Protein 1T08 (pdb70)

Foldseek 3Di:
DVLQVPVQVVLLVQLVDPPCVSNLVSLQVLLVLCVDDVNVVSQLVDLSNLLSLLVSLQPPPDVSSVLSSLSSLLSLLVDPSSLVSCVVSLVLLSLLSQLVPPDPSNNQSSLNSLLSCLVDPPPSLVSCVVSV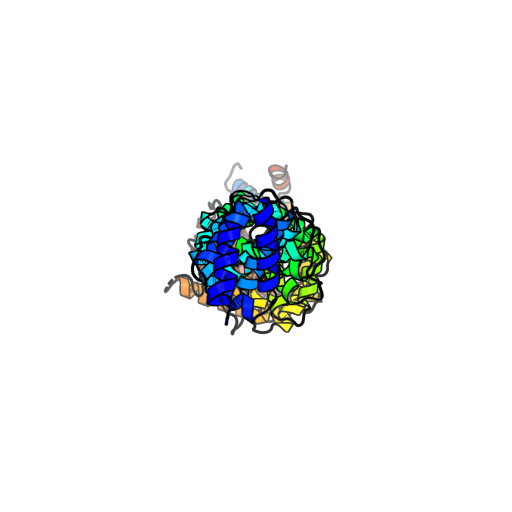SLLSLLVCLVDDPQVSLLSSLLSLLSNLAPDLVSLVVCVVSVVLLSLLVCLQPDDPVSNLLSSLSSLLSSLQPPVSLLVNLVSVVLVSLLVCCPPPDPSNNLSSLNSLLSSLLPNLPPDPCLSSLLSLLVQCPDPPPSSNLSSLSNLLSNLVPRQVSLVSNVVNVNLLSLLVSLVVCVQPCSRQLSSLSSLLSNLDDYPCNQVSLVVCVVSPRLLSLLVCCDPPRDDSNNLSSLSNLLSSLLHVVCLVVNVVSVNQVSLVVLLVVLVVVVVVQQDVHDGSVSSNLSSLSSLLSSLLDPVSLVVNVVVVCLLVLLVLLPPPDPSSVLSSLSSLLSNLVDPVSLCVNVVSVSLPSLVVQCPPPDPSNNVSSVSSVVSNVD/DPDPVVVVLLVLLVVVVVCVVVPDDDDPVSVVSCVVPVVSNVPVVD/DDDDDDDDDPPDDDD

Structure (mmCIF, N/CA/C/O backbone):
data_1T08
#
_entry.id   1T08
#
_cell.length_a   96.472
_cell.length_b   96.712
_cell.length_c   86.395
_cell.angle_alpha   90.00
_cell.angle_beta   90.00
_cell.angle_gamma   90.00
#
_symmetry.space_group_name_H-M   'P 21 21 2'
#
loop_
_entity.id
_entity.type
_entity.pdbx_description
1 polymer Beta-catenin
2 polymer 'Beta-catenin-interacting protein 1'
3 polymer 'Adenomatous polyposis coli protein'
4 water water
#
loop_
_atom_site.group_PDB
_atom_site.id
_atom_site.type_symbol
_atom_site.label_atom_id
_atom_site.label_alt_id
_atom_site.label_comp_id
_atom_site.label_asym_id
_atom_site.label_entity_id
_atom_site.label_seq_id
_atom_site.pdbx_PDB_ins_code
_atom_site.Cartn_x
_atom_site.Cartn_y
_atom_site.Cartn_z
_atom_site.occupancy
_atom_site.B_iso_or_equiv
_atom_site.auth_seq_id
_atom_site.auth_comp_id
_atom_site.auth_asym_id
_atom_site.auth_atom_id
_atom_site.pdbx_PDB_model_num
ATOM 1 N N . ALA A 1 1 ? 11.088 32.169 -20.680 1.00 71.74 146 ALA A N 1
ATOM 2 C CA . ALA A 1 1 ? 10.473 33.291 -21.446 1.00 71.55 146 ALA A CA 1
ATOM 3 C C . ALA A 1 1 ? 11.553 34.107 -22.151 1.00 70.81 146 ALA A C 1
ATOM 4 O O . ALA A 1 1 ? 12.640 33.602 -22.437 1.00 71.25 146 ALA A O 1
ATOM 6 N N . GLU A 1 2 ? 11.242 35.369 -22.429 1.00 69.50 147 GLU A N 1
ATOM 7 C CA . GLU A 1 2 ? 12.177 36.273 -23.092 1.00 67.31 147 GLU A CA 1
ATOM 8 C C . GLU A 1 2 ? 13.249 36.698 -22.088 1.00 63.80 147 GLU A C 1
ATOM 9 O O . GLU A 1 2 ? 14.263 37.298 -22.449 1.00 62.26 147 GLU A O 1
ATOM 15 N N . LEU A 1 3 ? 13.010 36.361 -20.823 1.00 60.34 148 LEU A N 1
ATOM 16 C CA . LEU A 1 3 ? 13.922 36.680 -19.729 1.00 56.89 148 LEU A CA 1
ATOM 17 C C . LEU A 1 3 ? 15.299 36.074 -19.956 1.00 54.93 148 LEU A C 1
ATOM 18 O O . LEU A 1 3 ? 16.316 36.774 -19.940 1.00 52.74 148 LEU A O 1
ATOM 23 N N . ALA A 1 4 ? 15.319 34.763 -20.168 1.00 52.75 149 ALA A N 1
ATOM 24 C CA . ALA A 1 4 ? 16.558 34.033 -20.386 1.00 52.22 149 ALA A CA 1
ATOM 25 C C . ALA A 1 4 ? 17.263 34.380 -21.697 1.00 52.11 149 ALA A C 1
ATOM 26 O O . ALA A 1 4 ? 18.459 34.676 -21.713 1.00 50.62 149 ALA A O 1
ATOM 28 N N . THR A 1 5 ? 16.518 34.355 -22.794 1.00 52.71 150 THR A N 1
ATOM 29 C CA . THR A 1 5 ? 17.095 34.633 -24.104 1.00 54.66 150 THR A CA 1
ATOM 30 C C . THR A 1 5 ? 17.439 36.087 -24.431 1.00 54.93 150 THR A C 1
ATOM 31 O O . THR A 1 5 ? 18.398 36.341 -25.159 1.00 54.92 150 THR A O 1
ATOM 35 N N . ARG A 1 6 ? 16.679 37.039 -23.895 1.00 55.51 151 ARG A N 1
ATOM 36 C CA . ARG A 1 6 ? 16.923 38.450 -24.197 1.00 55.77 151 ARG A CA 1
ATOM 37 C C . ARG A 1 6 ? 17.246 39.337 -22.997 1.00 54.01 151 ARG A C 1
ATOM 38 O O . ARG A 1 6 ? 18.316 39.942 -22.930 1.00 53.18 151 ARG A O 1
ATOM 46 N N . ALA A 1 7 ? 16.296 39.423 -22.071 1.00 52.63 152 ALA A N 1
ATOM 47 C CA . ALA A 1 7 ? 16.421 40.258 -20.877 1.00 51.96 152 ALA A CA 1
ATOM 48 C C . ALA A 1 7 ? 17.741 40.136 -20.126 1.00 51.25 152 ALA A C 1
ATOM 49 O O . ALA A 1 7 ? 18.568 41.052 -20.156 1.00 50.94 152 ALA A O 1
ATOM 51 N N . ILE A 1 8 ? 17.929 39.009 -19.447 1.00 50.31 153 ILE A N 1
ATOM 52 C CA . ILE A 1 8 ? 19.141 38.780 -18.669 1.00 49.14 153 ILE A CA 1
ATOM 53 C C . ILE A 1 8 ? 20.422 39.065 -19.447 1.00 48.38 153 ILE A C 1
ATOM 54 O O . ILE A 1 8 ? 21.237 39.879 -19.016 1.00 47.51 153 ILE A O 1
ATOM 59 N N . PRO A 1 9 ? 20.618 38.407 -20.607 1.00 48.59 154 PRO A N 1
ATOM 60 C CA . PRO A 1 9 ? 21.840 38.657 -21.382 1.00 48.63 154 PRO A CA 1
ATOM 61 C C . PRO A 1 9 ? 22.077 40.127 -21.740 1.00 48.73 154 PRO A C 1
ATOM 62 O O . PRO A 1 9 ? 23.215 40.604 -21.701 1.00 48.68 154 PRO A O 1
ATOM 66 N N . GLU A 1 10 ? 21.015 40.852 -22.079 1.00 49.09 155 GLU A N 1
ATOM 67 C CA . GLU A 1 10 ? 21.169 42.266 -22.411 1.00 49.35 155 GLU A CA 1
ATOM 68 C C . GLU A 1 10 ? 21.620 43.061 -21.193 1.00 47.65 155 GLU A C 1
ATOM 69 O O . GLU A 1 10 ? 22.583 43.830 -21.255 1.00 46.90 155 GLU A O 1
ATOM 75 N N . LEU A 1 11 ? 20.919 42.868 -20.083 1.00 46.67 156 LEU A N 1
ATOM 76 C CA . LEU A 1 11 ? 21.244 43.567 -18.845 1.00 46.00 156 LEU A CA 1
ATOM 77 C C . LEU A 1 11 ? 22.657 43.256 -18.370 1.00 45.63 156 LEU A C 1
ATOM 78 O O . LEU A 1 11 ? 23.400 44.161 -17.978 1.00 44.74 156 LEU A O 1
ATOM 83 N N . THR A 1 12 ? 23.033 41.980 -18.406 1.00 45.91 157 THR A N 1
ATOM 84 C CA . THR A 1 12 ? 24.367 41.594 -17.965 1.00 47.82 157 THR A CA 1
ATOM 85 C C . THR A 1 12 ? 25.444 42.244 -18.827 1.00 49.17 157 THR A C 1
ATOM 86 O O . THR A 1 12 ? 26.563 42.456 -18.372 1.00 48.78 157 THR A O 1
ATOM 90 N N . LYS A 1 13 ? 25.104 42.580 -20.067 1.00 52.74 158 LYS A N 1
ATOM 91 C CA . LYS A 1 13 ? 26.069 43.223 -20.952 1.00 55.08 158 LYS A CA 1
ATOM 92 C C . LYS A 1 13 ? 26.167 44.700 -20.558 1.00 55.56 158 LYS A C 1
ATOM 93 O O . LYS A 1 13 ? 27.252 45.285 -20.538 1.00 54.67 158 LYS A O 1
ATOM 99 N N . LEU A 1 14 ? 25.021 45.291 -20.236 1.00 56.09 159 LEU A N 1
ATOM 100 C CA . LEU A 1 14 ? 24.960 46.690 -19.835 1.00 57.55 159 LEU A CA 1
ATOM 101 C C . LEU A 1 14 ? 25.735 46.941 -18.544 1.00 58.59 159 LEU A C 1
ATOM 102 O O . LEU A 1 14 ? 26.323 48.006 -18.362 1.00 58.52 159 LEU A O 1
ATOM 107 N N . LEU A 1 15 ? 25.733 45.962 -17.645 1.00 59.62 160 LEU A N 1
ATOM 108 C CA . LEU A 1 15 ? 26.442 46.106 -16.377 1.00 61.52 160 LEU A CA 1
ATOM 109 C C . LEU A 1 15 ? 27.958 46.129 -16.540 1.00 63.24 160 LEU A C 1
ATOM 110 O O . LEU A 1 15 ? 28.686 46.412 -15.587 1.00 62.76 160 LEU A O 1
ATOM 115 N N . ASN A 1 16 ? 28.433 45.831 -17.744 1.00 65.69 161 ASN A N 1
ATOM 116 C CA . ASN A 1 16 ? 29.865 45.820 -18.005 1.00 68.14 161 ASN A CA 1
ATOM 117 C C . ASN A 1 16 ? 30.279 46.979 -18.902 1.00 69.90 161 ASN A C 1
ATOM 118 O O . ASN A 1 16 ? 31.461 47.153 -19.200 1.00 70.15 161 ASN A O 1
ATOM 123 N N . ASP A 1 17 ? 29.299 47.771 -19.324 1.00 71.71 162 ASP A N 1
ATOM 124 C CA . ASP A 1 17 ? 29.545 48.923 -20.187 1.00 73.52 162 ASP A CA 1
ATOM 125 C C . ASP A 1 17 ? 30.482 49.928 -19.510 1.00 74.99 162 ASP A C 1
ATOM 126 O O . ASP A 1 17 ? 30.448 50.097 -18.291 1.00 74.82 162 ASP A O 1
ATOM 131 N N . GLU A 1 18 ? 31.316 50.589 -20.309 1.00 76.67 163 GLU A N 1
ATOM 132 C CA . GLU A 1 18 ? 32.273 51.568 -19.798 1.00 78.37 163 GLU A CA 1
ATOM 133 C C . GLU A 1 18 ? 31.618 52.777 -19.138 1.00 78.79 163 GLU A C 1
ATOM 134 O O . GLU A 1 18 ? 32.000 53.172 -18.036 1.00 78.20 163 GLU A O 1
ATOM 140 N N . ASP A 1 19 ? 30.645 53.371 -19.820 1.00 79.28 164 ASP A N 1
ATOM 141 C CA . ASP A 1 19 ? 29.945 54.529 -19.280 1.00 80.22 164 ASP A CA 1
ATOM 142 C C . ASP A 1 19 ? 29.101 54.058 -18.102 1.00 80.33 164 ASP A C 1
ATOM 143 O O . ASP A 1 19 ? 27.926 53.727 -18.259 1.00 80.34 164 ASP A O 1
ATOM 148 N N . GLN A 1 20 ? 29.707 54.031 -16.919 1.00 80.22 165 GLN A N 1
ATOM 149 C CA . GLN A 1 20 ? 29.017 53.570 -15.723 1.00 79.94 165 GLN A CA 1
ATOM 150 C C . GLN A 1 20 ? 27.632 54.183 -15.566 1.00 78.73 165 GLN A C 1
ATOM 151 O O . GLN A 1 20 ? 26.810 53.683 -14.801 1.00 79.32 165 GLN A O 1
ATOM 157 N N . VAL A 1 21 ? 27.370 55.264 -16.290 1.00 77.07 166 VAL A N 1
ATOM 158 C CA . VAL A 1 21 ? 26.066 55.902 -16.214 1.00 75.73 166 VAL A CA 1
ATOM 159 C C . VAL A 1 21 ? 25.015 54.903 -16.688 1.00 74.78 166 VAL A C 1
ATOM 160 O O . VAL A 1 21 ? 23.926 54.819 -16.120 1.00 74.85 166 VAL A O 1
ATOM 164 N N . VAL A 1 22 ? 25.347 54.142 -17.727 1.00 73.49 167 VAL A N 1
ATOM 165 C CA . VAL A 1 22 ? 24.427 53.142 -18.261 1.00 72.19 167 VAL A CA 1
ATOM 166 C C . VAL A 1 22 ? 24.425 51.931 -17.334 1.00 70.69 167 VAL A C 1
ATOM 167 O O . VAL A 1 22 ? 23.557 51.063 -17.422 1.00 69.93 167 VAL A O 1
ATOM 171 N N . VAL A 1 23 ? 25.409 51.887 -16.443 1.00 69.64 168 VAL A N 1
ATOM 172 C CA . VAL A 1 23 ? 25.530 50.799 -15.481 1.00 68.80 168 VAL A CA 1
ATOM 173 C C . VAL A 1 23 ? 24.564 51.022 -14.320 1.00 67.92 168 VAL A C 1
ATOM 174 O O . VAL A 1 23 ? 23.711 50.178 -14.041 1.00 67.81 168 VAL A O 1
ATOM 178 N N . ASN A 1 24 ? 24.703 52.162 -13.648 0.50 65.95 169 ASN A N 1
ATOM 179 C CA . ASN A 1 24 ? 23.839 52.492 -12.522 0.50 64.40 169 ASN A CA 1
ATOM 180 C C . ASN A 1 24 ? 22.399 52.248 -12.939 0.50 63.02 169 ASN A C 1
ATOM 181 O O . ASN A 1 24 ? 21.553 51.879 -12.128 0.50 62.96 169 ASN A O 1
ATOM 186 N N . LYS A 1 25 ? 22.141 52.455 -14.224 1.00 61.75 170 LYS A N 1
ATOM 187 C CA . LYS A 1 25 ? 20.817 52.268 -14.802 1.00 60.67 170 LYS A CA 1
ATOM 188 C C . LYS A 1 25 ? 20.474 50.786 -14.886 1.00 58.67 170 LYS A C 1
ATOM 189 O O . LYS A 1 25 ? 19.369 50.371 -14.530 1.00 57.96 170 LYS A O 1
ATOM 195 N N . ALA A 1 26 ? 21.424 49.993 -15.372 1.00 56.21 171 ALA A N 1
ATOM 196 C CA . ALA A 1 26 ? 21.228 48.554 -15.500 1.00 54.22 171 ALA A CA 1
ATOM 197 C C . ALA A 1 26 ? 21.090 47.947 -14.108 1.00 53.01 171 ALA A C 1
ATOM 198 O O . ALA A 1 26 ? 20.248 47.077 -13.874 1.00 51.20 171 ALA A O 1
ATOM 200 N N . ALA A 1 27 ? 21.926 48.416 -13.187 1.00 52.86 172 ALA A N 1
ATOM 201 C CA . ALA A 1 27 ? 21.899 47.939 -11.812 1.00 52.60 172 ALA A CA 1
ATOM 202 C C . ALA A 1 27 ? 20.480 48.091 -11.286 1.00 52.94 172 ALA A C 1
ATOM 203 O O . ALA A 1 27 ? 19.887 47.139 -10.775 1.00 53.00 172 ALA A O 1
ATOM 205 N N . VAL A 1 28 ? 19.936 49.294 -11.426 1.00 52.42 173 VAL A N 1
ATOM 206 C CA . VAL A 1 28 ? 18.579 49.572 -10.975 1.00 52.46 173 VAL A CA 1
ATOM 207 C C . VAL A 1 28 ? 17.593 48.562 -11.558 1.00 51.87 173 VAL A C 1
ATOM 208 O O . VAL A 1 28 ? 16.831 47.932 -10.825 1.00 52.11 173 VAL A O 1
ATOM 212 N N . MET A 1 29 ? 17.621 48.410 -12.878 1.00 51.69 174 MET A N 1
ATOM 213 C CA . MET A 1 29 ? 16.723 47.491 -13.570 1.00 52.11 174 MET A CA 1
ATOM 214 C C . MET A 1 29 ? 16.808 46.060 -13.048 1.00 50.53 174 MET A C 1
ATOM 215 O O . MET A 1 29 ? 15.786 45.433 -12.769 1.00 49.55 174 MET A O 1
ATOM 220 N N . VAL A 1 30 ? 18.028 45.542 -12.923 1.00 49.14 175 VAL A N 1
ATOM 221 C CA . VAL A 1 30 ? 18.228 44.181 -12.431 1.00 47.23 175 VAL A CA 1
ATOM 222 C C . VAL A 1 30 ? 17.637 44.042 -11.032 1.00 46.92 175 VAL A C 1
ATOM 223 O O . VAL A 1 30 ? 16.980 43.049 -10.715 1.00 46.14 175 VAL A O 1
ATOM 227 N N . HIS A 1 31 ? 17.868 45.050 -10.200 1.00 47.09 176 HIS A N 1
ATOM 228 C CA . HIS A 1 31 ? 17.361 45.042 -8.836 1.00 47.20 176 HIS A CA 1
ATOM 229 C C . HIS A 1 31 ? 15.848 44.870 -8.838 1.00 47.02 176 HIS A C 1
ATOM 230 O O . HIS A 1 31 ? 15.294 44.130 -8.026 1.00 46.20 176 HIS A O 1
ATOM 237 N N . GLN A 1 32 ? 15.184 45.559 -9.759 1.00 47.76 177 GLN A N 1
ATOM 238 C CA . GLN A 1 32 ? 13.735 45.484 -9.860 1.00 48.23 177 GLN A CA 1
ATOM 239 C C . GLN A 1 32 ? 13.288 44.076 -10.246 1.00 47.03 177 GLN A C 1
ATOM 240 O O . GLN A 1 32 ? 12.369 43.516 -9.646 1.00 44.97 177 GLN A O 1
ATOM 246 N N . LEU A 1 33 ? 13.945 43.502 -11.249 1.00 46.52 178 LEU A N 1
ATOM 247 C CA . LEU A 1 33 ? 13.600 42.159 -11.695 1.00 45.36 178 LEU A CA 1
ATOM 248 C C . LEU A 1 33 ? 13.820 41.130 -10.593 1.00 44.90 178 LEU A C 1
ATOM 249 O O . LEU A 1 33 ? 13.088 40.144 -10.508 1.00 43.54 178 LEU A O 1
ATOM 254 N N . SER A 1 34 ? 14.819 41.354 -9.743 1.00 43.56 179 SER A N 1
ATOM 255 C CA . SER A 1 34 ? 15.086 40.413 -8.660 1.00 45.43 179 SER A CA 1
ATOM 256 C C . SER A 1 34 ? 13.929 40.411 -7.670 1.00 45.88 179 SER A C 1
ATOM 257 O O . SER A 1 34 ? 13.721 39.431 -6.954 1.00 45.06 179 SER A O 1
ATOM 260 N N . LYS A 1 35 ? 13.170 41.505 -7.647 1.00 47.01 180 LYS A N 1
ATOM 261 C CA . LYS A 1 35 ? 12.037 41.635 -6.734 1.00 48.24 180 LYS A CA 1
ATOM 262 C C . LYS A 1 35 ? 10.860 40.755 -7.128 1.00 49.30 180 LYS A C 1
ATOM 263 O O . LYS A 1 35 ? 9.965 40.517 -6.322 1.00 48.71 180 LYS A O 1
ATOM 269 N N . LYS A 1 36 ? 10.865 40.273 -8.367 1.00 50.84 181 LYS A N 1
ATOM 270 C CA . LYS A 1 36 ? 9.790 39.415 -8.857 1.00 52.15 181 LYS A CA 1
ATOM 271 C C . LYS A 1 36 ? 10.344 38.013 -9.097 1.00 51.42 181 LYS A C 1
ATOM 272 O O . LYS A 1 36 ? 11.393 37.852 -9.720 1.00 50.87 181 LYS A O 1
ATOM 278 N N . GLU A 1 37 ? 9.631 37.004 -8.607 1.00 51.41 182 GLU A N 1
ATOM 279 C CA . GLU A 1 37 ? 10.054 35.611 -8.734 1.00 51.68 182 GLU A CA 1
ATOM 280 C C . GLU A 1 37 ? 10.557 35.177 -10.108 1.00 51.26 182 GLU A C 1
ATOM 281 O O . GLU A 1 37 ? 11.705 34.748 -10.245 1.00 51.62 182 GLU A O 1
ATOM 287 N N . ALA A 1 38 ? 9.698 35.273 -11.116 1.00 50.25 183 ALA A N 1
ATOM 288 C CA . ALA A 1 38 ? 10.059 34.872 -12.472 1.00 49.17 183 ALA A CA 1
ATOM 289 C C . ALA A 1 38 ? 11.439 35.370 -12.882 1.00 48.44 183 ALA A C 1
ATOM 290 O O . ALA A 1 38 ? 12.322 34.578 -13.209 1.00 48.24 183 ALA A O 1
ATOM 292 N N . SER A 1 39 ? 11.624 36.683 -12.860 1.00 47.18 184 SER A N 1
ATOM 293 C CA . SER A 1 39 ? 12.897 37.268 -13.253 1.00 46.89 184 SER A CA 1
ATOM 294 C C . SER A 1 39 ? 14.034 37.033 -12.258 1.00 46.85 184 SER A C 1
ATOM 295 O O . SER A 1 39 ? 15.206 37.147 -12.621 1.00 46.87 184 SER A O 1
ATOM 298 N N . ARG A 1 40 ? 13.704 36.703 -11.011 1.00 46.83 185 ARG A N 1
ATOM 299 C CA . ARG A 1 40 ? 14.742 36.451 -10.014 1.00 46.96 185 ARG A CA 1
ATOM 300 C C . ARG A 1 40 ? 15.423 35.124 -10.335 1.00 46.90 185 ARG A C 1
ATOM 301 O O . ARG A 1 40 ? 16.642 34.986 -10.202 1.00 45.43 185 ARG A O 1
ATOM 309 N N . HIS A 1 41 ? 14.625 34.149 -10.759 1.00 46.76 186 HIS A N 1
ATOM 310 C CA . HIS A 1 41 ? 15.156 32.843 -11.115 1.00 47.07 186 HIS A CA 1
ATOM 311 C C . HIS A 1 41 ? 15.996 32.947 -12.378 1.00 46.15 186 HIS A C 1
ATOM 312 O O . HIS A 1 41 ? 17.001 32.255 -12.521 1.00 47.11 186 HIS A O 1
ATOM 319 N N . ALA A 1 42 ? 15.584 33.821 -13.289 1.00 44.39 187 ALA A N 1
ATOM 320 C CA . ALA A 1 42 ? 16.318 34.015 -14.533 1.00 44.11 187 ALA A CA 1
ATOM 321 C C . ALA A 1 42 ? 17.691 34.582 -14.201 1.00 43.21 187 ALA A C 1
ATOM 322 O O . ALA A 1 42 ? 18.689 34.233 -14.829 1.00 41.97 187 ALA A O 1
ATOM 324 N N . ILE A 1 43 ? 17.730 35.460 -13.204 1.00 42.77 188 ILE A N 1
ATOM 325 C CA . ILE A 1 43 ? 18.978 36.075 -12.777 1.00 40.79 188 ILE A CA 1
ATOM 326 C C . ILE A 1 43 ? 19.906 35.065 -12.104 1.00 40.85 188 ILE A C 1
ATOM 327 O O . ILE A 1 43 ? 21.079 34.961 -12.460 1.00 40.32 188 ILE A O 1
ATOM 332 N N . MET A 1 44 ? 19.384 34.313 -11.141 1.00 40.28 189 MET A N 1
ATOM 333 C CA . MET A 1 44 ? 20.218 33.350 -10.439 1.00 41.33 189 MET A CA 1
ATOM 334 C C . MET A 1 44 ? 20.708 32.200 -11.313 1.00 41.39 189 MET A C 1
ATOM 335 O O . MET A 1 44 ? 21.701 31.555 -10.988 1.00 41.03 189 MET A O 1
ATOM 340 N N . ARG A 1 45 ? 20.021 31.945 -12.422 1.00 41.02 190 ARG A N 1
ATOM 341 C CA . ARG A 1 45 ? 20.427 30.864 -13.314 1.00 41.00 190 ARG A CA 1
ATOM 342 C C . ARG A 1 45 ? 21.397 31.324 -14.394 1.00 39.73 190 ARG A C 1
ATOM 343 O O . ARG A 1 45 ? 21.744 30.564 -15.295 1.00 39.94 190 ARG A O 1
ATOM 351 N N . SER A 1 46 ? 21.845 32.571 -14.284 1.00 38.49 191 SER A N 1
ATOM 352 C CA . SER A 1 46 ? 22.787 33.134 -15.239 1.00 36.97 191 SER A CA 1
ATOM 353 C C . SER A 1 46 ? 24.098 33.494 -14.555 1.00 35.98 191 SER A C 1
ATOM 354 O O . SER A 1 46 ? 24.240 34.581 -13.997 1.00 35.19 191 SER A O 1
ATOM 357 N N . PRO A 1 47 ? 25.083 32.586 -14.605 1.00 35.10 192 PRO A N 1
ATOM 358 C CA . PRO A 1 47 ? 26.387 32.819 -13.984 1.00 34.40 192 PRO A CA 1
ATOM 359 C C . PRO A 1 47 ? 27.009 34.141 -14.425 1.00 35.22 192 PRO A C 1
ATOM 360 O O . PRO A 1 47 ? 27.663 34.821 -13.633 1.00 34.84 192 PRO A O 1
ATOM 364 N N . GLN A 1 48 ? 26.806 34.500 -15.691 1.00 35.62 193 GLN A N 1
ATOM 365 C CA . GLN A 1 48 ? 27.354 35.741 -16.230 1.00 36.87 193 GLN A CA 1
ATOM 366 C C . GLN A 1 48 ? 26.679 36.926 -15.552 1.00 36.23 193 GLN A C 1
ATOM 367 O O . GLN A 1 48 ? 27.330 37.915 -15.209 1.00 35.73 193 GLN A O 1
ATOM 373 N N . MET A 1 49 ? 25.366 36.818 -15.370 1.00 36.64 194 MET A N 1
ATOM 374 C CA . MET A 1 49 ? 24.586 37.870 -14.721 1.00 36.66 194 MET A CA 1
ATOM 375 C C . MET A 1 49 ? 25.066 38.035 -13.281 1.00 35.43 194 MET A C 1
ATOM 376 O O . MET A 1 49 ? 25.502 39.117 -12.879 1.00 34.46 194 MET A O 1
ATOM 381 N N . VAL A 1 50 ? 25.002 36.953 -12.510 1.00 33.85 195 VAL A N 1
ATOM 382 C CA . VAL A 1 50 ? 25.431 36.996 -11.117 1.00 33.51 195 VAL A CA 1
ATOM 383 C C . VAL A 1 50 ? 26.843 37.557 -10.985 1.00 34.48 195 VAL A C 1
ATOM 384 O O . VAL A 1 50 ? 27.119 38.344 -10.076 1.00 35.00 195 VAL A O 1
ATOM 388 N N . SER A 1 51 ? 27.735 37.164 -11.891 1.00 33.77 196 SER A N 1
ATOM 389 C CA . SER A 1 51 ? 29.109 37.651 -11.837 1.00 34.04 196 SER A CA 1
ATOM 390 C C . SER A 1 51 ? 29.171 39.151 -12.089 1.00 33.65 196 SER A C 1
ATOM 391 O O . SER A 1 51 ? 29.892 39.875 -11.404 1.00 34.01 196 SER A O 1
ATOM 394 N N . ALA A 1 52 ? 28.411 39.615 -13.073 1.00 32.76 197 ALA A N 1
ATOM 395 C CA . ALA A 1 52 ? 28.397 41.031 -13.408 1.00 33.64 197 ALA A CA 1
ATOM 396 C C . ALA A 1 52 ? 27.875 41.849 -12.233 1.00 34.70 197 ALA A C 1
ATOM 397 O O . ALA A 1 52 ? 28.329 42.970 -11.991 1.00 36.28 197 ALA A O 1
ATOM 399 N N . ILE A 1 53 ? 26.916 41.285 -11.505 1.00 34.89 198 ILE A N 1
ATOM 400 C CA . ILE A 1 53 ? 26.341 41.963 -10.351 1.00 33.74 198 ILE A CA 1
ATOM 401 C C . ILE A 1 53 ? 27.381 42.090 -9.238 1.00 33.81 198 ILE A C 1
ATOM 402 O O . ILE A 1 53 ? 27.554 43.165 -8.664 1.00 34.20 198 ILE A O 1
ATOM 407 N N . VAL A 1 54 ? 28.086 40.999 -8.953 1.00 33.50 199 VAL A N 1
ATOM 408 C CA . VAL A 1 54 ? 29.123 40.999 -7.922 1.00 33.88 199 VAL A CA 1
ATOM 409 C C . VAL A 1 54 ? 30.220 41.998 -8.279 1.00 36.45 199 VAL A C 1
ATOM 410 O O . VAL A 1 54 ? 30.581 42.865 -7.483 1.00 37.97 199 VAL A O 1
ATOM 414 N N . ARG A 1 55 ? 30.752 41.859 -9.486 1.00 37.84 200 ARG A N 1
ATOM 415 C CA . ARG A 1 55 ? 31.808 42.735 -9.972 1.00 39.24 200 ARG A CA 1
ATOM 416 C C . ARG A 1 55 ? 31.398 44.198 -9.832 1.00 39.26 200 ARG A C 1
ATOM 417 O O . ARG A 1 55 ? 32.125 45.002 -9.251 1.00 38.37 200 ARG A O 1
ATOM 425 N N . THR A 1 56 ? 30.224 44.532 -10.360 1.00 40.22 201 THR A N 1
ATOM 426 C CA . THR A 1 56 ? 29.718 45.897 -10.306 1.00 42.44 201 THR A CA 1
ATOM 427 C C . THR A 1 56 ? 29.615 46.415 -8.871 1.00 44.27 201 THR A C 1
ATOM 428 O O . THR A 1 56 ? 30.081 47.510 -8.559 1.00 43.92 201 THR A O 1
ATOM 432 N N . MET A 1 57 ? 29.008 45.619 -8.000 1.00 45.39 202 MET A N 1
ATOM 433 C CA . MET A 1 57 ? 28.832 46.001 -6.605 1.00 45.94 202 MET A CA 1
ATOM 434 C C . MET A 1 57 ? 30.127 46.417 -5.920 1.00 47.91 202 MET A C 1
ATOM 435 O O . MET A 1 57 ? 30.177 47.459 -5.269 1.00 47.69 202 MET A O 1
ATOM 440 N N . GLN A 1 58 ? 31.174 45.614 -6.073 1.00 49.84 203 GLN A N 1
ATOM 441 C CA . GLN A 1 58 ? 32.445 45.909 -5.420 1.00 53.06 203 GLN A CA 1
ATOM 442 C C . GLN A 1 58 ? 33.362 46.872 -6.164 1.00 55.09 203 GLN A C 1
ATOM 443 O O . GLN A 1 58 ? 34.495 47.101 -5.738 1.00 55.38 203 GLN A O 1
ATOM 449 N N . ASN A 1 59 ? 32.881 47.440 -7.265 1.00 57.45 204 ASN A N 1
ATOM 450 C CA . ASN A 1 59 ? 33.689 48.380 -8.036 1.00 59.42 204 ASN A CA 1
ATOM 451 C C . ASN A 1 59 ? 32.991 49.719 -8.215 1.00 60.01 204 ASN A C 1
ATOM 452 O O . ASN A 1 59 ? 33.642 50.745 -8.416 1.00 60.85 204 ASN A O 1
ATOM 457 N N . THR A 1 60 ? 31.666 49.710 -8.138 1.00 60.41 205 THR A N 1
ATOM 458 C CA . THR A 1 60 ? 30.895 50.934 -8.304 1.00 60.60 205 THR A CA 1
ATOM 459 C C . THR A 1 60 ? 31.376 52.015 -7.342 1.00 60.56 205 THR A C 1
ATOM 460 O O . THR A 1 60 ? 32.101 51.745 -6.382 1.00 59.20 205 THR A O 1
ATOM 464 N N . ASN A 1 61 ? 30.969 53.245 -7.623 1.00 60.06 206 ASN A N 1
ATOM 465 C CA . ASN A 1 61 ? 31.312 54.389 -6.798 1.00 60.42 206 ASN A CA 1
ATOM 466 C C . ASN A 1 61 ? 30.029 55.195 -6.674 1.00 59.88 206 ASN A C 1
ATOM 467 O O . ASN A 1 61 ? 30.004 56.291 -6.115 1.00 60.27 206 ASN A O 1
ATOM 472 N N . ASP A 1 62 ? 28.960 54.614 -7.207 1.00 59.17 207 ASP A N 1
ATOM 473 C CA . ASP A 1 62 ? 27.637 55.213 -7.185 1.00 59.22 207 ASP A CA 1
ATOM 474 C C . ASP A 1 62 ? 26.778 54.449 -6.172 1.00 59.17 207 ASP A C 1
ATOM 475 O O . ASP A 1 62 ? 26.348 53.322 -6.426 1.00 58.34 207 ASP A O 1
ATOM 480 N N . VAL A 1 63 ? 26.545 55.075 -5.022 1.00 58.78 208 VAL A N 1
ATOM 481 C CA . VAL A 1 63 ? 25.763 54.478 -3.945 1.00 58.20 208 VAL A CA 1
ATOM 482 C C . VAL A 1 63 ? 24.499 53.747 -4.404 1.00 57.60 208 VAL A C 1
ATOM 483 O O . VAL A 1 63 ? 24.271 52.597 -4.026 1.00 57.25 208 VAL A O 1
ATOM 487 N N . GLU A 1 64 ? 23.683 54.411 -5.216 1.00 56.79 209 GLU A N 1
ATOM 488 C CA . GLU A 1 64 ? 22.442 53.818 -5.709 1.00 56.98 209 GLU A CA 1
ATOM 489 C C . GLU A 1 64 ? 22.699 52.471 -6.379 1.00 55.90 209 GLU A C 1
ATOM 490 O O . GLU A 1 64 ? 21.871 51.560 -6.315 1.00 55.16 209 GLU A O 1
ATOM 496 N N . THR A 1 65 ? 23.852 52.353 -7.023 1.00 54.68 210 THR A N 1
ATOM 497 C CA . THR A 1 65 ? 24.210 51.121 -7.702 1.00 54.37 210 THR A CA 1
ATOM 498 C C . THR A 1 65 ? 24.693 50.097 -6.683 1.00 52.62 210 THR A C 1
ATOM 499 O O . THR A 1 65 ? 24.277 48.939 -6.708 1.00 52.07 210 THR A O 1
ATOM 503 N N . ALA A 1 66 ? 25.565 50.532 -5.782 1.00 50.91 211 ALA A N 1
ATOM 504 C CA . ALA A 1 66 ? 26.084 49.644 -4.753 1.00 50.03 211 ALA A CA 1
ATOM 505 C C . ALA A 1 66 ? 24.915 49.018 -4.001 1.00 49.29 211 ALA A C 1
ATOM 506 O O . ALA A 1 66 ? 24.909 47.817 -3.735 1.00 48.94 211 ALA A O 1
ATOM 508 N N . ARG A 1 67 ? 23.919 49.838 -3.681 1.00 47.58 212 ARG A N 1
ATOM 509 C CA . ARG A 1 67 ? 22.747 49.373 -2.955 1.00 47.65 212 ARG A CA 1
ATOM 510 C C . ARG A 1 67 ? 21.884 48.417 -3.774 1.00 46.30 212 ARG A C 1
ATOM 511 O O . ARG A 1 67 ? 21.399 47.412 -3.255 1.00 45.43 212 ARG A O 1
ATOM 519 N N . CYS A 1 68 ? 21.681 48.735 -5.050 1.00 45.00 213 CYS A N 1
ATOM 520 C CA . CYS A 1 68 ? 20.859 47.894 -5.915 1.00 42.42 213 CYS A CA 1
ATOM 521 C C . CYS A 1 68 ? 21.483 46.532 -6.182 1.00 39.61 213 CYS A C 1
ATOM 522 O O . CYS A 1 68 ? 20.792 45.516 -6.159 1.00 38.86 213 CYS A O 1
ATOM 525 N N . THR A 1 69 ? 22.787 46.504 -6.437 1.00 38.18 214 THR A N 1
ATOM 526 C CA . THR A 1 69 ? 23.456 45.236 -6.699 1.00 37.11 214 THR A CA 1
ATOM 527 C C . THR A 1 69 ? 23.498 44.379 -5.434 1.00 36.20 214 THR A C 1
ATOM 528 O O . THR A 1 69 ? 23.257 43.172 -5.488 1.00 37.39 214 THR A O 1
ATOM 532 N N . ALA A 1 70 ? 23.785 45.003 -4.296 1.00 34.85 215 ALA A N 1
ATOM 533 C CA . ALA A 1 70 ? 23.833 44.267 -3.034 1.00 33.78 215 ALA A CA 1
ATOM 534 C C . ALA A 1 70 ? 22.439 43.745 -2.697 1.00 32.08 215 ALA A C 1
ATOM 535 O O . ALA A 1 70 ? 22.277 42.599 -2.268 1.00 30.99 215 ALA A O 1
ATOM 537 N N . GLY A 1 71 ? 21.433 44.588 -2.905 1.00 30.73 216 GLY A N 1
ATOM 538 C CA . GLY A 1 71 ? 20.069 44.179 -2.629 1.00 31.17 216 GLY A CA 1
ATOM 539 C C . GLY A 1 71 ? 19.671 43.016 -3.517 1.00 30.97 216 GLY A C 1
ATOM 540 O O . GLY A 1 71 ? 18.920 42.132 -3.100 1.00 31.67 216 GLY A O 1
ATOM 541 N N . THR A 1 72 ? 20.177 43.019 -4.749 1.00 32.81 217 THR A N 1
ATOM 542 C CA . THR A 1 72 ? 19.879 41.955 -5.707 1.00 32.04 217 THR A CA 1
ATOM 543 C C . THR A 1 72 ? 20.406 40.638 -5.158 1.00 30.37 217 THR A C 1
ATOM 544 O O . THR A 1 72 ? 19.689 39.634 -5.120 1.00 29.39 217 THR A O 1
ATOM 548 N N . LEU A 1 73 ? 21.668 40.650 -4.742 1.00 29.82 218 LEU A N 1
ATOM 549 C CA . LEU A 1 73 ? 22.296 39.457 -4.182 1.00 30.25 218 LEU A CA 1
ATOM 550 C C . LEU A 1 73 ? 21.517 39.009 -2.956 1.00 30.45 218 LEU A C 1
ATOM 551 O O . LEU A 1 73 ? 21.353 37.813 -2.711 1.00 29.88 218 LEU A O 1
ATOM 556 N N . HIS A 1 74 ? 21.037 39.983 -2.187 1.00 30.32 219 HIS A N 1
ATOM 557 C CA . HIS A 1 74 ? 20.260 39.693 -0.994 1.00 31.32 219 HIS A CA 1
ATOM 558 C C . HIS A 1 74 ? 19.011 38.897 -1.353 1.00 30.44 219 HIS A C 1
ATOM 559 O O . HIS A 1 74 ? 18.730 37.866 -0.744 1.00 29.01 219 HIS A O 1
ATOM 566 N N . ASN A 1 75 ? 18.269 39.373 -2.349 1.00 30.38 220 ASN A N 1
ATOM 567 C CA . ASN A 1 75 ? 17.055 38.686 -2.776 1.00 31.30 220 ASN A CA 1
ATOM 568 C C . ASN A 1 75 ? 17.351 37.295 -3.340 1.00 30.72 220 ASN A C 1
ATOM 569 O O . ASN A 1 75 ? 16.550 36.379 -3.186 1.00 30.71 220 ASN A O 1
ATOM 574 N N . LEU A 1 76 ? 18.502 37.136 -3.988 1.00 30.65 221 LEU A N 1
ATOM 575 C CA . LEU A 1 76 ? 18.880 35.840 -4.547 1.00 30.08 221 LEU A CA 1
ATOM 576 C C . LEU A 1 76 ? 19.234 34.827 -3.451 1.00 30.57 221 LEU A C 1
ATOM 577 O O . LEU A 1 76 ? 18.965 33.632 -3.593 1.00 29.50 221 LEU A O 1
ATOM 582 N N . SER A 1 77 ? 19.835 35.308 -2.362 1.00 30.19 222 SER A N 1
ATOM 583 C CA . SER A 1 77 ? 20.250 34.436 -1.256 1.00 30.57 222 SER A CA 1
ATOM 584 C C . SER A 1 77 ? 19.085 33.716 -0.576 1.00 30.27 222 SER A C 1
ATOM 585 O O . SER A 1 77 ? 19.288 32.808 0.224 1.00 30.03 222 SER A O 1
ATOM 588 N N . HIS A 1 78 ? 17.868 34.122 -0.902 1.00 32.03 223 HIS A N 1
ATOM 589 C CA . HIS A 1 78 ? 16.678 33.497 -0.335 1.00 34.63 223 HIS A CA 1
ATOM 590 C C . HIS A 1 78 ? 16.514 32.086 -0.912 1.00 35.10 223 HIS A C 1
ATOM 591 O O . HIS A 1 78 ? 15.939 31.202 -0.273 1.00 34.48 223 HIS A O 1
ATOM 598 N N . HIS A 1 79 ? 17.043 31.881 -2.116 1.00 34.16 224 HIS A N 1
ATOM 599 C CA . HIS A 1 79 ? 16.941 30.598 -2.806 1.00 35.99 224 HIS A CA 1
ATOM 600 C C . HIS A 1 79 ? 18.234 29.785 -2.798 1.00 34.91 224 HIS A C 1
ATOM 601 O O . HIS A 1 79 ? 19.334 30.339 -2.782 1.00 34.75 224 HIS A O 1
ATOM 608 N N . ARG A 1 80 ? 18.090 28.464 -2.821 1.00 34.06 225 ARG A N 1
ATOM 609 C CA . ARG A 1 80 ? 19.243 27.570 -2.836 1.00 34.43 225 ARG A CA 1
ATOM 610 C C . ARG A 1 80 ? 20.154 27.841 -4.044 1.00 33.92 225 ARG A C 1
ATOM 611 O O . ARG A 1 80 ? 21.368 27.989 -3.895 1.00 32.52 225 ARG A O 1
ATOM 619 N N . GLU A 1 81 ? 19.566 27.904 -5.235 1.00 33.18 226 GLU A N 1
ATOM 620 C CA . GLU A 1 81 ? 20.334 28.169 -6.446 1.00 32.88 226 GLU A CA 1
ATOM 621 C C . GLU A 1 81 ? 21.002 29.538 -6.364 1.00 30.95 226 GLU A C 1
ATOM 622 O O . GLU A 1 81 ? 22.077 29.746 -6.920 1.00 30.39 226 GLU A O 1
ATOM 628 N N . GLY A 1 82 ? 20.351 30.475 -5.684 1.00 28.21 227 GLY A N 1
ATOM 629 C CA . GLY A 1 82 ? 20.916 31.804 -5.550 1.00 27.34 227 GLY A CA 1
ATOM 630 C C . GLY A 1 82 ? 22.133 31.769 -4.645 1.00 26.58 227 GLY A C 1
ATOM 631 O O . GLY A 1 82 ? 23.158 32.377 -4.944 1.00 28.55 227 GLY A O 1
ATOM 632 N N . LEU A 1 83 ? 22.021 31.052 -3.532 1.00 26.11 228 LEU A N 1
ATOM 633 C CA . LEU A 1 83 ? 23.127 30.930 -2.591 1.00 25.80 228 LEU A CA 1
ATOM 634 C C . LEU A 1 83 ? 24.352 30.332 -3.287 1.00 25.70 228 LEU A C 1
ATOM 635 O O . LEU A 1 83 ? 25.472 30.808 -3.112 1.00 26.50 228 LEU A O 1
ATOM 640 N N . LEU A 1 84 ? 24.134 29.299 -4.092 1.00 25.88 229 LEU A N 1
ATOM 641 C CA . LEU A 1 84 ? 25.227 28.642 -4.803 1.00 26.20 229 LEU A CA 1
ATOM 642 C C . LEU A 1 84 ? 25.886 29.544 -5.853 1.00 25.19 229 LEU A C 1
ATOM 643 O O . LEU A 1 84 ? 27.107 29.587 -5.961 1.00 24.40 229 LEU A O 1
ATOM 648 N N . ALA A 1 85 ? 25.075 30.267 -6.618 1.00 25.56 230 ALA A N 1
ATOM 649 C CA . ALA A 1 85 ? 25.590 31.141 -7.666 1.00 26.55 230 ALA A CA 1
ATOM 650 C C . ALA A 1 85 ? 26.443 32.269 -7.098 1.00 29.16 230 ALA A C 1
ATOM 651 O O . ALA A 1 85 ? 27.490 32.616 -7.659 1.00 28.53 230 ALA A O 1
ATOM 653 N N . ILE A 1 86 ? 25.984 32.854 -5.995 1.00 28.13 231 ILE A N 1
ATOM 654 C CA . ILE A 1 86 ? 26.721 33.926 -5.350 1.00 27.65 231 ILE A CA 1
ATOM 655 C C . ILE A 1 86 ? 28.044 33.315 -4.901 1.00 27.30 231 ILE A C 1
ATOM 656 O O . ILE A 1 86 ? 29.120 33.860 -5.146 1.00 27.14 231 ILE A O 1
ATOM 661 N N . PHE A 1 87 ? 27.950 32.154 -4.268 1.00 28.27 232 PHE A N 1
ATOM 662 C CA . PHE A 1 87 ? 29.128 31.453 -3.771 1.00 30.41 232 PHE A CA 1
ATOM 663 C C . PHE A 1 87 ? 30.155 31.186 -4.874 1.00 31.27 232 PHE A C 1
ATOM 664 O O . PHE A 1 87 ? 31.336 31.491 -4.709 1.00 31.10 232 PHE A O 1
ATOM 672 N N . LYS A 1 88 ? 29.702 30.619 -5.991 1.00 31.81 233 LYS A N 1
ATOM 673 C CA . LYS A 1 88 ? 30.589 30.309 -7.108 1.00 35.23 233 LYS A CA 1
ATOM 674 C C . LYS A 1 88 ? 31.095 31.555 -7.845 1.00 35.90 233 LYS A C 1
ATOM 675 O O . LYS A 1 88 ? 32.162 31.528 -8.454 1.00 35.11 233 LYS A O 1
ATOM 681 N N . SER A 1 89 ? 30.333 32.644 -7.793 1.00 36.81 234 SER A N 1
ATOM 682 C CA . SER A 1 89 ? 30.734 33.886 -8.451 1.00 38.49 234 SER A CA 1
ATOM 683 C C . SER A 1 89 ? 31.734 34.686 -7.624 1.00 38.04 234 SER A C 1
ATOM 684 O O . SER A 1 89 ? 32.073 35.813 -7.983 1.00 40.82 234 SER A O 1
ATOM 687 N N . GLY A 1 90 ? 32.200 34.110 -6.520 1.00 37.01 235 GLY A N 1
ATOM 688 C CA . GLY A 1 90 ? 33.145 34.809 -5.667 1.00 35.40 235 GLY A CA 1
ATOM 689 C C . GLY A 1 90 ? 32.457 35.928 -4.907 1.00 34.47 235 GLY A C 1
ATOM 690 O O . GLY A 1 90 ? 33.058 36.955 -4.591 1.00 34.47 235 GLY A O 1
ATOM 691 N N . GLY A 1 91 ? 31.181 35.720 -4.608 1.00 32.55 236 GLY A N 1
ATOM 692 C CA . GLY A 1 91 ? 30.415 36.722 -3.896 1.00 31.92 236 GLY A CA 1
ATOM 693 C C . GLY A 1 91 ? 30.823 36.976 -2.458 1.00 30.97 236 GLY A C 1
ATOM 694 O O . GLY A 1 91 ? 30.708 38.106 -1.976 1.00 30.74 236 GLY A O 1
ATOM 695 N N . ILE A 1 92 ? 31.299 35.948 -1.764 1.00 29.83 237 ILE A N 1
ATOM 696 C CA . ILE A 1 92 ? 31.693 36.126 -0.372 1.00 28.59 237 ILE A CA 1
ATOM 697 C C . ILE A 1 92 ? 32.805 37.166 -0.225 1.00 29.23 237 ILE A C 1
ATOM 698 O O . ILE A 1 92 ? 32.671 38.112 0.547 1.00 28.22 237 ILE A O 1
ATOM 703 N N . PRO A 1 93 ? 33.916 37.010 -0.965 1.00 29.37 238 PRO A N 1
ATOM 704 C CA . PRO A 1 93 ? 34.988 38.004 -0.842 1.00 28.04 238 PRO A CA 1
ATOM 705 C C . PRO A 1 93 ? 34.452 39.407 -1.128 1.00 28.08 238 PRO A C 1
ATOM 706 O O . PRO A 1 93 ? 34.830 40.374 -0.461 1.00 26.60 238 PRO A O 1
ATOM 710 N N . ALA A 1 94 ? 33.563 39.509 -2.115 1.00 27.14 239 ALA A N 1
ATOM 711 C CA . ALA A 1 94 ? 32.975 40.794 -2.483 1.00 27.78 239 ALA A CA 1
ATOM 712 C C . ALA A 1 94 ? 32.115 41.351 -1.352 1.00 28.75 239 ALA A C 1
ATOM 713 O O . ALA A 1 94 ? 32.279 42.503 -0.943 1.00 30.09 239 ALA A O 1
ATOM 715 N N . LEU A 1 95 ? 31.195 40.534 -0.853 1.00 28.45 240 LEU A N 1
ATOM 716 C CA . LEU A 1 95 ? 30.310 40.949 0.233 1.00 29.77 240 LEU A CA 1
ATOM 717 C C . LEU A 1 95 ? 31.093 41.441 1.451 1.00 30.03 240 LEU A C 1
ATOM 718 O O . LEU A 1 95 ? 30.788 42.493 2.014 1.00 31.03 240 LEU A O 1
ATOM 723 N N . VAL A 1 96 ? 32.101 40.676 1.852 1.00 31.69 241 VAL A N 1
ATOM 724 C CA . VAL A 1 96 ? 32.919 41.041 2.998 1.00 32.32 241 VAL A CA 1
ATOM 725 C C . VAL A 1 96 ? 33.542 42.416 2.795 1.00 34.50 241 VAL A C 1
ATOM 726 O O . VAL A 1 96 ? 33.617 43.219 3.729 1.00 34.53 241 VAL A O 1
ATOM 730 N N . LYS A 1 97 ? 33.989 42.691 1.574 1.00 35.44 242 LYS A N 1
ATOM 731 C CA . LYS A 1 97 ? 34.583 43.984 1.284 1.00 36.17 242 LYS A CA 1
ATOM 732 C C . LYS A 1 97 ? 33.521 45.064 1.462 1.00 35.58 242 LYS A C 1
ATOM 733 O O . LYS A 1 97 ? 33.828 46.182 1.872 1.00 35.66 242 LYS A O 1
ATOM 739 N N . MET A 1 98 ? 32.269 44.724 1.165 1.00 35.24 243 MET A N 1
ATOM 740 C CA . MET A 1 98 ? 31.176 45.681 1.296 1.00 34.96 243 MET A CA 1
ATOM 741 C C . MET A 1 98 ? 30.860 46.040 2.752 1.00 35.44 243 MET A C 1
ATOM 742 O O . MET A 1 98 ? 30.109 46.976 3.006 1.00 35.83 243 MET A O 1
ATOM 747 N N . LEU A 1 99 ? 31.434 45.303 3.701 1.00 34.91 244 LEU A N 1
ATOM 748 C CA . LEU A 1 99 ? 31.208 45.577 5.119 1.00 36.18 244 LEU A CA 1
ATOM 749 C C . LEU A 1 99 ? 32.004 46.806 5.549 1.00 37.94 244 LEU A C 1
ATOM 750 O O . LEU A 1 99 ? 31.974 47.209 6.713 1.00 38.28 244 LEU A O 1
ATOM 755 N N . GLY A 1 100 ? 32.729 47.388 4.600 1.00 39.85 245 GLY A N 1
ATOM 756 C CA . GLY A 1 100 ? 33.511 48.578 4.885 1.00 41.30 245 GLY A CA 1
ATOM 757 C C . GLY A 1 100 ? 32.803 49.781 4.293 1.00 41.83 245 GLY A C 1
ATOM 758 O O . GLY A 1 100 ? 33.281 50.908 4.378 1.00 43.10 245 GLY A O 1
ATOM 759 N N . SER A 1 101 ? 31.648 49.522 3.692 1.00 42.98 246 SER A N 1
ATOM 760 C CA . SER A 1 101 ? 30.838 50.553 3.062 1.00 45.06 246 SER A CA 1
ATOM 761 C C . SER A 1 101 ? 30.286 51.573 4.056 1.00 47.76 246 SER A C 1
ATOM 762 O O . SER A 1 101 ? 29.922 51.229 5.183 1.00 48.41 246 SER A O 1
ATOM 765 N N . PRO A 1 102 ? 30.231 52.850 3.645 1.00 48.10 247 PRO A N 1
ATOM 766 C CA . PRO A 1 102 ? 29.721 53.941 4.482 1.00 49.33 247 PRO A CA 1
ATOM 767 C C . PRO A 1 102 ? 28.199 54.048 4.396 1.00 49.27 247 PRO A C 1
ATOM 768 O O . PRO A 1 102 ? 27.576 54.788 5.155 1.00 50.11 247 PRO A O 1
ATOM 772 N N . VAL A 1 103 ? 27.608 53.309 3.464 1.00 48.05 248 VAL A N 1
ATOM 773 C CA . VAL A 1 103 ? 26.162 53.331 3.275 1.00 47.90 248 VAL A CA 1
ATOM 774 C C . VAL A 1 103 ? 25.482 52.224 4.069 1.00 47.31 248 VAL A C 1
ATOM 775 O O . VAL A 1 103 ? 25.717 51.044 3.823 1.00 47.36 248 VAL A O 1
ATOM 779 N N . ASP A 1 104 ? 24.630 52.615 5.012 1.00 47.37 249 ASP A N 1
ATOM 780 C CA . ASP A 1 104 ? 23.920 51.663 5.858 1.00 47.25 249 ASP A CA 1
ATOM 781 C C . ASP A 1 104 ? 23.094 50.639 5.086 1.00 45.08 249 ASP A C 1
ATOM 782 O O . ASP A 1 104 ? 23.076 49.460 5.440 1.00 43.55 249 ASP A O 1
ATOM 787 N N . SER A 1 105 ? 22.404 51.082 4.039 1.00 43.19 250 SER A N 1
ATOM 788 C CA . SER A 1 105 ? 21.584 50.170 3.246 1.00 40.85 250 SER A CA 1
ATOM 789 C C . SER A 1 105 ? 22.446 49.063 2.641 1.00 38.91 250 SER A C 1
ATOM 790 O O . SER A 1 105 ? 22.004 47.920 2.512 1.00 37.15 250 SER A O 1
ATOM 793 N N . VAL A 1 106 ? 23.676 49.411 2.276 1.00 36.93 251 VAL A N 1
ATOM 794 C CA . VAL A 1 106 ? 24.598 48.449 1.687 1.00 37.16 251 VAL A CA 1
ATOM 795 C C . VAL A 1 106 ? 25.102 47.451 2.726 1.00 37.25 251 VAL A C 1
ATOM 796 O O . VAL A 1 106 ? 25.201 46.256 2.445 1.00 37.20 251 VAL A O 1
ATOM 800 N N . LEU A 1 107 ? 25.420 47.941 3.922 1.00 37.08 252 LEU A N 1
ATOM 801 C CA . LEU A 1 107 ? 25.907 47.081 4.999 1.00 35.78 252 LEU A CA 1
ATOM 802 C C . LEU A 1 107 ? 24.842 46.069 5.406 1.00 35.41 252 LEU A C 1
ATOM 803 O O . LEU A 1 107 ? 25.150 44.908 5.679 1.00 35.51 252 LEU A O 1
ATOM 808 N N . PHE A 1 108 ? 23.589 46.511 5.448 1.00 34.40 253 PHE A N 1
ATOM 809 C CA . PHE A 1 108 ? 22.501 45.626 5.841 1.00 34.38 253 PHE A CA 1
ATOM 810 C C . PHE A 1 108 ? 22.329 44.502 4.827 1.00 33.28 253 PHE A C 1
ATOM 811 O O . PHE A 1 108 ? 22.146 43.346 5.204 1.00 31.44 253 PHE A O 1
ATOM 819 N N . TYR A 1 109 ? 22.378 44.848 3.542 1.00 31.23 254 TYR A N 1
ATOM 820 C CA . TYR A 1 109 ? 22.234 43.859 2.478 1.00 30.34 254 TYR A CA 1
ATOM 821 C C . TYR A 1 109 ? 23.393 42.875 2.511 1.00 28.80 254 TYR A C 1
ATOM 822 O O . TYR A 1 109 ? 23.206 41.661 2.415 1.00 28.52 254 TYR A O 1
ATOM 831 N N . ALA A 1 110 ? 24.596 43.407 2.654 1.00 27.78 255 ALA A N 1
ATOM 832 C CA . ALA A 1 110 ? 25.778 42.569 2.684 1.00 26.15 255 ALA A CA 1
ATOM 833 C C . ALA A 1 110 ? 25.760 41.605 3.860 1.00 25.42 255 ALA A C 1
ATOM 834 O O . ALA A 1 110 ? 25.926 40.400 3.676 1.00 25.07 255 ALA A O 1
ATOM 836 N N . ILE A 1 111 ? 25.544 42.126 5.066 1.00 23.96 256 ILE A N 1
ATOM 837 C CA . ILE A 1 111 ? 25.553 41.273 6.249 1.00 24.00 256 ILE A CA 1
ATOM 838 C C . IL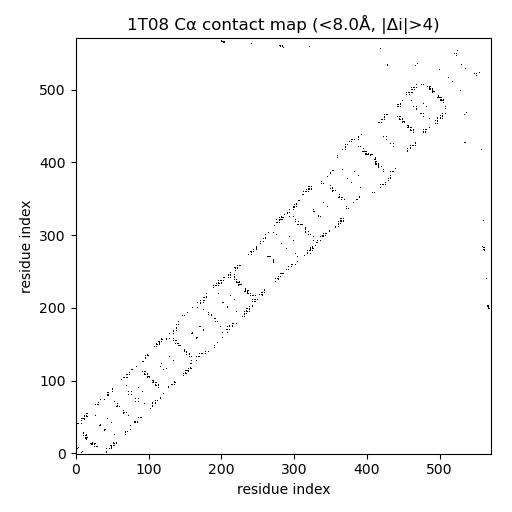E A 1 111 ? 24.453 40.210 6.239 1.00 24.08 256 ILE A C 1
ATOM 839 O O . ILE A 1 111 ? 24.699 39.064 6.625 1.00 22.62 256 ILE A O 1
ATOM 844 N N . THR A 1 112 ? 23.252 40.569 5.788 1.00 22.42 257 THR A N 1
ATOM 845 C CA . THR A 1 112 ? 22.154 39.601 5.752 1.00 25.63 257 THR A CA 1
ATOM 846 C C . THR A 1 112 ? 22.421 38.523 4.700 1.00 24.43 257 THR A C 1
ATOM 847 O O . THR A 1 112 ? 22.110 37.348 4.906 1.00 23.44 257 THR A O 1
ATOM 851 N N . THR A 1 113 ? 22.991 38.924 3.570 1.00 23.75 258 THR A N 1
ATOM 852 C CA . THR A 1 113 ? 23.296 37.962 2.519 1.00 24.61 258 THR A CA 1
ATOM 853 C C . THR A 1 113 ? 24.342 36.977 3.034 1.00 24.48 258 THR A C 1
ATOM 854 O O . THR A 1 113 ? 24.243 35.772 2.780 1.00 23.01 258 THR A O 1
ATOM 858 N N . LEU A 1 114 ? 25.331 37.497 3.764 1.00 23.09 259 LEU A N 1
ATOM 859 C CA . LEU A 1 114 ? 26.386 36.664 4.339 1.00 23.46 259 LEU A CA 1
ATOM 860 C C . LEU A 1 114 ? 25.796 35.734 5.388 1.00 23.86 259 LEU A C 1
ATOM 861 O O . LEU A 1 114 ? 26.179 34.566 5.487 1.00 22.83 259 LEU A O 1
ATOM 866 N N . HIS A 1 115 ? 24.858 36.259 6.170 1.00 23.54 260 HIS A N 1
ATOM 867 C CA . HIS A 1 115 ? 24.207 35.465 7.203 1.00 24.40 260 HIS A CA 1
ATOM 868 C C . HIS A 1 115 ? 23.507 34.274 6.546 1.00 22.39 260 HIS A C 1
ATOM 869 O O . HIS A 1 115 ? 23.583 33.149 7.041 1.00 24.53 260 HIS A O 1
ATOM 876 N N . ASN A 1 116 ? 22.833 34.522 5.429 1.00 21.65 261 ASN A N 1
ATOM 877 C CA . ASN A 1 116 ? 22.137 33.453 4.711 1.00 22.82 261 ASN A CA 1
ATOM 878 C C . ASN A 1 116 ? 23.123 32.416 4.184 1.00 21.88 261 ASN A C 1
ATOM 879 O O . ASN A 1 116 ? 22.851 31.217 4.206 1.00 21.72 261 ASN A O 1
ATOM 884 N N . LEU A 1 117 ? 24.273 32.881 3.710 1.00 22.32 262 LEU A N 1
ATOM 885 C CA . LEU A 1 117 ? 25.292 31.976 3.202 1.00 22.49 262 LEU A CA 1
ATOM 886 C C . LEU A 1 117 ? 25.855 31.152 4.360 1.00 22.61 262 LEU A C 1
ATOM 887 O O . LEU A 1 117 ? 25.966 29.928 4.263 1.00 22.33 262 LEU A O 1
ATOM 892 N N . LEU A 1 118 ? 26.177 31.820 5.466 1.00 21.38 263 LEU A N 1
ATOM 893 C CA . LEU A 1 118 ? 26.722 31.137 6.635 1.00 20.98 263 LEU A CA 1
ATOM 894 C C . LEU A 1 118 ? 25.746 30.105 7.185 1.00 22.21 263 LEU A C 1
ATOM 895 O O . LEU A 1 118 ? 26.150 29.042 7.662 1.00 20.72 263 LEU A O 1
ATOM 900 N N . LEU A 1 119 ? 24.458 30.418 7.111 1.00 21.58 264 LEU A N 1
ATOM 901 C CA . LEU A 1 119 ? 23.433 29.508 7.596 1.00 24.59 264 LEU A CA 1
ATOM 902 C C . LEU A 1 119 ? 23.176 28.304 6.689 1.00 25.87 264 LEU A C 1
ATOM 903 O O . LEU A 1 119 ? 22.983 27.196 7.181 1.00 26.50 264 LEU A O 1
ATOM 908 N N . HIS A 1 120 ? 23.192 28.509 5.370 1.00 26.29 265 HIS A N 1
ATOM 909 C CA . HIS A 1 120 ? 22.870 27.420 4.449 1.00 25.99 265 HIS A CA 1
ATOM 910 C C . HIS A 1 120 ? 23.867 26.983 3.381 1.00 27.32 265 HIS A C 1
ATOM 911 O O . HIS A 1 120 ? 23.759 25.865 2.871 1.00 26.98 265 HIS A O 1
ATOM 918 N N . GLN A 1 121 ? 24.821 27.840 3.027 1.00 26.52 266 GLN A N 1
ATOM 919 C CA . GLN A 1 121 ? 25.773 27.492 1.975 1.00 26.87 266 GLN A CA 1
ATOM 920 C C . GLN A 1 121 ? 27.041 26.772 2.434 1.00 27.41 266 GLN A C 1
ATOM 921 O O . GLN A 1 121 ? 27.889 27.346 3.116 1.00 26.11 266 GLN A O 1
ATOM 927 N N . GLU A 1 122 ? 27.161 25.509 2.037 1.00 28.34 267 GLU A N 1
ATOM 928 C CA . GLU A 1 122 ? 28.318 24.686 2.368 1.00 30.33 267 GLU A CA 1
ATOM 929 C C . GLU A 1 122 ? 29.575 25.398 1.869 1.00 28.12 267 GLU A C 1
ATOM 930 O O . GLU A 1 122 ? 29.611 25.869 0.735 1.00 26.97 267 GLU A O 1
ATOM 936 N N . GLY A 1 123 ? 30.593 25.484 2.721 1.00 25.96 268 GLY A N 1
ATOM 937 C CA . GLY A 1 123 ? 31.823 26.162 2.345 1.00 24.23 268 GLY A CA 1
ATOM 938 C C . GLY A 1 123 ? 31.860 27.644 2.706 1.00 24.99 268 GLY A C 1
ATOM 939 O O . GLY A 1 123 ? 32.915 28.282 2.639 1.00 24.05 268 GLY A O 1
ATOM 940 N N . ALA A 1 124 ? 30.718 28.196 3.108 1.00 23.56 269 ALA A N 1
ATOM 941 C CA . ALA A 1 124 ? 30.639 29.617 3.449 1.00 23.64 269 ALA A CA 1
ATOM 942 C C . ALA A 1 124 ? 31.525 30.050 4.613 1.00 22.20 269 ALA A C 1
ATOM 943 O O . ALA A 1 124 ? 32.212 31.063 4.519 1.00 19.24 269 ALA A O 1
ATOM 945 N N . LYS A 1 125 ? 31.516 29.294 5.707 1.00 21.64 270 LYS A N 1
ATOM 946 C CA . LYS A 1 125 ? 32.326 29.667 6.862 1.00 22.55 270 LYS A CA 1
ATOM 947 C C . LYS A 1 125 ? 33.810 29.857 6.551 1.00 23.09 270 LYS A C 1
ATOM 948 O O . LYS A 1 125 ? 34.418 30.841 6.983 1.00 22.12 270 LYS A O 1
ATOM 954 N N . MET A 1 126 ? 34.393 28.930 5.797 1.00 24.33 271 MET A N 1
ATOM 955 C CA . MET A 1 126 ? 35.805 29.029 5.439 1.00 24.84 271 MET A CA 1
ATOM 956 C C . MET A 1 126 ? 36.055 30.265 4.595 1.00 24.47 271 MET A C 1
ATOM 957 O O . MET A 1 126 ? 36.990 31.023 4.847 1.00 26.26 271 MET A O 1
ATOM 962 N N . ALA A 1 127 ? 35.208 30.467 3.593 1.00 24.02 272 ALA A N 1
ATOM 963 C CA . ALA A 1 127 ? 35.336 31.607 2.706 1.00 23.37 272 ALA A CA 1
ATOM 964 C C . ALA A 1 127 ? 35.293 32.925 3.470 1.00 24.71 272 ALA A C 1
ATOM 965 O O . ALA A 1 127 ? 36.099 33.822 3.212 1.00 26.03 272 ALA A O 1
ATOM 967 N N . VAL A 1 128 ? 34.363 33.046 4.414 1.00 23.91 273 VAL A N 1
ATOM 968 C CA . VAL A 1 128 ? 34.246 34.282 5.188 1.00 23.86 273 VAL A CA 1
ATOM 969 C C . VAL A 1 128 ? 35.473 34.493 6.063 1.00 23.90 273 VAL A C 1
ATOM 970 O O . VAL A 1 128 ? 35.981 35.613 6.175 1.00 21.89 273 VAL A O 1
ATOM 974 N N . ARG A 1 129 ? 35.952 33.416 6.680 1.00 25.63 274 ARG A N 1
ATOM 975 C CA . ARG A 1 129 ? 37.138 33.499 7.526 1.00 27.36 274 ARG A CA 1
ATOM 976 C C . ARG A 1 129 ? 38.329 33.950 6.691 1.00 28.15 274 ARG A C 1
ATOM 977 O O . ARG A 1 129 ? 39.062 34.861 7.079 1.00 30.41 274 ARG A O 1
ATOM 985 N N . LEU A 1 130 ? 38.504 33.329 5.529 1.00 28.72 275 LEU A N 1
ATOM 986 C CA . LEU A 1 130 ? 39.618 33.665 4.653 1.00 29.44 275 LEU A CA 1
ATOM 987 C C . LEU A 1 130 ? 39.564 35.091 4.125 1.00 30.09 275 LEU A C 1
ATOM 988 O O . LEU A 1 130 ? 40.601 35.702 3.876 1.00 31.15 275 LEU A O 1
ATOM 993 N N . ALA A 1 131 ? 38.363 35.629 3.947 1.00 28.91 276 ALA A N 1
ATOM 994 C CA . ALA A 1 131 ? 38.243 36.989 3.446 1.00 28.50 276 ALA A CA 1
ATOM 995 C C . ALA A 1 131 ? 38.432 38.009 4.566 1.00 29.19 276 ALA A C 1
ATOM 996 O O . ALA A 1 131 ? 38.381 39.215 4.330 1.00 28.92 276 ALA A O 1
ATOM 998 N N . GLY A 1 132 ? 38.652 37.521 5.783 1.00 28.07 277 GLY A N 1
ATOM 999 C CA . GLY A 1 132 ? 38.845 38.418 6.909 1.00 28.46 277 GLY A CA 1
ATOM 1000 C C . GLY A 1 132 ? 37.533 38.977 7.425 1.00 28.55 277 GLY A C 1
ATOM 1001 O O . GLY A 1 132 ? 37.480 40.094 7.946 1.00 26.97 277 GLY A O 1
ATOM 1002 N N . GLY A 1 133 ? 36.470 38.192 7.275 1.00 27.61 278 GLY A N 1
ATOM 1003 C CA . GLY A 1 133 ? 35.154 38.611 7.717 1.00 25.22 278 GLY A CA 1
ATOM 1004 C C . GLY A 1 133 ? 35.004 38.759 9.218 1.00 25.14 278 GLY A C 1
ATOM 1005 O O . GLY A 1 133 ? 34.232 39.595 9.680 1.00 25.17 278 GLY A O 1
ATOM 1006 N N . LEU A 1 134 ? 35.729 37.955 9.988 1.00 25.03 279 LEU A N 1
ATOM 1007 C CA . LEU A 1 134 ? 35.642 38.035 11.445 1.00 25.54 279 LEU A CA 1
ATOM 1008 C C . LEU A 1 134 ? 36.049 39.406 11.967 1.00 26.12 279 LEU A C 1
ATOM 1009 O O . LEU A 1 134 ? 35.377 39.975 12.830 1.00 25.01 279 LEU A O 1
ATOM 1014 N N . GLN A 1 135 ? 37.154 39.928 11.442 1.00 26.01 280 GLN A N 1
ATOM 1015 C CA . GLN A 1 135 ? 37.672 41.227 11.858 1.00 27.17 280 GLN A CA 1
ATOM 1016 C C . GLN A 1 135 ? 36.729 42.362 11.468 1.00 28.52 280 GLN A C 1
ATOM 1017 O O . GLN A 1 135 ? 36.549 43.323 12.226 1.00 27.42 280 GLN A O 1
ATOM 1023 N N . LYS A 1 136 ? 36.139 42.243 10.282 1.00 27.73 281 LYS A N 1
ATOM 1024 C CA . LYS A 1 136 ? 35.211 43.240 9.767 1.00 30.15 281 LYS A CA 1
ATOM 1025 C C . LYS A 1 136 ? 33.935 43.283 10.605 1.00 28.85 281 LYS A C 1
ATOM 1026 O O . LYS A 1 136 ? 33.435 44.354 10.940 1.00 30.13 281 LYS A O 1
ATOM 1032 N N . MET A 1 137 ? 33.414 42.106 10.930 1.00 27.33 282 MET A N 1
ATOM 1033 C CA . MET A 1 137 ? 32.196 41.996 11.717 1.00 25.90 282 MET A CA 1
ATOM 1034 C C . MET A 1 137 ? 32.369 42.542 13.125 1.00 24.05 282 MET A C 1
ATOM 1035 O O . MET A 1 137 ? 31.526 43.291 13.616 1.00 23.29 282 MET A O 1
ATOM 1040 N N . VAL A 1 138 ? 33.468 42.176 13.773 1.00 22.78 283 VAL A N 1
ATOM 1041 C CA . VAL A 1 138 ? 33.711 42.650 15.122 1.00 23.29 283 VAL A CA 1
ATOM 1042 C C . VAL A 1 138 ? 33.819 44.172 15.142 1.00 24.72 283 VAL A C 1
ATOM 1043 O O . VAL A 1 138 ? 33.343 44.828 16.077 1.00 25.00 283 VAL A O 1
ATOM 1047 N N . ALA A 1 139 ? 34.442 44.728 14.106 1.00 24.76 284 ALA A N 1
ATOM 1048 C CA . ALA A 1 139 ? 34.619 46.172 14.009 1.00 25.70 284 ALA A CA 1
ATOM 1049 C C . ALA A 1 139 ? 33.285 46.879 13.792 1.00 26.60 284 ALA A C 1
ATOM 1050 O O . ALA A 1 139 ? 33.158 48.067 14.072 1.00 27.93 284 ALA A O 1
ATOM 1052 N N . LEU A 1 140 ? 32.292 46.148 13.293 1.00 26.02 285 LEU A N 1
ATOM 1053 C CA . LEU A 1 140 ? 30.974 46.729 13.049 1.00 25.33 285 LEU A CA 1
ATOM 1054 C C . LEU A 1 140 ? 30.094 46.759 14.300 1.00 24.17 285 LEU A C 1
ATOM 1055 O O . LEU A 1 140 ? 29.037 47.385 14.306 1.00 24.19 285 LEU A O 1
ATOM 1060 N N . LEU A 1 141 ? 30.536 46.097 15.364 1.00 24.31 286 LEU A N 1
ATOM 1061 C CA . LEU A 1 141 ? 29.760 46.042 16.601 1.00 23.05 286 LEU A CA 1
ATOM 1062 C C . LEU A 1 141 ? 29.607 47.385 17.318 1.00 23.95 286 LEU A C 1
ATOM 1063 O O . LEU A 1 141 ? 28.999 47.451 18.386 1.00 21.25 286 LEU A O 1
ATOM 1068 N N . ASN A 1 142 ? 30.166 48.447 16.741 1.00 23.43 287 ASN A N 1
ATOM 1069 C CA . ASN A 1 142 ? 30.024 49.766 17.338 1.00 25.54 287 ASN A CA 1
ATOM 1070 C C . ASN A 1 142 ? 28.841 50.521 16.721 1.00 24.66 287 ASN A C 1
ATOM 1071 O O . ASN A 1 142 ? 28.541 51.641 17.126 1.00 25.14 287 ASN A O 1
ATOM 1076 N N . LYS A 1 143 ? 28.175 49.909 15.741 1.00 23.67 288 LYS A N 1
ATOM 1077 C CA . LYS A 1 143 ? 26.999 50.520 15.117 1.00 22.03 288 LYS A CA 1
ATOM 1078 C C . LYS A 1 143 ? 25.873 50.486 16.158 1.00 22.00 288 LYS A C 1
ATOM 1079 O O . LYS A 1 143 ? 26.002 49.820 17.185 1.00 21.07 288 LYS A O 1
ATOM 1085 N N . THR A 1 144 ? 24.766 51.178 15.898 1.00 22.05 289 THR A N 1
ATOM 1086 C CA . THR A 1 144 ? 23.671 51.206 16.870 1.00 22.98 289 THR A CA 1
ATOM 1087 C C . THR A 1 144 ? 22.338 50.604 16.422 1.00 22.65 289 THR A C 1
ATOM 1088 O O . THR A 1 144 ? 21.430 50.441 17.243 1.00 22.97 289 THR A O 1
ATOM 1092 N N . ASN A 1 145 ? 22.204 50.299 15.134 1.00 20.42 290 ASN A N 1
ATOM 1093 C CA . ASN A 1 145 ? 20.976 49.691 14.628 1.00 21.38 290 ASN A CA 1
ATOM 1094 C C . ASN A 1 145 ? 20.926 48.289 15.247 1.00 20.39 290 ASN A C 1
ATOM 1095 O O . ASN A 1 145 ? 21.775 47.452 14.952 1.00 20.08 290 ASN A O 1
ATOM 1100 N N . VAL A 1 146 ? 19.939 48.031 16.099 1.00 19.81 291 VAL A N 1
ATOM 1101 C CA . VAL A 1 146 ? 19.872 46.740 16.772 1.00 18.81 291 VAL A CA 1
ATOM 1102 C C . VAL A 1 146 ? 19.559 45.522 15.908 1.00 19.92 291 VAL A C 1
ATOM 1103 O O . VAL A 1 146 ? 19.998 44.421 16.224 1.00 19.62 291 VAL A O 1
ATOM 1107 N N . LYS A 1 147 ? 18.811 45.693 14.825 1.00 18.33 292 LYS A N 1
ATOM 1108 C CA . LYS A 1 147 ? 18.531 44.544 13.970 1.00 19.52 292 LYS A CA 1
ATOM 1109 C C . LYS A 1 147 ? 19.804 44.199 13.195 1.00 18.43 292 LYS A C 1
ATOM 1110 O O . LYS A 1 147 ? 20.116 43.029 12.969 1.00 16.40 292 LYS A O 1
ATOM 1116 N N . PHE A 1 148 ? 20.548 45.228 12.807 1.00 18.01 293 PHE A N 1
ATOM 1117 C CA . PHE A 1 148 ? 21.806 45.025 12.102 1.00 19.70 293 PHE A CA 1
ATOM 1118 C C . PHE A 1 148 ? 22.784 44.304 13.042 1.00 19.30 293 PHE A C 1
ATOM 1119 O O . PHE A 1 148 ? 23.483 43.374 12.640 1.00 19.30 293 PHE A O 1
ATOM 1127 N N . LEU A 1 149 ? 22.834 44.747 14.294 1.00 18.32 294 LEU A N 1
ATOM 1128 C CA . LEU A 1 149 ? 23.734 44.143 15.268 1.00 17.15 294 LEU A CA 1
ATOM 1129 C C . LEU A 1 149 ? 23.343 42.698 15.545 1.00 17.84 294 LEU A C 1
ATOM 1130 O O . LEU A 1 149 ? 24.204 41.835 15.722 1.00 18.96 294 LEU A O 1
ATOM 1135 N N . ALA A 1 150 ? 22.039 42.434 15.580 1.00 18.25 295 ALA A N 1
ATOM 1136 C CA . ALA A 1 150 ? 21.552 41.086 15.843 1.00 18.52 295 ALA A CA 1
ATOM 1137 C C . ALA A 1 150 ? 22.022 40.116 14.756 1.00 18.16 295 ALA A C 1
ATOM 1138 O O . ALA A 1 150 ? 22.365 38.972 15.043 1.00 18.73 295 ALA A O 1
ATOM 1140 N N . ILE A 1 151 ? 22.050 40.573 13.510 1.00 18.62 296 ILE A N 1
ATOM 1141 C CA . ILE A 1 151 ? 22.490 39.711 12.420 1.00 20.92 296 ILE A CA 1
ATOM 1142 C C . ILE A 1 151 ? 23.999 39.514 12.469 1.00 21.36 296 ILE A C 1
ATOM 1143 O O . ILE A 1 151 ? 24.502 38.398 12.315 1.00 20.42 296 ILE A O 1
ATOM 1148 N N . THR A 1 152 ? 24.715 40.610 12.681 1.00 19.61 297 THR A N 1
ATOM 1149 C CA . THR A 1 152 ? 26.167 40.568 12.753 1.00 19.97 297 THR A CA 1
ATOM 1150 C C . THR A 1 152 ? 26.621 39.643 13.889 1.00 20.22 297 THR A C 1
ATOM 1151 O O . THR A 1 152 ? 27.474 38.782 13.685 1.00 20.27 297 THR A O 1
ATOM 1155 N N . THR A 1 153 ? 26.047 39.806 15.079 1.00 18.38 298 THR A N 1
ATOM 1156 C CA . THR A 1 153 ? 26.436 38.954 16.192 1.00 17.45 298 THR A CA 1
ATOM 1157 C C . THR A 1 153 ? 26.129 37.486 15.888 1.00 18.54 298 THR A C 1
ATOM 1158 O O . THR A 1 153 ? 26.909 36.603 16.229 1.00 17.13 298 THR A O 1
ATOM 1162 N N . ASP A 1 154 ? 25.006 37.214 15.233 1.00 18.49 299 ASP A N 1
ATOM 1163 C CA . ASP A 1 154 ? 24.694 35.828 14.927 1.00 19.89 299 ASP A CA 1
ATOM 1164 C C . ASP A 1 154 ? 25.730 35.267 13.946 1.00 21.35 299 ASP A C 1
ATOM 1165 O O . ASP A 1 154 ? 26.108 34.098 14.040 1.00 21.59 299 ASP A O 1
ATOM 1170 N N . CYS A 1 155 ? 26.191 36.094 13.009 1.00 20.69 300 CYS A N 1
ATOM 1171 C CA . CYS A 1 155 ? 27.204 35.643 12.060 1.00 21.07 300 CYS A CA 1
ATOM 1172 C C . CYS A 1 155 ? 28.440 35.200 12.847 1.00 22.38 300 CYS A C 1
ATOM 1173 O O . CYS A 1 155 ? 29.001 34.136 12.586 1.00 21.03 300 CYS A O 1
ATOM 1176 N N . LEU A 1 156 ? 28.854 36.016 13.817 1.00 20.95 301 LEU A N 1
ATOM 1177 C CA . LEU A 1 156 ? 30.013 35.686 14.636 1.00 21.70 301 LEU A CA 1
ATOM 1178 C C . LEU A 1 156 ? 29.799 34.373 15.388 1.00 20.97 301 LEU A C 1
ATOM 1179 O O . LEU A 1 156 ? 30.720 33.583 15.540 1.00 22.40 301 LEU A O 1
ATOM 1184 N N . GLN A 1 157 ? 28.582 34.139 15.859 1.00 21.31 302 GLN A N 1
ATOM 1185 C CA . GLN A 1 157 ? 28.288 32.913 16.591 1.00 20.70 302 GLN A CA 1
ATOM 1186 C C . GLN A 1 157 ? 28.470 31.710 15.667 1.00 21.20 302 GLN A C 1
ATOM 1187 O O . GLN A 1 157 ? 29.117 30.725 16.025 1.00 20.18 302 GLN A O 1
ATOM 1193 N N . ILE A 1 158 ? 27.906 31.804 14.469 1.00 20.79 303 ILE A N 1
ATOM 1194 C CA . ILE A 1 158 ? 28.000 30.721 13.502 1.00 21.47 303 ILE A CA 1
ATOM 1195 C C . ILE A 1 158 ? 29.459 30.430 13.173 1.00 21.82 303 ILE A C 1
ATOM 1196 O O . ILE A 1 158 ? 29.871 29.274 13.103 1.00 22.14 303 ILE A O 1
ATOM 1201 N N . LEU A 1 159 ? 30.238 31.487 12.995 1.00 22.39 304 LEU A N 1
ATOM 1202 C CA . LEU A 1 159 ? 31.650 31.360 12.664 1.00 22.24 304 LEU A CA 1
ATOM 1203 C C . LEU A 1 159 ? 32.534 30.892 13.811 1.00 23.15 304 LEU A C 1
ATOM 1204 O O . LEU A 1 159 ? 33.537 30.222 13.587 1.00 23.09 304 LEU A O 1
ATOM 1209 N N . ALA A 1 160 ? 32.165 31.242 15.037 1.00 21.79 305 ALA A N 1
ATOM 1210 C CA . ALA A 1 160 ? 32.965 30.873 16.197 1.00 21.85 305 ALA A CA 1
ATOM 1211 C C . ALA A 1 160 ? 32.645 29.496 16.781 1.00 22.06 305 ALA A C 1
ATOM 1212 O O . ALA A 1 160 ? 33.502 28.863 17.390 1.00 20.27 305 ALA A O 1
ATOM 1214 N N . TYR A 1 161 ? 31.418 29.029 16.603 1.00 21.90 306 TYR A N 1
ATOM 1215 C CA . TYR A 1 161 ? 31.050 27.741 17.162 1.00 25.05 306 TYR A CA 1
ATOM 1216 C C . TYR A 1 161 ? 32.026 26.607 16.836 1.00 25.97 306 TYR A C 1
ATOM 1217 O O . TYR A 1 161 ? 32.251 26.276 15.672 1.00 23.56 306 TYR A O 1
ATOM 1226 N N . GLY A 1 162 ? 32.597 26.018 17.885 1.00 27.82 307 GLY A N 1
ATOM 1227 C CA . GLY A 1 162 ? 33.525 24.912 17.723 1.00 29.06 307 GLY A CA 1
ATOM 1228 C C . GLY A 1 162 ? 34.745 25.186 16.865 1.00 31.57 307 GLY A C 1
ATOM 1229 O O . GLY A 1 162 ? 35.315 24.258 16.294 1.00 31.92 307 GLY A O 1
ATOM 1230 N N . ASN A 1 163 ? 35.168 26.445 16.781 1.00 30.80 308 ASN A N 1
ATOM 1231 C CA . ASN A 1 163 ? 36.323 26.792 15.965 1.00 30.72 308 ASN A CA 1
ATOM 1232 C C . ASN A 1 163 ? 37.271 27.706 16.734 1.00 32.27 308 ASN A C 1
ATOM 1233 O O . ASN A 1 163 ? 37.120 28.932 16.725 1.00 31.60 308 ASN A O 1
ATOM 1238 N N . GLN A 1 164 ? 38.254 27.096 17.393 1.00 32.50 309 GLN A N 1
ATOM 1239 C CA . GLN A 1 164 ? 39.230 27.822 18.202 1.00 33.88 309 GLN A CA 1
ATOM 1240 C C . GLN A 1 164 ? 39.885 28.984 17.469 1.00 32.33 309 GLN A C 1
ATOM 1241 O O . GLN A 1 164 ? 39.926 30.107 17.970 1.00 34.13 309 GLN A O 1
ATOM 1247 N N . GLU A 1 165 ? 40.410 28.703 16.285 1.00 31.34 310 GLU A N 1
ATOM 1248 C CA . GLU A 1 165 ? 41.066 29.715 15.470 1.00 30.53 310 GLU A CA 1
ATOM 1249 C C . GLU A 1 165 ? 40.212 30.973 15.364 1.00 28.97 310 GLU A C 1
ATOM 1250 O O . GLU A 1 165 ? 40.712 32.092 15.500 1.00 28.19 310 GLU A O 1
ATOM 1256 N N . SER A 1 166 ? 38.921 30.781 15.112 1.00 26.24 311 SER A N 1
ATOM 1257 C CA . SER A 1 166 ? 38.003 31.903 14.972 1.00 25.10 311 SER A CA 1
ATOM 1258 C C . SER A 1 166 ? 37.803 32.632 16.300 1.00 23.17 311 SER A C 1
ATOM 1259 O O . SER A 1 166 ? 37.751 33.865 16.343 1.00 21.28 311 SER A O 1
ATOM 1262 N N . LYS A 1 167 ? 37.709 31.867 17.381 1.00 21.98 312 LYS A N 1
ATOM 1263 C CA . LYS A 1 167 ? 37.523 32.447 18.701 1.00 21.55 312 LYS A CA 1
ATOM 1264 C C . LYS A 1 167 ? 38.685 33.361 19.059 1.00 23.67 312 LYS A C 1
ATOM 1265 O O . LYS A 1 167 ? 38.485 34.429 19.644 1.00 23.88 312 LYS A O 1
ATOM 1271 N N . LEU A 1 168 ? 39.898 32.952 18.691 1.00 25.36 313 LEU A N 1
ATOM 1272 C CA . LEU A 1 168 ? 41.097 33.740 18.981 1.00 26.42 313 LEU A CA 1
ATOM 1273 C C . LEU A 1 168 ? 41.170 35.018 18.158 1.00 25.86 313 LEU A C 1
ATOM 1274 O O . LEU A 1 168 ? 41.677 36.038 18.630 1.00 26.57 313 LEU A O 1
ATOM 1279 N N . ILE A 1 169 ? 40.671 34.966 16.928 1.00 25.69 314 ILE A N 1
ATOM 1280 C CA . ILE A 1 169 ? 40.675 36.141 16.063 1.00 26.32 314 ILE A CA 1
ATOM 1281 C C . ILE A 1 169 ? 39.663 37.159 16.593 1.00 26.26 314 ILE A C 1
ATOM 1282 O O . ILE A 1 169 ? 39.906 38.371 16.582 1.00 25.48 314 ILE A O 1
ATOM 1287 N N . ILE A 1 170 ? 38.530 36.655 17.069 1.00 25.45 315 ILE A N 1
ATOM 1288 C CA . ILE A 1 170 ? 37.502 37.523 17.620 1.00 24.43 315 ILE A CA 1
ATOM 1289 C C . ILE A 1 170 ? 38.105 38.181 18.855 1.00 25.22 315 ILE A C 1
ATOM 1290 O O . ILE A 1 170 ? 37.932 39.374 19.080 1.00 23.95 315 ILE A O 1
ATOM 1295 N N . LEU A 1 171 ? 38.841 37.399 19.637 1.00 26.41 316 LEU A N 1
ATOM 1296 C CA . LEU A 1 171 ? 39.483 37.923 20.834 1.00 28.11 316 LEU A CA 1
ATOM 1297 C C . LEU A 1 171 ? 40.480 39.021 20.458 1.00 28.88 316 LEU A C 1
ATOM 1298 O O . LEU A 1 171 ? 40.464 40.117 21.027 1.00 29.53 316 LEU A O 1
ATOM 1303 N N . ALA A 1 172 ? 41.344 38.727 19.494 1.00 28.33 317 ALA A N 1
ATOM 1304 C CA . ALA A 1 172 ? 42.345 39.697 19.067 1.00 28.97 317 ALA A CA 1
ATOM 1305 C C . ALA A 1 172 ? 41.718 40.965 18.492 1.00 28.76 317 ALA A C 1
ATOM 1306 O O . ALA A 1 172 ? 42.343 42.025 18.510 1.00 29.22 317 ALA A O 1
ATOM 1308 N N . SER A 1 173 ? 40.488 40.866 17.991 1.00 27.17 318 SER A N 1
ATOM 1309 C CA . SER A 1 173 ? 39.812 42.029 17.410 1.00 25.49 318 SER A CA 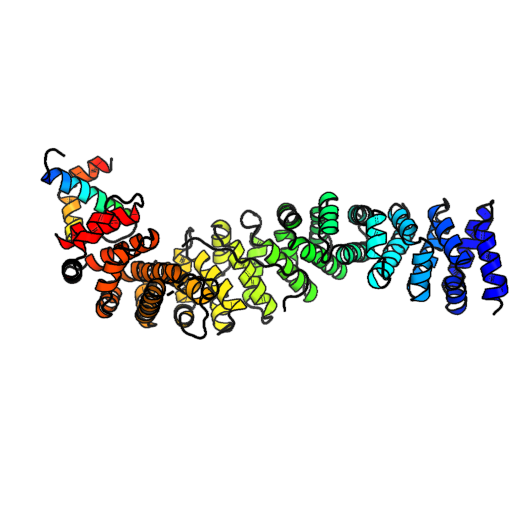1
ATOM 1310 C C . SER A 1 173 ? 39.002 42.830 18.428 1.00 25.14 318 SER A C 1
ATOM 1311 O O . SER A 1 173 ? 38.302 43.773 18.061 1.00 25.03 318 SER A O 1
ATOM 1314 N N . GLY A 1 174 ? 39.096 42.457 19.699 1.00 22.45 319 GLY A N 1
ATOM 1315 C CA . GLY A 1 174 ? 38.357 43.163 20.727 1.00 22.83 319 GLY A CA 1
ATOM 1316 C C . GLY A 1 174 ? 36.921 42.689 20.876 1.00 22.87 319 GLY A C 1
ATOM 1317 O O . GLY A 1 174 ? 36.079 43.413 21.404 1.00 21.99 319 GLY A O 1
ATOM 1318 N N . GLY A 1 175 ? 36.646 41.470 20.419 1.00 21.86 320 GLY A N 1
ATOM 1319 C CA . GLY A 1 175 ? 35.307 40.922 20.509 1.00 20.20 320 GLY A CA 1
ATOM 1320 C C . GLY A 1 175 ? 34.703 40.964 21.901 1.00 23.10 320 GLY A C 1
ATOM 1321 O O . GLY A 1 175 ? 33.625 41.522 22.079 1.00 24.86 320 GLY A O 1
ATOM 1322 N N . PRO A 1 176 ? 35.375 40.395 22.915 1.00 24.47 321 PRO A N 1
ATOM 1323 C CA . PRO A 1 176 ? 34.880 40.375 24.294 1.00 23.50 321 PRO A CA 1
ATOM 1324 C C . PRO A 1 176 ? 34.336 41.711 24.792 1.00 24.60 321 PRO A C 1
ATOM 1325 O O . PRO A 1 176 ? 33.206 41.786 25.272 1.00 23.91 321 PRO A O 1
ATOM 1329 N N . GLN A 1 177 ? 35.136 42.763 24.686 1.00 23.57 322 GLN A N 1
ATOM 1330 C CA . GLN A 1 177 ? 34.681 44.068 25.138 1.00 24.57 322 GLN A CA 1
ATOM 1331 C C . GLN A 1 177 ? 33.504 44.581 24.300 1.00 23.07 322 GLN A C 1
ATOM 1332 O O . GLN A 1 177 ? 32.558 45.153 24.842 1.00 23.83 322 GLN A O 1
ATOM 1338 N N . ALA A 1 178 ? 33.556 44.385 22.985 1.00 20.81 323 ALA A N 1
ATOM 1339 C CA . ALA A 1 178 ? 32.473 44.856 22.124 1.00 21.27 323 ALA A CA 1
ATOM 1340 C C . ALA A 1 178 ? 31.142 44.147 22.429 1.00 20.92 323 ALA A C 1
ATOM 1341 O O . ALA A 1 178 ? 30.082 44.778 22.438 1.00 21.13 323 ALA A O 1
ATOM 1343 N N . LEU A 1 179 ? 31.211 42.842 22.684 1.00 17.50 324 LEU A N 1
ATOM 1344 C CA . LEU A 1 179 ? 30.030 42.046 22.992 1.00 16.30 324 LEU A CA 1
ATOM 1345 C C . LEU A 1 179 ? 29.479 42.403 24.370 1.00 16.28 324 LEU A C 1
ATOM 1346 O O . LEU A 1 179 ? 28.268 42.516 24.551 1.00 17.28 324 LEU A O 1
ATOM 1351 N N . VAL A 1 180 ? 30.364 42.583 25.343 1.00 15.01 325 VAL A N 1
ATOM 1352 C CA . VAL A 1 180 ? 29.925 42.950 26.678 1.00 17.33 325 VAL A CA 1
ATOM 1353 C C . VAL A 1 180 ? 29.255 44.328 26.637 1.00 17.25 325 VAL A C 1
ATOM 1354 O O . VAL A 1 180 ? 28.228 44.533 27.282 1.00 16.88 325 VAL A O 1
ATOM 1358 N N . ASN A 1 181 ? 29.825 45.256 25.866 1.00 16.35 326 ASN A N 1
ATOM 1359 C CA . ASN A 1 181 ? 29.262 46.603 25.745 1.00 18.67 326 ASN A CA 1
ATOM 1360 C C . ASN A 1 181 ? 27.821 46.509 25.269 1.00 18.82 326 ASN A C 1
ATOM 1361 O O . ASN A 1 181 ? 26.935 47.174 25.807 1.00 18.25 326 ASN A O 1
ATOM 1366 N N . ILE A 1 182 ? 27.595 45.678 24.255 1.00 18.04 327 ILE A N 1
ATOM 1367 C CA . ILE A 1 182 ? 26.260 45.474 23.718 1.00 16.42 327 ILE A CA 1
ATOM 1368 C C . ILE A 1 182 ? 25.295 45.005 24.816 1.00 17.96 327 ILE A C 1
ATOM 1369 O O . ILE A 1 182 ? 24.175 45.519 24.921 1.00 15.36 327 ILE A O 1
ATOM 1374 N N . MET A 1 183 ? 25.729 44.047 25.641 1.00 18.27 328 MET A N 1
ATOM 1375 C CA . MET A 1 183 ? 24.887 43.526 26.722 1.00 17.48 328 MET A CA 1
ATOM 1376 C C . MET A 1 183 ? 24.516 44.599 27.751 1.00 18.60 328 MET A C 1
ATOM 1377 O O . MET A 1 183 ? 23.488 44.504 28.408 1.00 16.69 328 MET A O 1
ATOM 1382 N N . ARG A 1 184 ? 25.366 45.607 27.910 1.00 20.17 329 ARG A N 1
ATOM 1383 C CA . ARG A 1 184 ? 25.085 46.666 28.875 1.00 22.82 329 ARG A CA 1
ATOM 1384 C C . ARG A 1 184 ? 24.405 47.878 28.245 1.00 21.93 329 ARG A C 1
ATOM 1385 O O . ARG A 1 184 ? 23.916 48.762 28.954 1.00 22.08 329 ARG A O 1
ATOM 1393 N N . THR A 1 185 ? 24.347 47.912 26.920 1.00 19.69 330 THR A N 1
ATOM 1394 C CA . THR A 1 185 ? 23.783 49.069 26.240 1.00 19.90 330 THR A CA 1
ATOM 1395 C C . THR A 1 185 ? 22.403 48.967 25.616 1.00 19.09 330 THR A C 1
ATOM 1396 O O . THR A 1 185 ? 21.628 49.920 25.689 1.00 20.18 330 THR A O 1
ATOM 1400 N N . TYR A 1 186 ? 22.093 47.832 25.000 1.00 18.44 331 TYR A N 1
ATOM 1401 C CA . TYR A 1 186 ? 20.812 47.674 24.318 1.00 19.45 331 TYR A CA 1
ATOM 1402 C C . TYR A 1 186 ? 19.769 46.846 25.056 1.00 19.67 331 TYR A C 1
ATOM 1403 O O . TYR A 1 186 ? 20.089 46.110 25.991 1.00 22.72 331 TYR A O 1
ATOM 1412 N N . THR A 1 187 ? 18.515 46.980 24.633 1.00 20.42 332 THR A N 1
ATOM 1413 C CA . THR A 1 187 ? 17.411 46.274 25.270 1.00 20.16 332 THR A CA 1
ATOM 1414 C C . THR A 1 187 ? 16.630 45.412 24.287 1.00 19.68 332 THR A C 1
ATOM 1415 O O . THR A 1 187 ? 15.644 44.782 24.652 1.00 21.33 332 THR A O 1
ATOM 1419 N N . TYR A 1 188 ? 17.075 45.388 23.038 1.00 18.61 333 TYR A N 1
ATOM 1420 C CA . TYR A 1 188 ? 16.421 44.585 22.015 1.00 18.18 333 TYR A CA 1
ATOM 1421 C C . TYR A 1 188 ? 16.688 43.111 22.347 1.00 18.36 333 TYR A C 1
ATOM 1422 O O . TYR A 1 188 ? 17.827 42.651 22.276 1.00 18.82 333 TYR A O 1
ATOM 1431 N N . GLU A 1 189 ? 15.633 42.383 22.701 1.00 18.07 334 GLU A N 1
ATOM 1432 C CA . GLU A 1 189 ? 15.736 40.973 23.088 1.00 20.15 334 GLU A CA 1
ATOM 1433 C C . GLU A 1 189 ? 16.495 40.066 22.129 1.00 21.09 334 GLU A C 1
ATOM 1434 O O . GLU A 1 189 ? 17.326 39.271 22.559 1.00 19.87 334 GLU A O 1
ATOM 1440 N N . LYS A 1 190 ? 16.206 40.173 20.838 1.00 20.42 335 LYS A N 1
ATOM 1441 C CA . LYS A 1 190 ? 16.864 39.332 19.848 1.00 23.26 335 LYS A CA 1
ATOM 1442 C C . LYS A 1 190 ? 18.375 39.576 19.806 1.00 23.38 335 LYS A C 1
ATOM 1443 O O . LYS A 1 190 ? 19.158 38.641 19.629 1.00 24.04 335 LYS A O 1
ATOM 1449 N N . LEU A 1 191 ? 18.783 40.831 19.970 1.00 21.06 336 LEU A N 1
ATOM 1450 C CA . LEU A 1 191 ? 20.199 41.163 19.956 1.00 18.97 336 LEU A CA 1
ATOM 1451 C C . LEU A 1 191 ? 20.862 40.655 21.229 1.00 18.38 336 LEU A C 1
ATOM 1452 O O . LEU A 1 191 ? 21.977 40.133 21.192 1.00 20.72 336 LEU A O 1
ATOM 1457 N N . LEU A 1 192 ? 20.177 40.800 22.358 1.00 16.21 337 LEU A N 1
ATOM 1458 C CA . LEU A 1 192 ? 20.739 40.342 23.621 1.00 17.91 337 LEU A CA 1
ATOM 1459 C C . LEU A 1 192 ? 20.898 38.834 23.573 1.00 17.91 337 LEU A C 1
ATOM 1460 O O . LEU A 1 192 ? 21.894 38.280 24.039 1.00 15.12 337 LEU A O 1
ATOM 1465 N N . TRP A 1 193 ? 19.913 38.173 22.983 1.00 16.97 338 TRP A N 1
ATOM 1466 C CA . TRP A 1 193 ? 19.951 36.733 22.874 1.00 17.92 338 TRP A CA 1
ATOM 1467 C C . TRP A 1 193 ? 21.093 36.264 21.962 1.00 18.38 338 TRP A C 1
ATOM 1468 O O . TRP A 1 193 ? 21.897 35.425 22.374 1.00 19.20 338 TRP A O 1
ATOM 1479 N N . THR A 1 194 ? 21.176 36.803 20.742 1.00 17.25 339 THR A N 1
ATOM 1480 C CA . THR A 1 194 ? 22.239 36.407 19.812 1.00 17.64 339 THR A CA 1
ATOM 1481 C C . THR A 1 194 ? 23.635 36.742 20.365 1.00 18.31 339 THR A C 1
ATOM 1482 O O . THR A 1 194 ? 24.580 35.965 20.207 1.00 19.31 339 THR A O 1
ATOM 1486 N N . THR A 1 195 ? 23.763 37.894 21.014 1.00 16.27 340 THR A N 1
ATOM 1487 C CA . THR A 1 195 ? 25.038 38.291 21.607 1.00 16.98 340 THR A CA 1
ATOM 1488 C C . THR A 1 195 ? 25.406 37.343 22.766 1.00 18.23 340 THR A C 1
ATOM 1489 O O . THR A 1 195 ? 26.572 36.962 22.922 1.00 16.17 340 THR A O 1
ATOM 1493 N N . SER A 1 196 ? 24.420 36.949 23.569 1.00 17.97 341 SER A N 1
ATOM 1494 C CA . SER A 1 196 ? 24.697 36.046 24.685 1.00 21.78 341 SER A CA 1
ATOM 1495 C C . SER A 1 196 ? 25.189 34.691 24.166 1.00 22.88 341 SER A C 1
ATOM 1496 O O . SER A 1 196 ? 25.998 34.024 24.815 1.00 22.87 341 SER A O 1
ATOM 1499 N N . ARG A 1 197 ? 24.711 34.288 22.992 1.00 21.62 342 ARG A N 1
ATOM 1500 C CA . ARG A 1 197 ? 25.139 33.016 22.420 1.00 22.88 342 ARG A CA 1
ATOM 1501 C C . ARG A 1 197 ? 26.579 33.102 21.933 1.00 21.82 342 ARG A C 1
ATOM 1502 O O . ARG A 1 197 ? 27.328 32.132 22.046 1.00 18.72 342 ARG A O 1
ATOM 1510 N N . VAL A 1 198 ? 26.970 34.258 21.392 1.00 19.93 343 VAL A N 1
ATOM 1511 C CA . VAL A 1 198 ? 28.350 34.428 20.943 1.00 19.68 343 VAL A CA 1
ATOM 1512 C C . VAL A 1 198 ? 29.233 34.341 22.181 1.00 20.32 343 VAL A C 1
ATOM 1513 O O . VAL A 1 198 ? 30.257 33.655 22.176 1.00 19.89 343 VAL A O 1
ATOM 1517 N N . LEU A 1 199 ? 28.819 35.024 23.247 1.00 19.95 344 LEU A N 1
ATOM 1518 C CA . LEU A 1 199 ? 29.574 35.013 24.499 1.00 19.89 344 LEU A CA 1
ATOM 1519 C C . LEU A 1 199 ? 29.650 33.613 25.099 1.00 20.76 344 LEU A C 1
ATOM 1520 O O . LEU A 1 199 ? 30.671 33.232 25.667 1.00 21.88 344 LEU A O 1
ATOM 1525 N N . LYS A 1 200 ? 28.567 32.854 24.982 1.00 20.41 345 LYS A N 1
ATOM 1526 C CA . LYS A 1 200 ? 28.544 31.494 25.506 1.00 20.86 345 LYS A CA 1
ATOM 1527 C C . LYS A 1 200 ? 29.603 30.661 24.784 1.00 20.76 345 LYS A C 1
ATOM 1528 O O . LYS A 1 200 ? 30.366 29.944 25.413 1.00 22.75 345 LYS A O 1
ATOM 1534 N N . VAL A 1 201 ? 29.645 30.768 23.460 1.00 19.99 346 VAL A N 1
ATOM 1535 C CA . VAL A 1 201 ? 30.617 30.031 22.667 1.00 21.33 346 VAL A CA 1
ATOM 1536 C C . VAL A 1 201 ? 32.042 30.409 23.064 1.00 22.13 346 VAL A C 1
ATOM 1537 O O . VAL A 1 201 ? 32.901 29.540 23.223 1.00 22.16 346 VAL A O 1
ATOM 1541 N N . LEU A 1 202 ? 32.290 31.705 23.227 1.00 20.38 347 LEU A N 1
ATOM 1542 C CA . LEU A 1 202 ? 33.620 32.174 23.600 1.00 22.31 347 LEU A CA 1
ATOM 1543 C C . LEU A 1 202 ? 33.984 31.830 25.041 1.00 22.45 347 LEU A C 1
ATOM 1544 O O . LEU A 1 202 ? 35.164 31.708 25.371 1.00 24.21 347 LEU A O 1
ATOM 1549 N N . SER A 1 203 ? 32.976 31.667 25.894 1.00 22.50 348 SER A N 1
ATOM 1550 C CA . SER A 1 203 ? 33.222 31.390 27.307 1.00 24.55 348 SER A CA 1
ATOM 1551 C C . SER A 1 203 ? 33.847 30.033 27.622 1.00 25.98 348 SER A C 1
ATOM 1552 O O . SER A 1 203 ? 34.222 29.787 28.766 1.00 26.66 348 SER A O 1
ATOM 1555 N N . VAL A 1 204 ? 33.946 29.154 26.626 1.00 27.49 349 VAL A N 1
ATOM 1556 C CA . VAL A 1 204 ? 34.565 27.849 26.835 1.00 28.79 349 VAL A CA 1
ATOM 1557 C C . VAL A 1 204 ? 36.011 27.855 26.330 1.00 31.69 349 VAL A C 1
ATOM 1558 O O . VAL A 1 204 ? 36.692 26.834 26.375 1.00 33.80 349 VAL A O 1
ATOM 1562 N N . CYS A 1 205 ? 36.465 29.012 25.848 1.00 32.58 350 CYS A N 1
ATOM 1563 C CA . CYS A 1 205 ? 37.835 29.192 25.352 1.00 33.30 350 CYS A CA 1
ATOM 1564 C C . CYS A 1 205 ? 38.707 29.770 26.471 1.00 32.95 350 CYS A C 1
ATOM 1565 O O . CYS A 1 205 ? 38.416 30.844 27.003 1.00 33.65 350 CYS A O 1
ATOM 1568 N N . SER A 1 206 ? 39.782 29.063 26.810 1.00 32.40 351 SER A N 1
ATOM 1569 C CA . SER A 1 206 ? 40.682 29.479 27.883 1.00 32.14 351 SER A CA 1
ATOM 1570 C C . SER A 1 206 ? 41.278 30.877 27.721 1.00 32.18 351 SER A C 1
ATOM 1571 O O . SER A 1 206 ? 41.757 31.463 28.691 1.00 32.66 351 SER A O 1
ATOM 1574 N N . SER A 1 207 ? 41.244 31.414 26.505 1.00 31.06 352 SER A N 1
ATOM 1575 C CA . SER A 1 207 ? 41.786 32.745 26.254 1.00 30.51 352 SER A CA 1
ATOM 1576 C C . SER A 1 207 ? 40.699 33.811 26.328 1.00 30.22 352 SER A C 1
ATOM 1577 O O . SER A 1 207 ? 40.909 34.887 26.889 1.00 28.85 352 SER A O 1
ATOM 1580 N N . ASN A 1 208 ? 39.539 33.512 25.756 1.00 28.72 353 ASN A N 1
ATOM 1581 C CA . ASN A 1 208 ? 38.433 34.458 25.772 1.00 27.91 353 ASN A CA 1
ATOM 1582 C C . ASN A 1 208 ? 37.807 34.558 27.154 1.00 26.75 353 ASN A C 1
ATOM 1583 O O . ASN A 1 208 ? 37.348 35.627 27.552 1.00 26.39 353 ASN A O 1
ATOM 1588 N N . LYS A 1 209 ? 37.804 33.448 27.889 1.00 25.88 354 LYS A N 1
ATOM 1589 C CA . LYS A 1 209 ? 37.205 33.425 29.221 1.00 26.02 354 LYS A CA 1
ATOM 1590 C C . LYS A 1 209 ? 37.683 34.555 30.138 1.00 25.33 354 LYS A C 1
ATOM 1591 O O . LYS A 1 209 ? 36.870 35.337 30.632 1.00 24.76 354 LYS A O 1
ATOM 1597 N N . PRO A 1 210 ? 39.005 34.662 30.374 1.00 24.72 355 PRO A N 1
ATOM 1598 C CA . PRO A 1 210 ? 39.529 35.723 31.243 1.00 25.17 355 PRO A CA 1
ATOM 1599 C C . PRO A 1 210 ? 39.237 37.116 30.691 1.00 24.74 355 PRO A C 1
ATOM 1600 O O . PRO A 1 210 ? 39.001 38.053 31.448 1.00 24.37 355 PRO A O 1
ATOM 1604 N N . ALA A 1 211 ? 39.263 37.247 29.366 1.00 25.00 356 ALA A N 1
ATOM 1605 C CA . ALA A 1 211 ? 39.009 38.534 28.725 1.00 25.83 356 ALA A CA 1
ATOM 1606 C C . ALA A 1 211 ? 37.570 39.003 28.952 1.00 26.28 356 ALA A C 1
ATOM 1607 O O . ALA A 1 211 ? 37.329 40.183 29.228 1.00 27.93 356 ALA A O 1
ATOM 1609 N N . ILE A 1 212 ? 36.618 38.078 28.832 1.00 25.79 357 ILE A N 1
ATOM 1610 C CA . ILE A 1 212 ? 35.208 38.403 29.036 1.00 25.65 357 ILE A CA 1
ATOM 1611 C C . ILE A 1 212 ? 34.981 38.827 30.489 1.00 26.02 357 ILE A C 1
ATOM 1612 O O . ILE A 1 212 ? 34.242 39.775 30.762 1.00 25.18 357 ILE A O 1
ATOM 1617 N N . VAL A 1 213 ? 35.635 38.130 31.415 1.00 26.12 358 VAL A N 1
ATOM 1618 C CA . VAL A 1 213 ? 35.509 38.444 32.831 1.00 26.75 358 VAL A CA 1
ATOM 1619 C C . VAL A 1 213 ? 36.125 39.808 33.123 1.00 28.81 358 VAL A C 1
ATOM 1620 O O . VAL A 1 213 ? 35.586 40.582 33.911 1.00 31.07 358 VAL A O 1
ATOM 1624 N N . GLU A 1 214 ? 37.250 40.109 32.485 1.00 29.70 359 GLU A N 1
ATOM 1625 C CA . GLU A 1 214 ? 37.902 41.395 32.704 1.00 32.27 359 GLU A CA 1
ATOM 1626 C C . GLU A 1 214 ? 37.114 42.555 32.111 1.00 31.71 359 GLU A C 1
ATOM 1627 O O . GLU A 1 214 ? 37.163 43.670 32.632 1.00 32.83 359 GLU A O 1
ATOM 1633 N N . ALA A 1 215 ? 36.390 42.293 31.026 1.00 29.35 360 ALA A N 1
ATOM 1634 C CA . ALA A 1 215 ? 35.591 43.325 30.372 1.00 26.79 360 ALA A CA 1
ATOM 1635 C C . ALA A 1 215 ? 34.310 43.632 31.146 1.00 25.67 360 ALA A C 1
ATOM 1636 O O . ALA A 1 215 ? 33.552 44.520 30.769 1.00 26.48 360 ALA A O 1
ATOM 1638 N N . GLY A 1 216 ? 34.073 42.896 32.228 1.00 24.53 361 GLY A N 1
ATOM 1639 C CA . GLY A 1 216 ? 32.875 43.110 33.024 1.00 22.14 361 GLY A CA 1
ATOM 1640 C C . GLY A 1 216 ? 31.729 42.218 32.578 1.00 22.25 361 GLY A C 1
ATOM 1641 O O . GLY A 1 216 ? 30.559 42.542 32.789 1.00 20.00 361 GLY A O 1
ATOM 1642 N N . GLY A 1 217 ? 32.071 41.086 31.965 1.00 21.31 362 GLY A N 1
ATOM 1643 C CA . GLY A 1 217 ? 31.065 40.161 31.475 1.00 22.62 362 GLY A CA 1
ATOM 1644 C C . GLY A 1 217 ? 30.110 39.612 32.520 1.00 23.95 362 GLY A C 1
ATOM 1645 O O . GLY A 1 217 ? 28.901 39.541 32.282 1.00 22.97 362 GLY A O 1
ATOM 1646 N N . MET A 1 218 ? 30.647 39.218 33.673 1.00 23.92 363 MET A N 1
ATOM 1647 C CA . MET A 1 218 ? 29.831 38.668 34.752 1.00 23.82 363 MET A CA 1
ATOM 1648 C C . MET A 1 218 ? 28.695 39.617 35.122 1.00 23.89 363 MET A C 1
ATOM 1649 O O . MET A 1 218 ? 27.518 39.228 35.151 1.00 22.52 363 MET A O 1
ATOM 1654 N N . GLN A 1 219 ? 29.052 40.864 35.406 1.00 22.38 364 GLN A N 1
ATOM 1655 C CA . GLN A 1 219 ? 28.065 41.866 35.789 1.00 23.90 364 GLN A CA 1
ATOM 1656 C C . GLN A 1 219 ? 27.093 42.187 34.649 1.00 23.02 364 GLN A C 1
ATOM 1657 O O . GLN A 1 219 ? 25.889 42.328 34.872 1.00 25.24 364 GLN A O 1
ATOM 1663 N N . ALA A 1 220 ? 27.612 42.287 33.430 1.00 23.37 365 ALA A N 1
ATOM 1664 C CA . ALA A 1 220 ? 26.783 42.589 32.264 1.00 22.99 365 ALA A CA 1
ATOM 1665 C C . ALA A 1 220 ? 25.725 41.511 32.021 1.00 23.31 365 ALA A C 1
ATOM 1666 O O . ALA A 1 220 ? 24.559 41.819 31.787 1.00 20.96 365 ALA A O 1
ATOM 1668 N N . LEU A 1 221 ? 26.132 40.246 32.069 1.00 23.41 366 LEU A N 1
ATOM 1669 C CA . LEU A 1 221 ? 25.190 39.149 31.862 1.00 21.21 366 LEU A CA 1
ATOM 1670 C C . LEU A 1 221 ? 24.176 39.100 33.003 1.00 21.23 366 LEU A C 1
ATOM 1671 O O . LEU A 1 221 ? 23.018 38.736 32.801 1.00 20.63 366 LEU A O 1
ATOM 1676 N N . GLY A 1 222 ? 24.617 39.475 34.200 1.00 19.91 367 GLY A N 1
ATOM 1677 C CA . GLY A 1 222 ? 23.732 39.460 35.350 1.00 22.09 367 GLY A CA 1
ATOM 1678 C C . GLY A 1 222 ? 22.566 40.423 35.236 1.00 22.99 367 GLY A C 1
ATOM 1679 O O . GLY A 1 222 ? 21.557 40.267 35.919 1.00 23.62 367 GLY A O 1
ATOM 1680 N N . LEU A 1 223 ? 22.704 41.424 34.373 1.00 23.69 368 LEU A N 1
ATOM 1681 C CA . LEU A 1 223 ? 21.658 42.418 34.176 1.00 22.71 368 LEU A CA 1
ATOM 1682 C C . LEU A 1 223 ? 20.411 41.835 33.537 1.00 24.17 368 LEU A C 1
ATOM 1683 O O . LEU A 1 223 ? 19.340 42.435 33.609 1.00 25.49 368 LEU A O 1
ATOM 1688 N N . HIS A 1 224 ? 20.537 40.667 32.918 1.00 23.88 369 HIS A N 1
ATOM 1689 C CA . HIS A 1 224 ? 19.396 40.081 32.224 1.00 23.51 369 HIS A CA 1
ATOM 1690 C C . HIS A 1 224 ? 18.815 38.810 32.829 1.00 23.09 369 HIS A C 1
ATOM 1691 O O . HIS A 1 224 ? 17.972 38.167 32.208 1.00 22.65 369 HIS A O 1
ATOM 1698 N N . LEU A 1 225 ? 19.232 38.463 34.043 1.00 23.39 370 LEU A N 1
ATOM 1699 C CA . LEU A 1 225 ? 18.741 37.241 34.664 1.00 23.34 370 LEU A CA 1
ATOM 1700 C C . LEU A 1 225 ? 17.259 37.242 35.030 1.00 23.48 370 LEU A C 1
ATOM 1701 O O . LEU A 1 225 ? 16.703 36.183 35.312 1.00 21.36 370 LEU A O 1
ATOM 1706 N N . THR A 1 226 ? 16.616 38.411 35.031 1.00 24.11 371 THR A N 1
ATOM 1707 C CA . THR A 1 226 ? 15.181 38.473 35.341 1.00 25.68 371 THR A CA 1
ATOM 1708 C C . THR A 1 226 ? 14.333 38.850 34.125 1.00 25.78 371 THR A C 1
ATOM 1709 O O . THR A 1 226 ? 13.137 39.109 34.254 1.00 25.12 371 THR A O 1
ATOM 1713 N N . ASP A 1 227 ? 14.951 38.884 32.950 1.00 24.46 372 ASP A N 1
ATOM 1714 C CA . ASP A 1 227 ? 14.234 39.219 31.727 1.00 24.98 372 ASP A CA 1
ATOM 1715 C C . ASP A 1 227 ? 13.156 38.160 31.485 1.00 25.67 372 ASP A C 1
ATOM 1716 O O . ASP A 1 227 ? 13.337 36.994 31.832 1.00 25.79 372 ASP A O 1
ATOM 1721 N N . PRO A 1 228 ? 12.016 38.556 30.893 1.00 25.49 373 PRO A N 1
ATOM 1722 C CA . PRO A 1 228 ? 10.923 37.618 30.613 1.00 25.46 373 PRO A CA 1
ATOM 1723 C C . PRO A 1 228 ? 11.314 36.555 29.588 1.00 25.09 373 PRO A C 1
ATOM 1724 O O . PRO A 1 228 ? 10.751 35.459 29.576 1.00 25.79 373 PRO A O 1
ATOM 1728 N N . SER A 1 229 ? 12.271 36.886 28.724 1.00 23.19 374 SER A N 1
ATOM 1729 C CA . SER A 1 229 ? 12.733 35.955 27.703 1.00 22.04 374 SER A CA 1
ATOM 1730 C C . SER A 1 229 ? 13.512 34.820 28.358 1.00 23.51 374 SER A C 1
ATOM 1731 O O . SER A 1 229 ? 14.615 35.013 28.867 1.00 23.81 374 SER A O 1
ATOM 1734 N N . GLN A 1 230 ? 12.931 33.629 28.338 1.00 23.48 375 GLN A N 1
ATOM 1735 C CA . GLN A 1 230 ? 13.568 32.475 28.939 1.00 24.19 375 GLN A CA 1
ATOM 1736 C C . GLN A 1 230 ? 14.824 32.047 28.186 1.00 22.49 375 GLN A C 1
ATOM 1737 O O . GLN A 1 230 ? 15.793 31.630 28.811 1.00 22.14 375 GLN A O 1
ATOM 1743 N N . ARG A 1 231 ? 14.823 32.169 26.857 1.00 20.36 376 ARG A N 1
ATOM 1744 C CA . ARG A 1 231 ? 15.999 31.788 26.077 1.00 20.37 376 ARG A CA 1
ATOM 1745 C C . ARG A 1 231 ? 17.174 32.704 26.411 1.00 20.45 376 ARG A C 1
ATOM 1746 O O . ARG A 1 231 ? 18.318 32.258 26.475 1.00 19.16 376 ARG A O 1
ATOM 1754 N N . LEU A 1 232 ? 16.888 33.982 26.632 1.00 20.46 377 LEU A N 1
ATOM 1755 C CA . LEU A 1 232 ? 17.929 34.938 26.995 1.00 20.42 377 LEU A CA 1
ATOM 1756 C C . LEU A 1 232 ? 18.484 34.613 28.383 1.00 20.39 377 LEU A C 1
ATOM 1757 O O . LEU A 1 232 ? 19.698 34.510 28.571 1.00 21.93 377 LEU A O 1
ATOM 1762 N N . VAL A 1 233 ? 17.593 34.444 29.354 1.00 19.87 378 VAL A N 1
ATOM 1763 C CA . VAL A 1 233 ? 18.011 34.139 30.720 1.00 19.71 378 VAL A CA 1
ATOM 1764 C C . VAL A 1 233 ? 18.872 32.884 30.795 1.00 20.68 378 VAL A C 1
ATOM 1765 O O . VAL A 1 233 ? 19.916 32.886 31.437 1.00 18.96 378 VAL A O 1
ATOM 1769 N N . GLN A 1 234 ? 18.444 31.821 30.123 1.00 21.97 379 GLN A N 1
ATOM 1770 C CA . GLN A 1 234 ? 19.180 30.562 30.157 1.00 21.72 379 GLN A CA 1
ATOM 1771 C C . GLN A 1 234 ? 20.563 30.662 29.522 1.00 22.34 379 GLN A C 1
ATOM 1772 O O . GLN A 1 234 ? 21.519 30.084 30.035 1.00 21.06 379 GLN A O 1
ATOM 1778 N N . ASN A 1 235 ? 20.678 31.391 28.414 1.00 21.37 380 ASN A N 1
ATOM 1779 C CA . ASN A 1 235 ? 21.973 31.532 27.762 1.00 21.75 380 ASN A CA 1
ATOM 1780 C C . ASN A 1 235 ? 22.926 32.351 28.619 1.00 22.80 380 ASN A C 1
ATOM 1781 O O . ASN A 1 235 ? 24.136 32.101 28.629 1.00 23.83 380 ASN A O 1
ATOM 1786 N N . CYS A 1 236 ? 22.382 33.327 29.341 1.00 21.42 381 CYS A N 1
ATOM 1787 C CA . CYS A 1 236 ? 23.202 34.141 30.224 1.00 22.13 381 CYS A CA 1
ATOM 1788 C C . CYS A 1 236 ? 23.681 33.266 31.385 1.00 22.34 381 CYS A C 1
ATOM 1789 O O . CYS A 1 236 ? 24.841 33.331 31.786 1.00 24.55 381 CYS A O 1
ATOM 1792 N N . LEU A 1 237 ? 22.794 32.429 31.911 1.00 19.69 382 LEU A N 1
ATOM 1793 C CA . LEU A 1 237 ? 23.170 31.557 33.012 1.00 20.57 382 LEU A CA 1
ATOM 1794 C C . LEU A 1 237 ? 24.252 30.568 32.592 1.00 20.36 382 LEU A C 1
ATOM 1795 O O . LEU A 1 237 ? 25.195 30.311 33.355 1.00 21.54 382 LEU A O 1
ATOM 1800 N N . TRP A 1 238 ? 24.128 30.016 31.387 1.00 19.58 383 TRP A N 1
ATOM 1801 C CA . TRP A 1 238 ? 25.119 29.066 30.905 1.00 21.65 383 TRP A CA 1
ATOM 1802 C C . TRP A 1 238 ? 26.475 29.722 30.746 1.00 20.36 383 TRP A C 1
ATOM 1803 O O . TRP A 1 238 ? 27.493 29.143 31.118 1.00 22.59 383 TRP A O 1
ATOM 1814 N N . THR A 1 239 ? 26.489 30.925 30.184 1.00 20.05 384 THR A N 1
ATOM 1815 C CA . THR A 1 239 ? 27.737 31.649 29.985 1.00 19.96 384 THR A CA 1
ATOM 1816 C C . THR A 1 239 ? 28.322 31.994 31.345 1.00 20.20 384 THR A C 1
ATOM 1817 O O . THR A 1 239 ? 29.519 31.810 31.583 1.00 21.12 384 THR A O 1
ATOM 1821 N N . LEU A 1 240 ? 27.471 32.491 32.236 1.00 18.47 385 LEU A N 1
ATOM 1822 C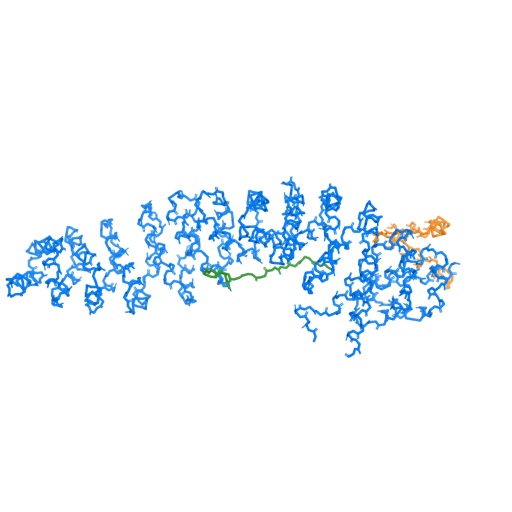 CA . LEU A 1 240 ? 27.907 32.843 33.579 1.00 20.11 385 LEU A CA 1
ATOM 1823 C C . LEU A 1 240 ? 28.578 31.665 34.275 1.00 21.39 385 LEU A C 1
ATOM 1824 O O . LEU A 1 240 ? 29.630 31.820 34.893 1.00 21.59 385 LEU A O 1
ATOM 1829 N N . ARG A 1 241 ? 27.974 30.486 34.170 1.00 22.23 386 ARG A N 1
ATOM 1830 C CA . ARG A 1 241 ? 28.526 29.309 34.826 1.00 22.91 386 ARG A CA 1
ATOM 1831 C C . ARG A 1 241 ? 29.876 28.926 34.230 1.00 22.87 386 ARG A C 1
ATOM 1832 O O . ARG A 1 241 ? 30.810 28.589 34.962 1.00 21.91 386 ARG A O 1
ATOM 1840 N N . ASN A 1 242 ? 29.986 28.986 32.906 1.00 22.50 387 ASN A N 1
ATOM 1841 C CA . ASN A 1 242 ? 31.249 28.654 32.252 1.00 24.32 387 ASN A CA 1
ATOM 1842 C C . ASN A 1 242 ? 32.350 29.598 32.740 1.00 25.53 387 ASN A C 1
ATOM 1843 O O . ASN A 1 242 ? 33.477 29.175 32.993 1.00 25.10 387 ASN A O 1
ATOM 1848 N N . LEU A 1 243 ? 32.012 30.877 32.878 1.00 24.49 388 LEU A N 1
ATOM 1849 C CA . LEU A 1 243 ? 32.977 31.882 33.307 1.00 23.67 388 LEU A CA 1
ATOM 1850 C C . LEU A 1 243 ? 33.231 31.915 34.799 1.00 24.50 388 LEU A C 1
ATOM 1851 O O . LEU A 1 243 ? 34.293 32.358 35.227 1.00 24.80 388 LEU A O 1
ATOM 1856 N N . SER A 1 244 ? 32.261 31.453 35.584 1.00 24.30 389 SER A N 1
ATOM 1857 C CA . SER A 1 244 ? 32.347 31.515 37.039 1.00 25.99 389 SER A CA 1
ATOM 1858 C C . SER A 1 244 ? 33.603 30.965 37.716 1.00 28.60 389 SER A C 1
ATOM 1859 O O . SER A 1 244 ? 34.038 31.506 38.730 1.00 29.40 389 SER A O 1
ATOM 1862 N N . ASP A 1 245 ? 34.200 29.912 37.178 1.00 30.21 390 ASP A N 1
ATOM 1863 C CA . ASP A 1 245 ? 35.391 29.374 37.823 1.00 33.77 390 ASP A CA 1
ATOM 1864 C C . ASP A 1 245 ? 36.610 30.272 37.623 1.00 35.09 390 ASP A C 1
ATOM 1865 O O . ASP A 1 245 ? 37.710 29.927 38.046 1.00 35.56 390 ASP A O 1
ATOM 1870 N N . ALA A 1 246 ? 36.414 31.428 36.992 1.00 33.93 391 ALA A N 1
ATOM 1871 C CA . ALA A 1 246 ? 37.521 32.342 36.742 1.00 33.42 391 ALA A CA 1
ATOM 1872 C C . ALA A 1 246 ? 37.194 33.789 37.087 1.00 34.75 391 ALA A C 1
ATOM 1873 O O . ALA A 1 246 ? 37.876 34.709 36.631 1.00 34.11 391 ALA A O 1
ATOM 1875 N N . ALA A 1 247 ? 36.165 33.996 37.900 1.00 35.98 392 ALA A N 1
ATOM 1876 C CA . ALA A 1 247 ? 35.761 35.348 38.260 1.00 38.03 392 ALA A CA 1
ATOM 1877 C C . ALA A 1 247 ? 35.731 35.581 39.763 1.00 40.78 392 ALA A C 1
ATOM 1878 O O . ALA A 1 247 ? 35.193 36.585 40.231 1.00 40.30 392 ALA A O 1
ATOM 1880 N N . THR A 1 248 ? 36.315 34.659 40.517 1.00 42.90 393 THR A N 1
ATOM 1881 C CA . THR A 1 248 ? 36.333 34.779 41.967 1.00 45.42 393 THR A CA 1
ATOM 1882 C C . THR A 1 248 ? 37.137 35.983 42.463 1.00 46.25 393 THR A C 1
ATOM 1883 O O . THR A 1 248 ? 37.390 36.109 43.660 1.00 47.09 393 THR A O 1
ATOM 1887 N N . LYS A 1 249 ? 37.532 36.868 41.550 1.00 46.61 394 LYS A N 1
ATOM 1888 C CA . LYS A 1 249 ? 38.287 38.059 41.933 1.00 46.44 394 LYS A CA 1
ATOM 1889 C C . LYS A 1 249 ? 37.711 39.369 41.391 1.00 45.03 394 LYS A C 1
ATOM 1890 O O . LYS A 1 249 ? 38.372 40.409 41.417 1.00 44.45 394 LYS A O 1
ATOM 1896 N N . GLN A 1 250 ? 36.474 39.314 40.905 1.00 43.01 395 GLN A N 1
ATOM 1897 C CA . GLN A 1 250 ? 35.791 40.492 40.379 1.00 40.24 395 GLN A CA 1
ATOM 1898 C C . GLN A 1 250 ? 34.993 41.146 41.502 1.00 40.25 395 GLN A C 1
ATOM 1899 O O . GLN A 1 250 ? 34.717 40.515 42.521 1.00 39.52 395 GLN A O 1
ATOM 1905 N N . GLU A 1 251 ? 34.625 42.410 41.315 1.00 40.47 396 GLU A N 1
ATOM 1906 C CA . GLU A 1 251 ? 33.826 43.122 42.306 1.00 40.18 396 GLU A CA 1
ATOM 1907 C C . GLU A 1 251 ? 32.600 43.737 41.632 1.00 39.09 396 GLU A C 1
ATOM 1908 O O . GLU A 1 251 ? 32.410 43.581 40.424 1.00 38.67 396 GLU A O 1
ATOM 1914 N N . GLY A 1 252 ? 31.774 44.438 42.402 1.00 36.76 397 GLY A N 1
ATOM 1915 C CA . GLY A 1 252 ? 30.567 45.013 41.838 1.00 34.47 397 GLY A CA 1
ATOM 1916 C C . GLY A 1 252 ? 29.636 43.858 41.500 1.00 34.08 397 GLY A C 1
ATOM 1917 O O . GLY A 1 252 ? 28.829 43.929 40.570 1.00 32.71 397 GLY A O 1
ATOM 1918 N N . MET A 1 253 ? 29.752 42.790 42.285 1.00 32.73 398 MET A N 1
ATOM 1919 C CA . MET A 1 253 ? 28.973 41.573 42.089 1.00 32.52 398 MET A CA 1
ATOM 1920 C C . MET A 1 253 ? 27.704 41.468 42.933 1.00 32.53 398 MET A C 1
ATOM 1921 O O . MET A 1 253 ? 26.978 40.479 42.833 1.00 32.80 398 MET A O 1
ATOM 1926 N N . GLU A 1 254 ? 27.435 42.478 43.756 1.00 33.15 399 GLU A N 1
ATOM 1927 C CA . GLU A 1 254 ? 26.258 42.473 44.631 1.00 34.43 399 GLU A CA 1
ATOM 1928 C C . GLU A 1 254 ? 24.965 42.133 43.900 1.00 31.88 399 GLU A C 1
ATOM 1929 O O . GLU A 1 254 ? 24.218 41.251 44.322 1.00 30.69 399 GLU A O 1
ATOM 1935 N N . GLY A 1 255 ? 24.699 42.849 42.812 1.00 29.85 400 GLY A N 1
ATOM 1936 C CA . GLY A 1 255 ? 23.489 42.613 42.042 1.00 27.17 400 GLY A CA 1
ATOM 1937 C C . GLY A 1 255 ? 23.409 41.216 41.463 1.00 24.78 400 GLY A C 1
ATOM 1938 O O . GLY A 1 255 ? 22.371 40.569 41.545 1.00 26.69 400 GLY A O 1
ATOM 1939 N N . LEU A 1 256 ? 24.501 40.751 40.868 1.00 23.45 401 LEU A N 1
ATOM 1940 C CA . LEU A 1 256 ? 24.533 39.415 40.288 1.00 22.61 401 LEU A CA 1
ATOM 1941 C C . LEU A 1 256 ? 24.211 38.374 41.361 1.00 22.98 401 LEU A C 1
ATOM 1942 O O . LEU A 1 256 ? 23.358 37.499 41.172 1.00 22.78 401 LEU A O 1
ATOM 1947 N N . LEU A 1 257 ? 24.891 38.486 42.494 1.00 21.30 402 LEU A N 1
ATOM 1948 C CA . LEU A 1 257 ? 24.692 37.562 43.597 1.00 21.60 402 LEU A CA 1
ATOM 1949 C C . LEU A 1 257 ? 23.264 37.616 44.130 1.00 21.82 402 LEU A C 1
ATOM 1950 O O . LEU A 1 257 ? 22.658 36.580 44.412 1.00 21.60 402 LEU A O 1
ATOM 1955 N N . GLY A 1 258 ? 22.723 38.823 44.266 1.00 22.12 403 GLY A N 1
ATOM 1956 C CA . GLY A 1 258 ? 21.361 38.955 44.755 1.00 22.97 403 GLY A CA 1
ATOM 1957 C C . GLY A 1 258 ? 20.378 38.220 43.858 1.00 24.04 403 GLY A C 1
ATOM 1958 O O . GLY A 1 258 ? 19.535 37.451 44.335 1.00 23.44 403 GLY A O 1
ATOM 1959 N N . THR A 1 259 ? 20.500 38.441 42.551 1.00 22.17 404 THR A N 1
ATOM 1960 C CA . THR A 1 259 ? 19.616 37.803 41.586 1.00 23.04 404 THR A CA 1
ATOM 1961 C C . THR A 1 259 ? 19.759 36.283 41.584 1.00 22.93 404 THR A C 1
ATOM 1962 O O . THR A 1 259 ? 18.760 35.560 41.569 1.00 23.39 404 THR A O 1
ATOM 1966 N N . LEU A 1 260 ? 20.997 35.797 41.597 1.00 22.92 405 LEU A N 1
ATOM 1967 C CA . LEU A 1 260 ? 21.251 34.357 41.615 1.00 21.02 405 LEU A CA 1
ATOM 1968 C C . LEU A 1 260 ? 20.557 33.702 42.810 1.00 21.62 405 LEU A C 1
ATOM 1969 O O . LEU A 1 260 ? 19.956 32.641 42.675 1.00 22.11 405 LEU A O 1
ATOM 1974 N N . VAL A 1 261 ? 20.637 34.328 43.980 1.00 22.31 406 VAL A N 1
ATOM 1975 C CA . VAL A 1 261 ? 19.985 33.765 45.158 1.00 22.45 406 VAL A CA 1
ATOM 1976 C C . VAL A 1 261 ? 18.481 33.640 44.894 1.00 24.49 406 VAL A C 1
ATOM 1977 O O . VAL A 1 261 ? 17.860 32.633 45.248 1.00 24.42 406 VAL A O 1
ATOM 1981 N N . GLN A 1 262 ? 17.901 34.654 44.258 1.00 25.92 407 GLN A N 1
ATOM 1982 C CA . GLN A 1 262 ? 16.473 34.629 43.926 1.00 28.10 407 GLN A CA 1
ATOM 1983 C C . GLN A 1 262 ? 16.125 33.487 42.974 1.00 26.03 407 GLN A C 1
ATOM 1984 O O . GLN A 1 262 ? 15.103 32.822 43.137 1.00 24.85 407 GLN A O 1
ATOM 1990 N N . LEU A 1 263 ? 16.971 33.277 41.968 1.00 25.25 408 LEU A N 1
ATOM 1991 C CA . LEU A 1 263 ? 16.741 32.227 40.983 1.00 24.67 408 LEU A CA 1
ATOM 1992 C C . LEU A 1 263 ? 16.715 30.828 41.593 1.00 25.65 408 LEU A C 1
ATOM 1993 O O . LEU A 1 263 ? 16.172 29.902 40.996 1.00 25.28 408 LEU A O 1
ATOM 1998 N N . LEU A 1 264 ? 17.294 30.668 42.782 1.00 27.27 409 LEU A N 1
ATOM 1999 C CA . LEU A 1 264 ? 17.298 29.363 43.446 1.00 26.59 409 LEU A CA 1
ATOM 2000 C C . LEU A 1 264 ? 15.865 28.916 43.720 1.00 26.88 409 LEU A C 1
ATOM 2001 O O . LEU A 1 264 ? 15.596 27.729 43.882 1.00 25.43 409 LEU A O 1
ATOM 2006 N N . GLY A 1 265 ? 14.950 29.881 43.761 1.00 27.80 410 GLY A N 1
ATOM 2007 C CA . GLY A 1 265 ? 13.552 29.575 44.016 1.00 30.11 410 GLY A CA 1
ATOM 2008 C C . GLY A 1 265 ? 12.752 29.237 42.768 1.00 31.94 410 GLY A C 1
ATOM 2009 O O . GLY A 1 265 ? 11.594 28.834 42.857 1.00 32.30 410 GLY A O 1
ATOM 2010 N N . SER A 1 266 ? 13.368 29.390 41.601 1.00 31.53 411 SER A N 1
ATOM 2011 C CA . SER A 1 266 ? 12.697 29.105 40.338 1.00 32.94 411 SER A CA 1
ATOM 2012 C C . SER A 1 266 ? 12.138 27.688 40.248 1.00 34.37 411 SER A C 1
ATOM 2013 O O . SER A 1 266 ? 12.624 26.773 40.914 1.00 35.03 411 SER A O 1
ATOM 2016 N N . ASP A 1 267 ? 11.107 27.521 39.423 1.00 35.96 412 ASP A N 1
ATOM 2017 C CA . ASP A 1 267 ? 10.500 26.214 39.200 1.00 37.85 412 ASP A CA 1
ATOM 2018 C C . ASP A 1 267 ? 11.181 25.579 37.997 1.00 37.46 412 ASP A C 1
ATOM 2019 O O . ASP A 1 267 ? 10.902 24.432 37.642 1.00 36.46 412 ASP A O 1
ATOM 2024 N N . ASP A 1 268 ? 12.072 26.343 37.370 1.00 36.17 413 ASP A N 1
ATOM 2025 C CA . ASP A 1 268 ? 12.811 25.878 36.202 1.00 36.15 413 ASP A CA 1
ATOM 2026 C C . ASP A 1 268 ? 14.080 25.186 36.694 1.00 34.98 413 ASP A C 1
ATOM 2027 O O . ASP A 1 268 ? 15.030 25.842 37.116 1.00 34.38 413 ASP A O 1
ATOM 2032 N N . ILE A 1 269 ? 14.087 23.859 36.634 1.00 34.40 414 ILE A N 1
ATOM 2033 C CA . ILE A 1 269 ? 15.220 23.074 37.099 1.00 34.89 414 ILE A CA 1
ATOM 2034 C C . ILE A 1 269 ? 16.564 23.536 36.540 1.00 33.17 414 ILE A C 1
ATOM 2035 O O . ILE A 1 269 ? 17.564 23.521 37.256 1.00 32.84 414 ILE A O 1
ATOM 2040 N N . ASN A 1 270 ? 16.595 23.945 35.272 1.00 31.97 415 ASN A N 1
ATOM 2041 C CA . ASN A 1 270 ? 17.845 24.399 34.665 1.00 30.54 415 ASN A CA 1
ATOM 2042 C C . ASN A 1 270 ? 18.296 25.727 35.229 1.00 27.46 415 ASN A C 1
ATOM 2043 O O . ASN A 1 270 ? 19.486 26.002 35.311 1.00 27.39 415 ASN A O 1
ATOM 2048 N N . VAL A 1 271 ? 17.339 26.558 35.603 1.00 25.07 416 VAL A N 1
ATOM 2049 C CA . VAL A 1 271 ? 17.672 27.839 36.184 1.00 25.02 416 VAL A CA 1
ATOM 2050 C C . VAL A 1 271 ? 18.293 27.612 37.567 1.00 25.62 416 VAL A C 1
ATOM 2051 O O . 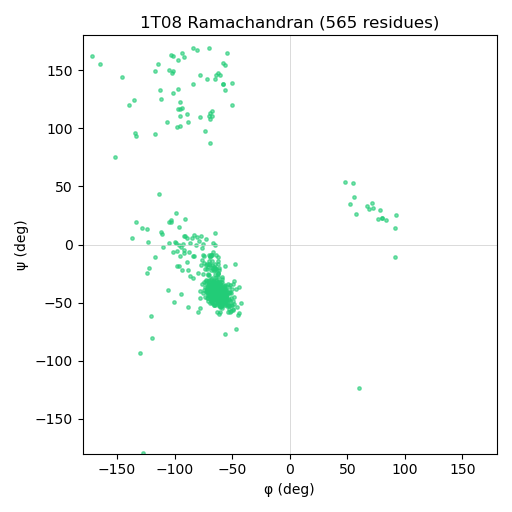VAL A 1 271 ? 19.343 28.175 37.882 1.00 23.64 416 VAL A O 1
ATOM 2055 N N . VAL A 1 272 ? 17.650 26.774 38.380 1.00 24.68 417 VAL A N 1
ATOM 2056 C CA . VAL A 1 272 ? 18.144 26.483 39.725 1.00 25.49 417 VAL A CA 1
ATOM 2057 C C . VAL A 1 272 ? 19.512 25.792 39.671 1.00 24.63 417 VAL A C 1
ATOM 2058 O O . VAL A 1 272 ? 20.433 26.168 40.393 1.00 22.38 417 VAL A O 1
ATOM 2062 N N . THR A 1 273 ? 19.645 24.795 38.803 1.00 24.85 418 THR A N 1
ATOM 2063 C CA . THR A 1 273 ? 20.907 24.080 38.664 1.00 26.03 418 THR A CA 1
ATOM 2064 C C . THR A 1 273 ? 22.048 25.041 38.315 1.00 26.61 418 THR A C 1
ATOM 2065 O O . THR A 1 273 ? 23.104 25.024 38.954 1.00 26.70 418 THR A O 1
ATOM 2069 N N . CYS A 1 274 ? 21.837 25.883 37.310 1.00 24.33 419 CYS A N 1
ATOM 2070 C CA . CYS A 1 274 ? 22.866 26.835 36.921 1.00 24.73 419 CYS A CA 1
ATOM 2071 C C . CYS A 1 274 ? 23.156 27.821 38.038 1.00 23.29 419 CYS A C 1
ATOM 2072 O O . CYS A 1 274 ? 24.313 28.110 38.326 1.00 24.79 419 CYS A O 1
ATOM 2075 N N . ALA A 1 275 ? 22.110 28.323 38.681 1.00 23.07 420 ALA A N 1
ATOM 2076 C CA . ALA A 1 275 ? 22.284 29.278 39.771 1.00 22.80 420 ALA A CA 1
ATOM 2077 C C . ALA A 1 275 ? 23.101 28.688 40.928 1.00 23.10 420 ALA A C 1
ATOM 2078 O O . ALA A 1 275 ? 23.943 29.372 41.521 1.00 24.68 420 ALA A O 1
ATOM 2080 N N . ALA A 1 276 ? 22.852 27.424 41.254 1.00 21.65 421 ALA A N 1
ATOM 2081 C CA . ALA A 1 276 ? 23.582 26.780 42.338 1.00 21.51 421 ALA A CA 1
ATOM 2082 C C . ALA A 1 276 ? 25.048 26.648 41.931 1.00 21.74 421 ALA A C 1
ATOM 2083 O O . ALA A 1 276 ? 25.946 26.973 42.709 1.00 21.67 421 ALA A O 1
ATOM 2085 N N . GLY A 1 277 ? 25.285 26.182 40.707 1.00 21.09 422 GLY A N 1
ATOM 2086 C CA . GLY A 1 277 ? 26.651 26.028 40.234 1.00 20.79 422 GLY A CA 1
ATOM 2087 C C . GLY A 1 277 ? 27.429 27.332 40.259 1.00 22.16 422 GLY A C 1
ATOM 2088 O O . GLY A 1 277 ? 28.576 27.383 40.702 1.00 25.03 422 GLY A O 1
ATOM 2089 N N . ILE A 1 278 ? 26.808 28.403 39.783 1.00 22.62 423 ILE A N 1
ATOM 2090 C CA . ILE A 1 278 ? 27.477 29.698 39.761 1.00 21.26 423 ILE A CA 1
ATOM 2091 C C . ILE A 1 278 ? 27.762 30.212 41.172 1.00 19.70 423 ILE A C 1
ATOM 2092 O O . ILE A 1 278 ? 28.855 30.707 41.443 1.00 23.66 423 ILE A O 1
ATOM 2097 N N . LEU A 1 279 ? 26.789 30.098 42.068 1.00 19.55 424 LEU A N 1
ATOM 2098 C CA . LEU A 1 279 ? 26.978 30.567 43.440 1.00 21.69 424 LEU A CA 1
ATOM 2099 C C . LEU A 1 279 ? 28.089 29.798 44.144 1.00 20.60 424 LEU A C 1
ATOM 2100 O O . LEU A 1 279 ? 28.876 30.373 44.894 1.00 19.73 424 LEU A O 1
ATOM 2105 N N . SER A 1 280 ? 28.151 28.496 43.890 1.00 22.30 425 SER A N 1
ATOM 2106 C CA . SER A 1 280 ? 29.172 27.650 44.493 1.00 22.31 425 SER A CA 1
ATOM 2107 C C . SER A 1 280 ? 30.574 28.126 44.087 1.00 21.18 425 SER A C 1
ATOM 2108 O O . SER A 1 280 ? 31.468 28.226 44.927 1.00 21.74 425 SER A O 1
ATOM 2111 N N . ASN A 1 281 ? 30.760 28.423 42.802 1.00 20.26 426 ASN A N 1
ATOM 2112 C CA . ASN A 1 281 ? 32.053 28.891 42.311 1.00 21.50 426 ASN A CA 1
ATOM 2113 C C . ASN A 1 281 ? 32.398 30.301 42.790 1.00 22.00 426 ASN A C 1
ATOM 2114 O O . ASN A 1 281 ? 33.548 30.577 43.124 1.00 22.96 426 ASN A O 1
ATOM 2119 N N . LEU A 1 282 ? 31.409 31.190 42.832 1.00 21.06 427 LEU A N 1
ATOM 2120 C CA . LEU A 1 282 ? 31.658 32.568 43.253 1.00 21.56 427 LEU A CA 1
ATOM 2121 C C . LEU A 1 282 ? 31.876 32.741 44.754 1.00 23.14 427 LEU A C 1
ATOM 2122 O O . LEU A 1 282 ? 32.367 33.778 45.193 1.00 23.90 427 LEU A O 1
ATOM 2127 N N . THR A 1 283 ? 31.501 31.739 45.543 1.00 22.76 428 THR A N 1
ATOM 2128 C CA . THR A 1 283 ? 31.693 31.816 46.985 1.00 24.47 428 THR A CA 1
ATOM 2129 C C . THR A 1 283 ? 32.964 31.071 47.364 1.00 26.27 428 THR A C 1
ATOM 2130 O O . THR A 1 283 ? 33.390 31.101 48.511 1.00 27.18 428 THR A O 1
ATOM 2134 N N . CYS A 1 284 ? 33.561 30.413 46.377 1.00 28.29 429 CYS A N 1
ATOM 2135 C CA . CYS A 1 284 ? 34.793 29.661 46.569 1.00 30.85 429 CYS A CA 1
ATOM 2136 C C . CYS A 1 284 ? 35.961 30.605 46.873 1.00 31.14 429 CYS A C 1
ATOM 2137 O O . CYS A 1 284 ? 36.400 31.363 46.005 1.00 30.99 429 CYS A O 1
ATOM 2140 N N . ASN A 1 285 ? 36.445 30.555 48.113 1.00 31.56 430 ASN A N 1
ATOM 2141 C CA . ASN A 1 285 ? 37.562 31.378 48.581 1.00 32.82 430 ASN A CA 1
ATOM 2142 C C . ASN A 1 285 ? 37.442 32.889 48.346 1.00 31.78 430 ASN A C 1
ATOM 2143 O O . ASN A 1 285 ? 38.433 33.561 48.079 1.00 32.35 430 ASN A O 1
ATOM 2148 N N . ASN A 1 286 ? 36.231 33.421 48.441 1.00 31.73 431 ASN A N 1
ATOM 2149 C CA . ASN A 1 286 ? 36.012 34.854 48.276 1.00 30.10 431 ASN A CA 1
ATOM 2150 C C . ASN A 1 286 ? 35.087 35.264 49.416 1.00 29.31 431 ASN A C 1
ATOM 2151 O O . ASN A 1 286 ? 33.870 35.123 49.320 1.00 28.92 431 ASN A O 1
ATOM 2156 N N . TYR A 1 287 ? 35.672 35.766 50.498 1.00 31.04 432 TYR A N 1
ATOM 2157 C CA . TYR A 1 287 ? 34.899 36.153 51.671 1.00 31.52 432 TYR A CA 1
ATOM 2158 C C . TYR A 1 287 ? 33.887 37.265 51.427 1.00 30.47 432 TYR A C 1
ATOM 2159 O O . TYR A 1 287 ? 32.837 37.301 52.074 1.00 29.79 432 TYR A O 1
ATOM 2168 N N . LYS A 1 288 ? 34.185 38.172 50.500 1.00 30.14 433 LYS A N 1
ATOM 2169 C CA . LYS A 1 288 ? 33.242 39.246 50.205 1.00 29.77 433 LYS A CA 1
ATOM 2170 C C . LYS A 1 288 ? 31.975 38.679 49.568 1.00 27.37 433 LYS A C 1
ATOM 2171 O O . LYS A 1 288 ? 30.868 39.063 49.941 1.00 27.05 433 LYS A O 1
ATOM 2177 N N . ASN A 1 289 ? 32.132 37.769 48.609 1.00 26.26 434 ASN A N 1
ATOM 2178 C CA . ASN A 1 289 ? 30.969 37.162 47.968 1.00 24.74 434 ASN A CA 1
ATOM 2179 C C . ASN A 1 289 ? 30.219 36.315 48.997 1.00 26.04 434 ASN A C 1
ATOM 2180 O O . ASN A 1 289 ? 28.987 36.231 48.970 1.00 25.60 434 ASN A O 1
ATOM 2185 N N . LYS A 1 290 ? 30.961 35.684 49.906 1.00 24.57 435 LYS A N 1
ATOM 2186 C CA . LYS A 1 290 ? 30.330 34.881 50.945 1.00 23.82 435 LYS A CA 1
ATOM 2187 C C . LYS A 1 290 ? 29.466 35.811 51.802 1.00 24.50 435 LYS A C 1
ATOM 2188 O O . LYS A 1 290 ? 28.304 35.513 52.089 1.00 22.72 435 LYS A O 1
ATOM 2194 N N . MET A 1 291 ? 30.039 36.946 52.194 1.00 24.83 436 MET A N 1
ATOM 2195 C CA . MET A 1 291 ? 29.328 37.928 53.008 1.00 27.71 436 MET A CA 1
ATOM 2196 C C . MET A 1 291 ? 28.038 38.405 52.332 1.00 26.59 436 MET A C 1
ATOM 2197 O O . MET A 1 291 ? 26.980 38.436 52.958 1.00 25.90 436 MET A O 1
ATOM 2202 N N . MET A 1 292 ? 28.126 38.766 51.054 1.00 28.52 437 MET A N 1
ATOM 2203 C CA . MET A 1 292 ? 26.954 39.257 50.319 1.00 28.95 437 MET A CA 1
ATOM 2204 C C . MET A 1 292 ? 25.874 38.201 50.108 1.00 26.90 437 MET A C 1
ATOM 2205 O O . MET A 1 292 ? 24.685 38.494 50.219 1.00 25.52 437 MET A O 1
ATOM 2210 N N . VAL A 1 293 ? 26.277 36.973 49.805 1.00 26.76 438 VAL A N 1
ATOM 2211 C CA . VAL A 1 293 ? 25.296 35.922 49.586 1.00 25.86 438 VAL A CA 1
ATOM 2212 C C . VAL A 1 293 ? 24.498 35.651 50.859 1.00 26.83 438 VAL A C 1
ATOM 2213 O O . VAL A 1 293 ? 23.282 35.473 50.806 1.00 28.60 438 VAL A O 1
ATOM 2217 N N . CYS A 1 294 ? 25.170 35.637 52.006 1.00 27.75 439 CYS A N 1
ATOM 2218 C CA . CYS A 1 294 ? 24.478 35.411 53.275 1.00 28.75 439 CYS A CA 1
ATOM 2219 C C . CYS A 1 294 ? 23.571 36.591 53.576 1.00 30.07 439 CYS A C 1
ATOM 2220 O O . CYS A 1 294 ? 22.483 36.434 54.134 1.00 28.35 439 CYS A O 1
ATOM 2223 N N . GLN A 1 295 ? 24.042 37.776 53.204 1.00 31.29 440 GLN A N 1
ATOM 2224 C CA . GLN A 1 295 ? 23.316 39.013 53.432 1.00 34.43 440 GLN A CA 1
ATOM 2225 C C . GLN A 1 295 ? 21.946 39.020 52.751 1.00 33.89 440 GLN A C 1
ATOM 2226 O O . GLN A 1 295 ? 20.958 39.478 53.331 1.00 33.19 440 GLN A O 1
ATOM 2232 N N . VAL A 1 296 ? 21.883 38.502 51.529 1.00 32.23 441 VAL A N 1
ATOM 2233 C CA . VAL A 1 296 ? 20.625 38.479 50.792 1.00 31.48 441 VAL A CA 1
ATOM 2234 C C . VAL A 1 296 ? 19.781 37.223 50.993 1.00 31.10 441 VAL A C 1
ATOM 2235 O O . VAL A 1 296 ? 18.943 36.900 50.153 1.00 32.21 441 VAL A O 1
ATOM 2239 N N . GLY A 1 297 ? 20.006 36.514 52.097 1.00 28.41 442 GLY A N 1
ATOM 2240 C CA . GLY A 1 297 ? 19.225 35.319 52.386 1.00 27.26 442 GLY A CA 1
ATOM 2241 C C . GLY A 1 297 ? 19.621 34.042 51.668 1.00 25.52 442 GLY A C 1
ATOM 2242 O O . GLY A 1 297 ? 18.804 33.122 51.529 1.00 26.40 442 GLY A O 1
ATOM 2243 N N . GLY A 1 298 ? 20.874 33.983 51.227 1.00 24.65 443 GLY A N 1
ATOM 2244 C CA . GLY A 1 298 ? 21.381 32.823 50.517 1.00 24.63 443 GLY A CA 1
ATOM 2245 C C . GLY A 1 298 ? 21.297 31.490 51.244 1.00 25.14 443 GLY A C 1
ATOM 2246 O O . GLY A 1 298 ? 21.013 30.468 50.615 1.00 26.04 443 GLY A O 1
ATOM 2247 N N . ILE A 1 299 ? 21.535 31.481 52.554 1.00 24.50 444 ILE A N 1
ATOM 2248 C CA . ILE A 1 299 ? 21.478 30.230 53.312 1.00 24.72 444 ILE A CA 1
ATOM 2249 C C . ILE A 1 299 ? 20.084 29.610 53.250 1.00 24.91 444 ILE A C 1
ATOM 2250 O O . ILE A 1 299 ? 19.939 28.435 52.914 1.00 24.40 444 ILE A O 1
ATOM 2255 N N . GLU A 1 300 ? 19.056 30.392 53.563 1.00 25.58 445 GLU A N 1
ATOM 2256 C CA . GLU A 1 300 ? 17.698 29.859 53.517 1.00 27.53 445 GLU A CA 1
ATOM 2257 C C . GLU A 1 300 ? 17.362 29.379 52.108 1.00 26.57 445 GLU A C 1
ATOM 2258 O O . GLU A 1 300 ? 16.838 28.281 51.919 1.00 25.45 445 GLU A O 1
ATOM 2264 N N . ALA A 1 301 ? 17.668 30.212 51.120 1.00 25.44 446 ALA A N 1
ATOM 2265 C CA . ALA A 1 301 ? 17.395 29.866 49.737 1.00 23.74 446 ALA A CA 1
ATOM 2266 C C . ALA A 1 301 ? 18.094 28.566 49.342 1.00 23.50 446 ALA A C 1
ATOM 2267 O O . ALA A 1 301 ? 17.512 27.733 48.641 1.00 24.43 446 ALA A O 1
ATOM 2269 N N . LEU A 1 302 ? 19.339 28.392 49.783 1.00 21.80 447 LEU A N 1
ATOM 2270 C CA . LEU A 1 302 ? 20.089 27.180 49.445 1.00 21.17 447 LEU A CA 1
ATOM 2271 C C . LEU A 1 302 ? 19.528 25.952 50.155 1.00 21.95 447 LEU A C 1
ATOM 2272 O O . LEU A 1 302 ? 19.457 24.868 49.570 1.00 20.82 447 LEU A O 1
ATOM 2277 N N . VAL A 1 303 ? 19.134 26.117 51.416 1.00 22.47 448 VAL A N 1
ATOM 2278 C CA . VAL A 1 303 ? 18.567 25.000 52.155 1.00 23.44 448 VAL A CA 1
ATOM 2279 C C . VAL A 1 303 ? 17.279 24.557 51.461 1.00 24.58 448 VAL A C 1
ATOM 2280 O O . VAL A 1 303 ? 17.070 23.367 51.232 1.00 23.97 448 VAL A O 1
ATOM 2284 N N . ARG A 1 304 ? 16.421 25.517 51.126 1.00 25.94 449 ARG A N 1
ATOM 2285 C CA . ARG A 1 304 ? 15.172 25.205 50.442 1.00 28.40 449 ARG A CA 1
ATOM 2286 C C . ARG A 1 304 ? 15.469 24.478 49.138 1.00 28.10 449 ARG A C 1
ATOM 2287 O O . ARG A 1 304 ? 14.808 23.495 48.802 1.00 29.12 449 ARG A O 1
ATOM 2295 N N . THR A 1 305 ? 16.474 24.955 48.411 1.00 26.93 450 THR A N 1
ATOM 2296 C CA . THR A 1 305 ? 16.839 24.335 47.149 1.00 25.29 450 THR A CA 1
ATOM 2297 C C . THR A 1 305 ? 17.235 22.881 47.360 1.00 25.39 450 THR A C 1
ATOM 2298 O O . THR A 1 305 ? 16.864 22.011 46.573 1.00 23.02 450 THR A O 1
ATOM 2302 N N . VAL A 1 306 ? 17.988 22.610 48.420 1.00 24.21 451 VAL A N 1
ATOM 2303 C C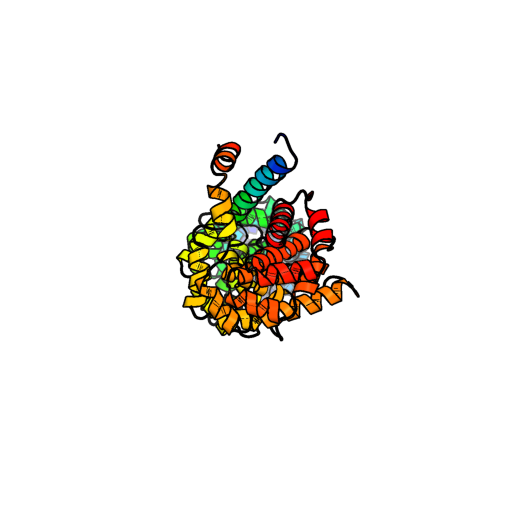A . VAL A 1 306 ? 18.403 21.236 48.681 1.00 24.58 451 VAL A CA 1
ATOM 2304 C C . VAL A 1 306 ? 17.192 20.388 49.048 1.00 24.44 451 VAL A C 1
ATOM 2305 O O . VAL A 1 306 ? 17.080 19.238 48.629 1.00 23.27 451 VAL A O 1
ATOM 2309 N N . LEU A 1 307 ? 16.287 20.960 49.831 1.00 24.96 452 LEU A N 1
ATOM 2310 C CA . LEU A 1 307 ? 15.085 20.241 50.230 1.00 28.61 452 LEU A CA 1
ATOM 2311 C C . LEU A 1 307 ? 14.271 19.844 49.001 1.00 29.78 452 LEU A C 1
ATOM 2312 O O . LEU A 1 307 ? 13.895 18.686 48.861 1.00 31.96 452 LEU A O 1
ATOM 2317 N N . ARG A 1 308 ? 14.021 20.803 48.110 1.00 31.85 453 ARG A N 1
ATOM 2318 C CA . ARG A 1 308 ? 13.248 20.567 46.889 1.00 33.34 453 ARG A CA 1
ATOM 2319 C C . ARG A 1 308 ? 13.908 19.615 45.894 1.00 33.88 453 ARG A C 1
ATOM 2320 O O . ARG A 1 308 ? 13.224 18.872 45.192 1.00 34.98 453 ARG A O 1
ATOM 2328 N N . ALA A 1 309 ? 15.234 19.655 45.818 1.00 32.50 454 ALA A N 1
ATOM 2329 C CA . ALA A 1 309 ? 15.982 18.824 44.876 1.00 31.78 454 ALA A CA 1
ATOM 2330 C C . ALA A 1 309 ? 15.922 17.320 45.129 1.00 32.01 454 ALA A C 1
ATOM 2331 O O . ALA A 1 309 ? 16.018 16.526 44.192 1.00 32.13 454 ALA A O 1
ATOM 2333 N N . GLY A 1 310 ? 15.780 16.927 46.389 1.00 31.75 455 GLY A N 1
ATOM 2334 C CA . GLY A 1 310 ? 15.731 15.510 46.702 1.00 30.39 455 GLY A CA 1
ATOM 2335 C C . GLY A 1 310 ? 16.993 14.784 46.269 1.00 30.25 455 GLY A C 1
ATOM 2336 O O . GLY A 1 310 ? 18.100 15.152 46.662 1.00 28.64 455 GLY A O 1
ATOM 2337 N N . ASP A 1 311 ? 16.838 13.756 45.444 1.00 30.47 456 ASP A N 1
ATOM 2338 C CA . ASP A 1 311 ? 17.992 12.993 44.992 1.00 33.24 456 ASP A CA 1
ATOM 2339 C C . ASP A 1 311 ? 18.694 13.547 43.753 1.00 31.98 456 ASP A C 1
ATOM 2340 O O . ASP A 1 311 ? 19.672 12.963 43.288 1.00 30.58 456 ASP A O 1
ATOM 2345 N N . ARG A 1 312 ? 18.213 14.671 43.225 1.00 31.93 457 ARG A N 1
ATOM 2346 C CA . ARG A 1 312 ? 18.833 15.264 42.036 1.00 33.04 457 ARG A CA 1
ATOM 2347 C C . ARG A 1 312 ? 20.170 15.920 42.381 1.00 32.30 457 ARG A C 1
ATOM 2348 O O . ARG A 1 312 ? 20.228 17.062 42.833 1.00 33.08 457 ARG A O 1
ATOM 2356 N N . GLU A 1 313 ? 21.246 15.182 42.140 1.00 31.96 458 GLU A N 1
ATOM 2357 C CA . GLU A 1 313 ? 22.590 15.640 42.459 1.00 33.24 458 GLU A CA 1
ATOM 2358 C C . GLU A 1 313 ? 23.175 16.789 41.635 1.00 33.20 458 GLU A C 1
ATOM 2359 O O . GLU A 1 313 ? 24.139 17.420 42.068 1.00 33.41 458 GLU A O 1
ATOM 2365 N N . ASP A 1 314 ? 22.612 17.077 40.465 1.00 32.20 459 ASP A N 1
ATOM 2366 C CA . ASP A 1 314 ? 23.127 18.187 39.666 1.00 31.70 459 ASP A CA 1
ATOM 2367 C C . ASP A 1 314 ? 22.826 19.478 40.407 1.00 29.87 459 ASP A C 1
ATOM 2368 O O . ASP A 1 314 ? 23.445 20.510 40.155 1.00 29.15 459 ASP A O 1
ATOM 2373 N N . ILE A 1 315 ? 21.857 19.410 41.313 1.00 28.43 460 ILE A N 1
ATOM 2374 C CA . ILE A 1 315 ? 21.465 20.563 42.107 1.00 27.87 460 ILE A CA 1
ATOM 2375 C C . ILE A 1 315 ? 22.069 20.516 43.505 1.00 26.72 460 ILE A C 1
ATOM 2376 O O . ILE A 1 315 ? 22.660 21.499 43.953 1.00 25.39 460 ILE A O 1
ATOM 2381 N N . THR A 1 316 ? 21.926 19.379 44.186 1.00 25.43 461 THR A N 1
ATOM 2382 C CA . THR A 1 316 ? 22.440 19.249 45.552 1.00 26.23 461 THR A CA 1
ATOM 2383 C C . THR A 1 316 ? 23.954 19.363 45.698 1.00 25.59 461 THR A C 1
ATOM 2384 O O . THR A 1 316 ? 24.430 19.949 46.666 1.00 26.15 461 THR A O 1
ATOM 2388 N N . GLU A 1 317 ? 24.717 18.825 44.753 1.00 26.44 462 GLU A N 1
ATOM 2389 C CA . GLU A 1 317 ? 26.163 18.911 44.887 1.00 28.99 462 GLU A CA 1
ATOM 2390 C C . GLU A 1 317 ? 26.646 20.358 44.929 1.00 28.32 462 GLU A C 1
ATOM 2391 O O . GLU A 1 317 ? 27.301 20.765 45.890 1.00 29.50 462 GLU A O 1
ATOM 2397 N N . PRO A 1 318 ? 26.342 21.156 43.890 1.00 26.89 463 PRO A N 1
ATOM 2398 C CA . PRO A 1 318 ? 26.799 22.551 43.926 1.00 25.91 463 PRO A CA 1
ATOM 2399 C C . PRO A 1 318 ? 26.184 23.333 45.082 1.00 24.46 463 PRO A C 1
ATOM 2400 O O . PRO A 1 318 ? 26.839 24.186 45.688 1.00 26.23 463 PRO A O 1
ATOM 2404 N N . ALA A 1 319 ? 24.929 23.037 45.395 1.00 21.96 464 ALA A N 1
ATOM 2405 C CA . ALA A 1 319 ? 24.251 23.734 46.479 1.00 20.71 464 ALA A CA 1
ATOM 2406 C C . ALA A 1 319 ? 24.894 23.410 47.827 1.00 20.56 464 ALA A C 1
ATOM 2407 O O . ALA A 1 319 ? 25.082 24.295 48.662 1.00 18.83 464 ALA A O 1
ATOM 2409 N N . ILE A 1 320 ? 25.234 22.141 48.037 1.00 21.10 465 ILE A N 1
ATOM 2410 C CA . ILE A 1 320 ? 25.868 21.739 49.285 1.00 21.82 465 ILE A CA 1
ATOM 2411 C C . ILE A 1 320 ? 27.253 22.372 49.352 1.00 22.22 465 ILE A C 1
ATOM 2412 O O . ILE A 1 320 ? 27.679 22.824 50.413 1.00 23.82 465 ILE A O 1
ATOM 2417 N N . CYS A 1 321 ? 27.952 22.403 48.221 1.00 20.58 466 CYS A N 1
ATOM 2418 C CA . CYS A 1 321 ? 29.275 23.024 48.169 1.00 21.62 466 CYS A CA 1
ATOM 2419 C C . CYS A 1 321 ? 29.179 24.515 48.503 1.00 20.58 466 CYS A C 1
ATOM 2420 O O . CYS A 1 321 ? 30.032 25.049 49.199 1.00 20.43 466 CYS A O 1
ATOM 2423 N N . ALA A 1 322 ? 28.143 25.183 47.994 1.00 19.54 467 ALA A N 1
ATOM 2424 C CA . ALA A 1 322 ? 27.949 26.604 48.261 1.00 18.65 467 ALA A CA 1
ATOM 2425 C C . ALA A 1 322 ? 27.758 26.795 49.759 1.00 19.86 467 ALA A C 1
ATOM 2426 O O . ALA A 1 322 ? 28.333 27.700 50.362 1.00 19.33 467 ALA A O 1
ATOM 2428 N N . LEU A 1 323 ? 26.944 25.931 50.353 1.00 20.14 468 LEU A N 1
ATOM 2429 C CA . LEU A 1 323 ? 26.687 25.985 51.780 1.00 20.19 468 LEU A CA 1
ATOM 2430 C C . LEU A 1 323 ? 27.970 25.760 52.573 1.00 20.28 468 LEU A C 1
ATOM 2431 O O . LEU A 1 323 ? 28.213 26.438 53.575 1.00 19.94 468 LEU A O 1
ATOM 2436 N N . ARG A 1 324 ? 28.787 24.809 52.126 1.00 18.78 469 ARG A N 1
ATOM 2437 C CA . ARG A 1 324 ? 30.052 24.519 52.798 1.00 20.41 469 ARG A CA 1
ATOM 2438 C C . ARG A 1 324 ? 30.917 25.779 52.770 1.00 20.87 469 ARG A C 1
ATOM 2439 O O . ARG A 1 324 ? 31.504 26.162 53.776 1.00 19.83 469 ARG A O 1
ATOM 2447 N N . HIS A 1 325 ? 30.995 26.414 51.602 1.00 22.09 470 HIS A N 1
ATOM 2448 C CA . HIS A 1 325 ? 31.771 27.642 51.445 1.00 21.74 470 HIS A CA 1
ATOM 2449 C C . HIS A 1 325 ? 31.243 28.739 52.360 1.00 21.61 470 HIS A C 1
ATOM 2450 O O . HIS A 1 325 ? 32.013 29.446 53.008 1.00 21.93 470 HIS A O 1
ATOM 2457 N N . LEU A 1 326 ? 29.919 28.867 52.397 1.00 21.46 471 LEU A N 1
ATOM 2458 C CA . LEU A 1 326 ? 29.248 29.897 53.181 1.00 20.47 471 LEU A CA 1
ATOM 2459 C C . LEU A 1 326 ? 29.291 29.729 54.694 1.00 21.27 471 LEU A C 1
ATOM 2460 O O . LEU A 1 326 ? 29.045 30.679 55.427 1.00 22.04 471 LEU A O 1
ATOM 2465 N N . THR A 1 327 ? 29.607 28.530 55.167 1.00 20.64 472 THR A N 1
ATOM 2466 C CA . THR A 1 327 ? 29.666 28.287 56.600 1.00 20.00 472 THR A CA 1
ATOM 2467 C C . THR A 1 327 ? 31.115 28.241 57.075 1.00 22.78 472 THR A C 1
ATOM 2468 O O . THR A 1 327 ? 31.410 27.698 58.136 1.00 22.42 472 THR A O 1
ATOM 2472 N N . SER A 1 328 ? 32.012 28.837 56.292 1.00 23.42 473 SER A N 1
ATOM 2473 C CA . SER A 1 328 ? 33.426 28.828 56.628 1.00 25.63 473 SER A CA 1
ATOM 2474 C C . SER A 1 328 ? 34.258 30.064 56.255 1.00 26.78 473 SER A C 1
ATOM 2475 O O . SER A 1 328 ? 34.055 30.692 55.225 1.00 25.19 473 SER A O 1
ATOM 2478 N N . ARG A 1 329 ? 35.208 30.386 57.122 1.00 28.11 474 ARG A N 1
ATOM 2479 C CA . ARG A 1 329 ? 36.149 31.478 56.910 1.00 28.46 474 ARG A CA 1
ATOM 2480 C C . ARG A 1 329 ? 35.662 32.854 56.467 1.00 27.03 474 ARG A C 1
ATOM 2481 O O . ARG A 1 329 ? 36.122 33.388 55.461 1.00 26.64 474 ARG A O 1
ATOM 2489 N N . HIS A 1 330 ? 34.719 33.420 57.202 1.00 25.90 475 HIS A N 1
ATOM 2490 C CA . HIS A 1 330 ? 34.272 34.775 56.923 1.00 26.65 475 HIS A CA 1
ATOM 2491 C C . HIS A 1 330 ? 33.485 35.286 58.110 1.00 27.95 475 HIS A C 1
ATOM 2492 O O . HIS A 1 330 ? 32.954 34.510 58.910 1.00 25.42 475 HIS A O 1
ATOM 2499 N N . GLN A 1 331 ? 33.452 36.603 58.236 1.00 29.80 476 GLN A N 1
ATOM 2500 C CA . GLN A 1 331 ? 32.792 37.261 59.346 1.00 31.75 476 GLN A CA 1
ATOM 2501 C C . GLN A 1 331 ? 31.424 36.705 59.707 1.00 31.06 476 GLN A C 1
ATOM 2502 O O . GLN A 1 331 ? 31.075 36.640 60.887 1.00 31.65 476 GLN A O 1
ATOM 2508 N N . GLU A 1 332 ? 30.650 36.291 58.708 1.00 30.94 477 GLU A N 1
ATOM 2509 C CA . GLU A 1 332 ? 29.313 35.764 58.976 1.00 29.70 477 GLU A CA 1
ATOM 2510 C C . GLU A 1 332 ? 29.174 34.241 58.898 1.00 26.42 477 GLU A C 1
ATOM 2511 O O . GLU A 1 332 ? 28.066 33.726 58.760 1.00 25.15 477 GLU A O 1
ATOM 2517 N N . ALA A 1 333 ? 30.282 33.516 58.994 1.00 24.09 478 ALA A N 1
ATOM 2518 C CA . ALA A 1 333 ? 30.228 32.057 58.935 1.00 24.76 478 ALA A CA 1
ATOM 2519 C C . ALA A 1 333 ? 29.415 31.458 60.084 1.00 24.60 478 ALA A C 1
ATOM 2520 O O . ALA A 1 333 ? 28.649 30.512 59.888 1.00 23.01 478 ALA A O 1
ATOM 2522 N N . GLU A 1 334 ? 29.571 32.008 61.284 1.00 27.13 479 GLU A N 1
ATOM 2523 C CA . GLU A 1 334 ? 28.838 31.493 62.438 1.00 28.21 479 GLU A CA 1
ATOM 2524 C C . GLU A 1 334 ? 27.327 31.634 62.324 1.00 27.40 479 GLU A C 1
ATOM 2525 O O . GLU A 1 334 ? 26.586 30.713 62.670 1.00 24.46 479 GLU A O 1
ATOM 2531 N N . MET A 1 335 ? 26.863 32.793 61.867 1.00 28.89 480 MET A N 1
ATOM 2532 C CA . MET A 1 335 ? 25.431 32.994 61.708 1.00 29.55 480 MET A CA 1
ATOM 2533 C C . MET A 1 335 ? 24.936 32.044 60.622 1.00 26.85 480 MET A C 1
ATOM 2534 O O . MET A 1 335 ? 23.834 31.507 60.718 1.00 27.06 480 MET A O 1
ATOM 2539 N N . ALA A 1 336 ? 25.755 31.827 59.596 1.00 24.07 481 ALA A N 1
ATOM 2540 C CA . ALA A 1 336 ? 25.374 30.923 58.510 1.00 24.82 481 ALA A CA 1
ATOM 2541 C C . ALA A 1 336 ? 25.185 29.517 59.074 1.00 24.45 481 ALA A C 1
ATOM 2542 O O . ALA A 1 336 ? 24.197 28.849 58.779 1.00 24.88 481 ALA A O 1
ATOM 2544 N N . GLN A 1 337 ? 26.136 29.079 59.895 1.00 25.32 482 GLN A N 1
ATOM 2545 C CA . GLN A 1 337 ? 26.073 27.758 60.512 1.00 24.58 482 GLN A CA 1
ATOM 2546 C C . GLN A 1 337 ? 24.783 27.611 61.299 1.00 24.59 482 GLN A C 1
ATOM 2547 O O . GLN A 1 337 ? 24.139 26.565 61.257 1.00 24.18 482 GLN A O 1
ATOM 2553 N N . ASN A 1 338 ? 24.409 28.665 62.016 1.00 23.65 483 ASN A N 1
ATOM 2554 C CA . ASN A 1 338 ? 23.174 28.657 62.791 1.00 25.75 483 ASN A CA 1
ATOM 2555 C C . ASN A 1 338 ? 21.962 28.673 61.880 1.00 25.25 483 ASN A C 1
ATOM 2556 O O . ASN A 1 338 ? 21.005 27.929 62.092 1.00 27.94 483 ASN A O 1
ATOM 2561 N N . ALA A 1 339 ? 22.012 29.526 60.862 1.00 24.30 484 ALA A N 1
ATOM 2562 C CA . ALA A 1 339 ? 20.911 29.661 59.915 1.00 23.38 484 ALA A CA 1
ATOM 2563 C C . ALA A 1 339 ? 20.531 28.337 59.267 1.00 23.05 484 ALA A C 1
ATOM 2564 O O . ALA A 1 339 ? 19.348 28.059 59.057 1.00 23.91 484 ALA A O 1
ATOM 2566 N N . VAL A 1 340 ? 21.524 27.518 58.938 1.00 21.78 485 VAL A N 1
ATOM 2567 C CA . VAL A 1 340 ? 21.211 26.243 58.318 1.00 21.65 485 VAL A CA 1
ATOM 2568 C C . VAL A 1 340 ? 20.248 25.463 59.199 1.00 22.60 485 VAL A C 1
ATOM 2569 O O . VAL A 1 340 ? 19.293 24.871 58.701 1.00 24.38 485 VAL A O 1
ATOM 2573 N N . ARG A 1 341 ? 20.486 25.477 60.508 1.00 24.19 486 ARG A N 1
ATOM 2574 C CA . ARG A 1 341 ? 19.614 24.764 61.435 1.00 23.95 486 ARG A CA 1
ATOM 2575 C C . ARG A 1 341 ? 18.266 25.466 61.544 1.00 26.05 486 ARG A C 1
ATOM 2576 O O . ARG A 1 341 ? 17.221 24.823 61.497 1.00 25.32 486 ARG A O 1
ATOM 2584 N N . LEU A 1 342 ? 18.299 26.789 61.692 1.00 27.51 487 LEU A N 1
ATOM 2585 C CA . LEU A 1 342 ? 17.081 27.576 61.832 1.00 27.39 487 LEU A CA 1
ATOM 2586 C C . LEU A 1 342 ? 16.125 27.424 60.649 1.00 28.13 487 LEU A C 1
ATOM 2587 O O . LEU A 1 342 ? 14.915 27.571 60.805 1.00 28.37 487 LEU A O 1
ATOM 2592 N N . HIS A 1 343 ? 16.654 27.125 59.467 1.00 28.03 488 HIS A N 1
ATOM 2593 C CA . HIS A 1 343 ? 15.792 26.941 58.306 1.00 27.52 488 HIS A CA 1
ATOM 2594 C C . HIS A 1 343 ? 15.526 25.461 58.016 1.00 29.73 488 HIS A C 1
ATOM 2595 O O . HIS A 1 343 ? 15.264 25.063 56.880 1.00 29.58 488 HIS A O 1
ATOM 2602 N N . TYR A 1 344 ? 15.599 24.653 59.071 1.00 30.67 489 TYR A N 1
ATOM 2603 C CA . TYR A 1 344 ? 15.332 23.216 59.007 1.00 32.02 489 TYR A CA 1
ATOM 2604 C C . TYR A 1 344 ? 16.167 22.442 58.003 1.00 31.36 489 TYR A C 1
ATOM 2605 O O . TYR A 1 344 ? 15.662 21.537 57.340 1.00 30.37 489 TYR A O 1
ATOM 2614 N N . GLY A 1 345 ? 17.452 22.772 57.920 1.00 29.20 490 GLY A N 1
ATOM 2615 C CA . GLY A 1 345 ? 18.321 22.102 56.973 1.00 28.82 490 GLY A CA 1
ATOM 2616 C C . GLY A 1 345 ? 19.105 20.907 57.480 1.00 27.06 490 GLY A C 1
ATOM 2617 O O . GLY A 1 345 ? 19.513 20.065 56.681 1.00 27.46 490 GLY A O 1
ATOM 2618 N N . LEU A 1 346 ? 19.312 20.818 58.792 1.00 25.13 491 LEU A N 1
ATOM 2619 C CA . LEU A 1 346 ? 20.079 19.712 59.358 1.00 24.19 491 LEU A CA 1
ATOM 2620 C C . LEU A 1 346 ? 19.605 18.328 58.933 1.00 23.53 491 LEU A C 1
ATOM 2621 O O . LEU A 1 346 ? 20.413 17.496 58.536 1.00 25.30 491 LEU A O 1
ATOM 2626 N N . PRO A 1 347 ? 18.290 18.057 59.011 1.00 24.11 492 PRO A N 1
ATOM 2627 C CA . PRO A 1 347 ? 17.806 16.731 58.609 1.00 23.76 492 PRO A CA 1
ATOM 2628 C C . PRO A 1 347 ? 18.171 16.314 57.187 1.00 24.25 492 PRO A C 1
ATOM 2629 O O . PRO A 1 347 ? 18.655 15.199 56.972 1.00 23.29 492 PRO A O 1
ATOM 2633 N N . VAL A 1 348 ? 17.962 17.199 56.214 1.00 25.03 493 VAL A N 1
ATOM 2634 C CA . VAL A 1 348 ? 18.290 16.843 54.843 1.00 23.99 493 VAL A CA 1
ATOM 2635 C C . VAL A 1 348 ? 19.797 16.748 54.646 1.00 24.66 493 VAL A C 1
ATOM 2636 O O . VAL A 1 348 ? 20.279 15.862 53.938 1.00 24.36 493 VAL A O 1
ATOM 2640 N N . VAL A 1 349 ? 20.550 17.645 55.277 1.00 24.20 494 VAL A N 1
ATOM 2641 C CA . VAL A 1 349 ? 21.998 17.605 55.131 1.00 22.54 494 VAL A CA 1
ATOM 2642 C C . VAL A 1 349 ? 22.530 16.235 55.524 1.00 22.65 494 VAL A C 1
ATOM 2643 O O . VAL A 1 349 ? 23.273 15.613 54.766 1.00 23.04 494 VAL A O 1
ATOM 2647 N N . VAL A 1 350 ? 22.141 15.761 56.703 1.00 22.19 495 VAL A N 1
ATOM 2648 C CA . VAL A 1 350 ? 22.596 14.462 57.177 1.00 21.98 495 VAL A CA 1
ATOM 2649 C C . VAL A 1 350 ? 22.066 13.353 56.278 1.00 22.97 495 VAL A C 1
ATOM 2650 O O . VAL A 1 350 ? 22.730 12.336 56.062 1.00 22.25 495 VAL A O 1
ATOM 2654 N N . LYS A 1 351 ? 20.865 13.555 55.754 1.00 23.32 496 LYS A N 1
ATOM 2655 C CA . LYS A 1 351 ? 20.247 12.568 54.880 1.00 26.74 496 LYS A CA 1
ATOM 2656 C C . LYS A 1 351 ? 21.125 12.309 53.656 1.00 25.50 496 LYS A C 1
ATOM 2657 O O . LYS A 1 351 ? 21.268 11.170 53.210 1.00 25.84 496 LYS A O 1
ATOM 2663 N N . LEU A 1 352 ? 21.732 13.369 53.131 1.00 24.73 497 LEU A N 1
ATOM 2664 C CA . LEU A 1 352 ? 22.571 13.260 51.943 1.00 23.68 497 LEU A CA 1
ATOM 2665 C C . LEU A 1 352 ? 23.826 12.407 52.102 1.00 23.46 497 LEU A C 1
ATOM 2666 O O . LEU A 1 352 ? 24.511 12.126 51.116 1.00 22.45 497 LEU A O 1
ATOM 2671 N N . LEU A 1 353 ? 24.127 11.997 53.333 1.00 20.98 498 LEU A N 1
ATOM 2672 C CA . LEU A 1 353 ? 25.286 11.148 53.599 1.00 21.55 498 LEU A CA 1
ATOM 2673 C C . LEU A 1 353 ? 24.985 9.702 53.186 1.00 23.29 498 LEU A C 1
ATOM 2674 O O . LEU A 1 353 ? 25.897 8.883 53.025 1.00 22.15 498 LEU A O 1
ATOM 2679 N N . HIS A 1 354 ? 23.702 9.395 53.022 1.00 25.30 499 HIS A N 1
ATOM 2680 C CA . HIS A 1 354 ? 23.278 8.044 52.671 1.00 26.90 499 HIS A CA 1
ATOM 2681 C C . HIS A 1 354 ? 22.922 7.831 51.204 1.00 28.23 499 HIS A C 1
ATOM 2682 O O . HIS A 1 354 ? 22.675 8.785 50.461 1.00 29.23 499 HIS A O 1
ATOM 2689 N N . PRO A 1 355 ? 22.893 6.559 50.767 1.00 29.45 500 PRO A N 1
ATOM 2690 C CA . PRO A 1 355 ? 22.544 6.263 49.374 1.00 29.57 500 PRO A CA 1
ATOM 2691 C C . PRO A 1 355 ? 21.149 6.847 49.140 1.00 29.07 500 PRO A C 1
ATOM 2692 O O . PRO A 1 355 ? 20.369 6.986 50.082 1.00 28.79 500 PRO A O 1
ATOM 2696 N N . PRO A 1 356 ? 20.799 7.150 47.883 1.00 28.51 501 PRO A N 1
ATOM 2697 C CA . PRO A 1 356 ? 21.578 6.992 46.653 1.00 29.58 501 PRO A CA 1
ATOM 2698 C C . PRO A 1 356 ? 22.685 8.016 46.383 1.00 30.97 501 PRO A C 1
ATOM 2699 O O . PRO A 1 356 ? 23.272 8.009 45.298 1.00 32.28 501 PRO A O 1
ATOM 2703 N N . SER A 1 357 ? 22.974 8.894 47.341 1.00 29.58 502 SER A N 1
ATOM 2704 C CA . SER A 1 357 ? 24.021 9.895 47.121 1.00 28.95 502 SER A CA 1
ATOM 2705 C C . SER A 1 357 ? 25.311 9.262 46.617 1.00 28.81 502 SER A C 1
ATOM 2706 O O . SER A 1 357 ? 25.712 8.198 47.084 1.00 30.08 502 SER A O 1
ATOM 2709 N N . HIS A 1 358 ? 25.955 9.921 45.657 1.00 29.55 503 HIS A N 1
ATOM 2710 C CA . HIS A 1 358 ? 27.219 9.439 45.117 1.00 28.78 503 HIS A CA 1
ATOM 2711 C C . HIS A 1 358 ? 28.369 10.096 45.872 1.00 27.89 503 HIS A C 1
ATOM 2712 O O . HIS A 1 358 ? 28.176 11.088 46.573 1.00 25.46 503 HIS A O 1
ATOM 2719 N N . TRP A 1 359 ? 29.563 9.541 45.712 1.00 26.42 504 TRP A N 1
ATOM 2720 C CA . TRP A 1 359 ? 30.742 10.037 46.404 1.00 27.27 504 TRP A CA 1
ATOM 2721 C C . TRP A 1 359 ? 31.010 11.538 46.362 1.00 26.83 504 TRP A C 1
ATOM 2722 O O . TRP A 1 359 ? 31.228 12.151 47.403 1.00 28.80 504 TRP A O 1
ATOM 2733 N N . PRO A 1 360 ? 31.008 12.154 45.170 1.00 25.78 505 PRO A N 1
ATOM 2734 C CA . PRO A 1 360 ? 31.266 13.597 45.144 1.00 25.53 505 PRO A CA 1
ATOM 2735 C C . PRO A 1 360 ? 30.338 14.356 46.089 1.00 24.28 505 PRO A C 1
ATOM 2736 O O . PRO A 1 360 ? 30.761 15.271 46.789 1.00 23.65 505 PRO A O 1
ATOM 2740 N N . LEU A 1 361 ? 29.069 13.967 46.106 1.00 24.52 506 LEU A N 1
ATOM 2741 C CA . LEU A 1 361 ? 28.097 14.616 46.971 1.00 24.23 506 LEU A CA 1
ATOM 2742 C C . LEU A 1 361 ? 28.374 14.280 48.431 1.00 23.80 506 LEU A C 1
ATOM 2743 O O . LEU A 1 361 ? 28.243 15.137 49.307 1.00 23.12 506 LEU A O 1
ATOM 2748 N N . ILE A 1 362 ? 28.753 13.031 48.692 1.00 23.42 507 ILE A N 1
ATOM 2749 C CA . ILE A 1 362 ? 29.037 12.612 50.059 1.00 23.48 507 ILE A CA 1
ATOM 2750 C C . ILE A 1 362 ? 30.208 13.442 50.582 1.00 21.22 507 ILE A C 1
ATOM 2751 O O . ILE A 1 362 ? 30.173 13.932 51.710 1.00 19.65 507 ILE A O 1
ATOM 2756 N N . LYS A 1 363 ? 31.238 13.598 49.756 1.00 19.12 508 LYS A N 1
ATOM 2757 C CA . LYS A 1 363 ? 32.411 14.356 50.165 1.00 22.23 508 LYS A CA 1
ATOM 2758 C C . LYS A 1 363 ? 32.063 15.788 50.555 1.00 21.11 508 LYS A C 1
ATOM 2759 O O . LYS A 1 363 ? 32.532 16.284 51.574 1.00 19.36 508 LYS A O 1
ATOM 2765 N N . ALA A 1 364 ? 31.245 16.450 49.744 1.00 20.23 509 ALA A N 1
ATOM 2766 C CA . ALA A 1 364 ? 30.860 17.827 50.033 1.00 21.38 509 ALA A CA 1
ATOM 2767 C C . ALA A 1 364 ? 29.991 17.902 51.282 1.00 20.44 509 ALA A C 1
ATOM 2768 O O . ALA A 1 364 ? 30.112 18.830 52.080 1.00 20.16 509 ALA A O 1
ATOM 2770 N N . THR A 1 365 ? 29.112 16.920 51.451 1.00 21.05 510 THR A N 1
ATOM 2771 C CA . THR A 1 365 ? 28.222 16.891 52.604 1.00 20.39 510 THR A CA 1
ATOM 2772 C C . THR A 1 365 ? 28.991 16.736 53.921 1.00 19.36 510 THR A C 1
ATOM 2773 O O . THR A 1 365 ? 28.645 17.365 54.919 1.00 19.16 510 THR A O 1
ATOM 2777 N N . VAL A 1 366 ? 30.026 15.901 53.925 1.00 17.90 511 VAL A N 1
ATOM 2778 C CA . VAL A 1 366 ? 30.827 15.703 55.127 1.00 19.01 511 VAL A CA 1
ATOM 2779 C C . VAL A 1 366 ? 31.553 17.007 55.460 1.00 19.42 511 VAL A C 1
ATOM 2780 O O . VAL A 1 366 ? 31.667 17.389 56.628 1.00 18.31 511 VAL A O 1
ATOM 2784 N N . GLY A 1 367 ? 32.041 17.687 54.428 1.00 18.33 512 GLY A N 1
ATOM 2785 C CA . GLY A 1 367 ? 32.713 18.957 54.642 1.00 19.11 512 GLY A CA 1
ATOM 2786 C C . GLY A 1 367 ? 31.755 19.993 55.216 1.00 18.81 512 GLY A C 1
ATOM 2787 O O . GLY A 1 367 ? 32.142 20.824 56.041 1.00 19.53 512 GLY A O 1
ATOM 2788 N N . LEU A 1 368 ? 30.499 19.953 54.784 1.00 18.44 513 LEU A N 1
ATOM 2789 C CA . LEU A 1 368 ? 29.511 20.899 55.286 1.00 20.41 513 LEU A CA 1
ATOM 2790 C C . LEU A 1 368 ? 29.200 20.619 56.758 1.00 20.08 513 LEU A C 1
ATOM 2791 O O . LEU A 1 368 ? 29.138 21.537 57.573 1.00 18.56 513 LEU A O 1
ATOM 2796 N N . ILE A 1 369 ? 29.007 19.343 57.083 1.00 20.34 514 ILE A N 1
ATOM 2797 C CA . ILE A 1 369 ? 28.706 18.926 58.448 1.00 20.11 514 ILE A CA 1
ATOM 2798 C C . ILE A 1 369 ? 29.828 19.354 59.380 1.00 22.00 514 ILE A C 1
ATOM 2799 O O . ILE A 1 369 ? 29.581 19.788 60.510 1.00 21.24 514 ILE A O 1
ATOM 2804 N N . ARG A 1 370 ? 31.063 19.228 58.896 1.00 22.13 515 ARG A N 1
ATOM 2805 C CA . ARG A 1 370 ? 32.229 19.625 59.664 1.00 24.04 515 ARG A CA 1
ATOM 2806 C C . ARG A 1 370 ? 32.136 21.110 60.036 1.00 24.29 515 ARG A C 1
ATOM 2807 O O . ARG A 1 370 ? 32.449 21.489 61.164 1.00 25.60 515 ARG A O 1
ATOM 2815 N N . ASN A 1 371 ? 31.717 21.947 59.088 1.00 23.21 516 ASN A N 1
ATOM 2816 C CA . ASN A 1 371 ? 31.581 23.383 59.341 1.00 22.59 516 ASN A CA 1
ATOM 2817 C C . ASN A 1 371 ? 30.400 23.667 60.259 1.00 21.78 516 ASN A C 1
ATOM 2818 O O . ASN A 1 371 ? 30.478 24.522 61.139 1.00 21.50 516 ASN A O 1
ATOM 2823 N N . LEU A 1 372 ? 29.299 22.954 60.047 1.00 21.95 517 LEU A N 1
ATOM 2824 C CA . LEU A 1 372 ? 28.116 23.146 60.872 1.00 21.50 517 LEU A CA 1
ATOM 2825 C C . LEU A 1 372 ? 28.402 22.768 62.328 1.00 21.40 517 LEU A C 1
ATOM 2826 O O . LEU A 1 372 ? 27.862 23.377 63.249 1.00 21.58 517 LEU A O 1
ATOM 2831 N N . ALA A 1 373 ? 29.270 21.779 62.530 1.00 20.08 518 ALA A N 1
ATOM 2832 C CA . ALA A 1 373 ? 29.606 21.327 63.876 1.00 18.97 518 ALA A CA 1
ATOM 2833 C C . ALA A 1 373 ? 30.416 22.353 64.658 1.00 20.02 518 ALA A C 1
ATOM 2834 O O . ALA A 1 373 ? 30.627 22.188 65.855 1.00 18.87 518 ALA A O 1
ATOM 2836 N N . LEU A 1 374 ? 30.889 23.401 63.986 1.00 22.05 519 LEU A N 1
ATOM 2837 C CA . LEU A 1 374 ? 31.654 24.439 64.673 1.00 21.22 519 LEU A CA 1
ATOM 2838 C C . LEU A 1 374 ? 30.695 25.260 65.530 1.00 22.01 519 LEU A C 1
ATOM 2839 O O . LEU A 1 374 ? 31.111 25.985 66.431 1.00 22.47 519 LEU A O 1
ATOM 2844 N N . CYS A 1 375 ? 29.405 25.145 65.234 1.00 22.31 520 CYS A N 1
ATOM 2845 C CA . CYS A 1 375 ? 28.367 25.861 65.975 1.00 23.57 520 CYS A CA 1
ATOM 2846 C C . CYS A 1 375 ? 27.830 24.919 67.048 1.00 23.15 520 CYS A C 1
ATOM 2847 O O . CYS A 1 375 ? 27.151 23.941 66.731 1.00 22.13 520 CYS A O 1
ATOM 2850 N N . PRO A 1 376 ? 28.117 25.209 68.334 1.00 22.79 521 PRO A N 1
ATOM 2851 C CA . PRO A 1 376 ? 27.670 24.379 69.460 1.00 22.37 521 PRO A CA 1
ATOM 2852 C C . PRO A 1 376 ? 26.190 24.034 69.437 1.00 22.94 521 PRO A C 1
ATOM 2853 O O . PRO A 1 376 ? 25.799 22.949 69.858 1.00 23.24 521 PRO A O 1
ATOM 2857 N N . ALA A 1 377 ? 25.369 24.958 68.948 1.00 23.23 522 ALA A N 1
ATOM 2858 C CA . ALA A 1 377 ? 23.925 24.740 68.888 1.00 22.77 522 ALA A CA 1
ATOM 2859 C C . ALA A 1 377 ? 23.549 23.666 67.867 1.00 22.36 522 ALA A C 1
ATOM 2860 O O . ALA A 1 377 ? 22.391 23.248 67.794 1.00 20.84 522 ALA A O 1
ATOM 2862 N N . ASN A 1 378 ? 24.521 23.225 67.074 1.00 21.27 523 ASN A N 1
ATOM 2863 C CA . ASN A 1 378 ? 24.257 22.180 66.091 1.00 21.51 523 ASN A CA 1
ATOM 2864 C C . ASN A 1 378 ? 24.752 20.824 66.578 1.00 19.57 523 ASN A C 1
ATOM 2865 O O . ASN A 1 378 ? 24.498 19.809 65.938 1.00 21.02 523 ASN A O 1
ATOM 2870 N N . HIS A 1 379 ? 25.439 20.799 67.717 1.00 19.69 524 HIS A N 1
ATOM 2871 C CA . HIS A 1 379 ? 25.968 19.539 68.241 1.00 21.38 524 HIS A CA 1
ATOM 2872 C C . HIS A 1 379 ? 24.889 18.501 68.550 1.00 22.34 524 HIS A C 1
ATOM 2873 O O . HIS A 1 379 ? 24.964 17.369 68.073 1.00 21.17 524 HIS A O 1
ATOM 2880 N N . ALA A 1 380 ? 23.883 18.883 69.334 1.00 21.78 525 ALA A N 1
ATOM 2881 C CA . ALA A 1 380 ? 22.810 17.953 69.694 1.00 22.68 525 ALA A CA 1
ATOM 2882 C C . ALA A 1 380 ? 21.959 17.517 68.496 1.00 22.95 525 ALA A C 1
ATOM 2883 O O . ALA A 1 380 ? 21.753 16.324 68.280 1.00 24.29 525 ALA A O 1
ATOM 2885 N N . PRO A 1 381 ? 21.448 18.475 67.706 1.00 23.33 526 PRO A N 1
ATOM 2886 C CA . PRO A 1 381 ? 20.627 18.106 66.543 1.00 22.68 526 PRO A CA 1
ATOM 2887 C C . PRO A 1 381 ? 21.342 17.247 65.492 1.00 22.39 526 PRO A C 1
ATOM 2888 O O . PRO A 1 381 ? 20.726 16.366 64.880 1.00 21.16 526 PRO A O 1
ATOM 2892 N N . LEU A 1 382 ? 22.630 17.497 65.272 1.00 20.02 527 LEU A N 1
ATOM 2893 C CA . LEU A 1 382 ? 23.365 16.696 64.307 1.00 21.59 527 LEU A CA 1
ATOM 2894 C C . LEU A 1 382 ? 23.447 15.275 64.861 1.00 22.91 527 LEU A C 1
ATOM 2895 O O . LEU A 1 382 ? 23.331 14.292 64.121 1.00 21.75 527 LEU A O 1
ATOM 2900 N N . ARG A 1 383 ? 23.637 15.172 66.172 1.00 22.16 528 ARG A N 1
ATOM 2901 C CA . ARG A 1 383 ? 23.724 13.866 66.808 1.00 23.26 528 ARG A CA 1
ATOM 2902 C C . ARG A 1 383 ? 22.385 13.151 66.678 1.00 23.60 528 ARG A C 1
ATOM 2903 O O . ARG A 1 383 ? 22.327 11.986 66.293 1.00 22.84 528 ARG A O 1
ATOM 2911 N N . GLU A 1 384 ? 21.311 13.867 66.975 1.00 23.80 529 GLU A N 1
ATOM 2912 C CA . GLU A 1 384 ? 19.982 13.287 66.917 1.00 27.38 529 GLU A CA 1
ATOM 2913 C C . GLU A 1 384 ? 19.504 12.909 65.516 1.00 28.19 529 GLU A C 1
ATOM 2914 O O . GLU A 1 384 ? 18.447 12.306 65.371 1.00 30.28 529 GLU A O 1
ATOM 2920 N N . GLN A 1 385 ? 20.274 13.251 64.486 1.00 27.13 530 GLN A N 1
ATOM 2921 C CA . GLN A 1 385 ? 19.904 12.881 63.119 1.00 27.23 530 GLN A CA 1
ATOM 2922 C C . GLN A 1 385 ? 20.669 11.630 62.699 1.00 27.08 530 GLN A C 1
ATOM 2923 O O . GLN A 1 385 ? 20.546 11.165 61.565 1.00 26.63 530 GLN A O 1
ATOM 2929 N N . GLY A 1 386 ? 21.479 11.108 63.616 1.00 25.01 531 GLY A N 1
ATOM 2930 C CA . GLY A 1 386 ? 22.242 9.906 63.339 1.00 23.99 531 GLY A CA 1
ATOM 2931 C C . GLY A 1 386 ? 23.499 10.120 62.523 1.00 23.69 531 GLY A C 1
ATOM 2932 O O . GLY A 1 386 ? 24.009 9.181 61.904 1.00 23.48 531 GLY A O 1
ATOM 2933 N N . ALA A 1 387 ? 24.017 11.343 62.540 1.00 20.88 532 ALA A N 1
ATOM 2934 C CA . ALA A 1 387 ? 25.216 11.669 61.778 1.00 21.41 532 ALA A CA 1
ATOM 2935 C C . ALA A 1 387 ? 26.461 10.892 62.203 1.00 18.59 532 ALA A C 1
ATOM 2936 O O . ALA A 1 387 ? 27.212 10.402 61.359 1.00 20.68 532 ALA A O 1
ATOM 2938 N N . ILE A 1 388 ? 26.671 10.767 63.506 1.00 17.55 533 ILE A N 1
ATOM 2939 C CA . ILE A 1 388 ? 27.856 10.095 64.015 1.00 17.31 533 ILE A CA 1
ATOM 2940 C C . ILE A 1 388 ? 28.036 8.637 63.563 1.00 17.99 533 ILE A C 1
ATOM 2941 O O . ILE A 1 388 ? 29.105 8.276 63.075 1.00 17.63 533 ILE A O 1
ATOM 2946 N N . PRO A 1 389 ? 27.006 7.784 63.715 1.00 18.02 534 PRO A N 1
ATOM 2947 C CA . PRO A 1 389 ? 27.203 6.397 63.267 1.00 17.57 534 PRO A CA 1
ATOM 2948 C C . PRO A 1 389 ? 27.495 6.340 61.768 1.00 16.78 534 PRO A C 1
ATOM 2949 O O . PRO A 1 389 ? 28.358 5.582 61.330 1.00 16.30 534 PRO A O 1
ATOM 2953 N N . ARG A 1 390 ? 26.786 7.149 60.982 1.00 15.61 535 ARG A N 1
ATOM 2954 C CA . ARG A 1 390 ? 27.020 7.158 59.539 1.00 17.89 535 ARG A CA 1
ATOM 2955 C C . ARG A 1 390 ? 28.427 7.665 59.211 1.00 18.48 535 ARG A C 1
ATOM 2956 O O . ARG A 1 390 ? 29.102 7.095 58.352 1.00 19.76 535 ARG A O 1
ATOM 2964 N N . LEU A 1 391 ? 28.873 8.723 59.891 1.00 16.54 536 LEU A N 1
ATOM 2965 C CA . LEU A 1 391 ? 30.215 9.257 59.654 1.00 18.50 536 LEU A CA 1
ATOM 2966 C C . LEU A 1 391 ? 31.259 8.194 59.976 1.00 19.93 536 LEU A C 1
ATOM 2967 O O . LEU A 1 391 ? 32.268 8.061 59.272 1.00 21.81 536 LEU A O 1
ATOM 2972 N N . VAL A 1 392 ? 31.018 7.436 61.044 1.00 19.31 537 VAL A N 1
ATOM 2973 C CA . VAL A 1 392 ? 31.945 6.384 61.441 1.00 18.49 537 VAL A CA 1
ATOM 2974 C C . VAL A 1 392 ? 31.946 5.263 60.403 1.00 18.92 537 VAL A C 1
ATOM 2975 O O . VAL A 1 392 ? 33.005 4.778 60.001 1.00 18.18 537 VAL A O 1
ATOM 2979 N N . GLN A 1 393 ? 30.761 4.863 59.958 1.00 18.64 538 GLN A N 1
ATOM 2980 C CA . GLN A 1 393 ? 30.659 3.817 58.955 1.00 19.81 538 GLN A CA 1
ATOM 2981 C C . GLN A 1 393 ? 31.423 4.234 57.701 1.00 20.04 538 GLN A C 1
ATOM 2982 O O . GLN A 1 393 ? 32.210 3.461 57.165 1.00 21.18 538 GLN A O 1
ATOM 2988 N N . LEU A 1 394 ? 31.194 5.458 57.235 1.00 20.40 539 LEU A N 1
ATOM 2989 C CA . LEU A 1 394 ? 31.890 5.942 56.045 1.00 21.12 539 LEU A CA 1
ATOM 2990 C C . LEU A 1 394 ? 33.393 5.880 56.261 1.00 21.93 539 LEU A C 1
ATOM 2991 O O . LEU A 1 394 ? 34.138 5.428 55.389 1.00 22.01 539 LEU A O 1
ATOM 2996 N N . LEU A 1 395 ? 33.828 6.341 57.431 1.00 22.33 540 LEU A N 1
ATOM 2997 C CA . LEU A 1 395 ? 35.239 6.339 57.785 1.00 22.45 540 LEU A CA 1
ATOM 2998 C C . LEU A 1 395 ? 35.835 4.936 57.766 1.00 21.78 540 LEU A C 1
ATOM 2999 O O . LEU A 1 395 ? 36.859 4.696 57.125 1.00 20.29 540 LEU A O 1
ATOM 3004 N N . VAL A 1 396 ? 35.202 4.016 58.485 1.00 20.62 541 VAL A N 1
ATOM 3005 C CA . VAL A 1 396 ? 35.693 2.646 58.556 1.00 20.59 541 VAL A CA 1
ATOM 3006 C C . VAL A 1 396 ? 35.780 1.993 57.184 1.00 21.38 541 VAL A C 1
ATOM 3007 O O . VAL A 1 396 ? 36.796 1.386 56.849 1.00 22.37 541 VAL A O 1
ATOM 3011 N N . ARG A 1 397 ? 34.728 2.112 56.381 1.00 21.85 542 ARG A N 1
ATOM 3012 C CA . ARG A 1 397 ? 34.762 1.494 55.059 1.00 22.89 542 ARG A CA 1
ATOM 3013 C C . ARG A 1 397 ? 35.836 2.091 54.160 1.00 23.69 542 ARG A C 1
ATOM 3014 O O . ARG A 1 397 ? 36.534 1.357 53.459 1.00 23.06 542 ARG A O 1
ATOM 3022 N N . ALA A 1 398 ? 35.974 3.416 54.184 1.00 23.63 543 ALA A N 1
ATOM 3023 C CA . ALA A 1 398 ? 36.961 4.091 53.348 1.00 23.02 543 ALA A CA 1
ATOM 3024 C C . ALA A 1 398 ? 38.385 3.700 53.723 1.00 24.02 543 ALA A C 1
ATOM 3025 O O . ALA A 1 398 ? 39.225 3.476 52.849 1.00 23.57 543 ALA A O 1
ATOM 3027 N N . HIS A 1 399 ? 38.659 3.626 55.020 1.00 23.80 544 HIS A N 1
ATOM 3028 C CA . HIS A 1 399 ? 39.984 3.245 55.490 1.00 25.44 544 HIS A CA 1
ATOM 3029 C C . HIS A 1 399 ? 40.302 1.830 55.024 1.00 27.90 544 HIS A C 1
ATOM 3030 O O . HIS A 1 399 ? 41.409 1.554 54.557 1.00 26.69 544 HIS A O 1
ATOM 3037 N N . GLN A 1 400 ? 39.329 0.934 55.156 1.00 29.73 545 GLN A N 1
ATOM 3038 C CA . GLN A 1 400 ? 39.528 -0.451 54.744 1.00 32.99 545 GLN A CA 1
ATOM 3039 C C . GLN A 1 400 ? 39.854 -0.510 53.259 1.00 34.19 545 GLN A C 1
ATOM 3040 O O . GLN A 1 400 ? 40.620 -1.368 52.825 1.00 33.78 545 GLN A O 1
ATOM 3046 N N . ASP A 1 401 ? 39.290 0.415 52.487 1.00 37.43 546 ASP A N 1
ATOM 3047 C CA . ASP A 1 401 ? 39.556 0.460 51.055 1.00 39.75 546 ASP A CA 1
ATOM 3048 C C . ASP A 1 401 ? 41.000 0.859 50.776 1.00 39.47 546 ASP A C 1
ATOM 3049 O O . ASP A 1 401 ? 41.686 0.210 49.985 1.00 40.78 546 ASP A O 1
ATOM 3054 N N . THR A 1 402 ? 41.465 1.919 51.429 1.00 38.12 547 THR A N 1
ATOM 3055 C CA . THR A 1 402 ? 42.832 2.377 51.220 1.00 37.19 547 THR A CA 1
ATOM 3056 C C . THR A 1 402 ? 43.838 1.314 51.636 1.00 38.68 547 THR A C 1
ATOM 3057 O O . THR A 1 402 ? 45.005 1.385 51.260 1.00 41.35 547 THR A O 1
ATOM 3061 N N . GLN A 1 403 ? 43.396 0.330 52.411 1.00 38.53 548 GLN A N 1
ATOM 3062 C CA . GLN A 1 403 ? 44.302 -0.716 52.874 1.00 40.33 548 GLN A CA 1
ATOM 3063 C C . GLN A 1 403 ? 44.294 -1.990 52.028 1.00 43.30 548 GLN A C 1
ATOM 3064 O O . GLN A 1 403 ? 45.228 -2.785 52.110 1.00 43.24 548 GLN A O 1
ATOM 3070 N N . ARG A 1 404 ? 43.254 -2.196 51.224 1.00 46.37 549 ARG A N 1
ATOM 3071 C CA . ARG A 1 404 ? 43.189 -3.400 50.393 1.00 49.83 549 ARG A CA 1
ATOM 3072 C C . ARG A 1 404 ? 43.865 -3.197 49.040 1.00 50.30 549 ARG A C 1
ATOM 3073 O O . ARG A 1 404 ? 43.960 -2.074 48.543 1.00 52.52 549 ARG A O 1
ATOM 3081 N N . GLN A 1 414 ? 42.071 3.925 42.484 1.00 84.79 559 GLN A N 1
ATOM 3082 C CA . GLN A 1 414 ? 42.235 5.098 43.334 1.00 84.77 559 GLN A CA 1
ATOM 3083 C C . GLN A 1 414 ? 40.955 5.929 43.397 1.00 83.91 559 GLN A C 1
ATOM 3084 O O . GLN A 1 414 ? 40.183 5.828 44.349 1.00 84.11 559 GLN A O 1
ATOM 3090 N N . PHE A 1 415 ? 40.740 6.748 42.373 1.00 83.07 560 PHE A N 1
ATOM 3091 C CA . PHE A 1 415 ? 39.564 7.608 42.300 1.00 81.93 560 PHE A CA 1
ATOM 3092 C C . PHE A 1 415 ? 38.249 6.863 42.079 1.00 80.14 560 PHE A C 1
ATOM 3093 O O . PHE A 1 415 ? 37.990 6.352 40.989 1.00 80.58 560 PHE A O 1
ATOM 3101 N N . VAL A 1 416 ? 37.422 6.802 43.119 1.00 77.21 561 VAL A N 1
ATOM 3102 C CA . VAL A 1 416 ? 36.119 6.157 43.012 1.00 73.44 561 VAL A CA 1
ATOM 3103 C C . VAL A 1 416 ? 35.152 7.291 42.703 1.00 71.09 561 VAL A C 1
ATOM 3104 O O . VAL A 1 416 ? 34.779 8.055 43.592 1.00 70.28 561 VAL A O 1
ATOM 3108 N N . GLU A 1 417 ? 34.765 7.406 41.435 1.00 68.60 562 GLU A N 1
ATOM 3109 C CA . GLU A 1 417 ? 33.865 8.467 40.992 1.00 65.05 562 GLU A CA 1
ATOM 3110 C C . GLU A 1 417 ? 34.578 9.812 41.128 1.00 62.16 562 GLU A C 1
ATOM 3111 O O . GLU A 1 417 ? 33.952 10.832 41.419 1.00 61.91 562 GLU A O 1
ATOM 3117 N N . GLY A 1 418 ? 35.893 9.800 40.921 1.00 58.58 563 GLY A N 1
ATOM 3118 C CA . GLY A 1 418 ? 36.675 11.021 41.022 1.00 53.98 563 GLY A CA 1
ATOM 3119 C C . GLY A 1 418 ? 36.941 11.451 42.455 1.00 51.16 563 GLY A C 1
ATOM 3120 O O . GLY A 1 418 ? 37.218 12.625 42.717 1.00 50.70 563 GLY A O 1
ATOM 3121 N N . VAL A 1 419 ? 36.863 10.498 43.382 1.00 46.85 564 VAL A N 1
ATOM 3122 C CA . VAL A 1 419 ? 37.090 10.770 44.798 1.00 41.41 564 VAL A CA 1
ATOM 3123 C C . VAL A 1 419 ? 37.982 9.708 45.431 1.00 39.08 564 VAL A C 1
ATOM 3124 O O . VAL A 1 419 ? 37.685 8.521 45.374 1.00 36.85 564 VAL A O 1
ATOM 3128 N N . ARG A 1 420 ? 39.082 10.133 46.031 1.00 38.31 565 ARG A N 1
ATOM 3129 C CA . ARG A 1 420 ? 39.961 9.181 46.686 1.00 39.11 565 ARG A CA 1
ATOM 3130 C C . ARG A 1 420 ? 39.423 8.925 48.090 1.00 37.63 565 ARG A C 1
ATOM 3131 O O . ARG A 1 420 ? 38.983 9.848 48.777 1.00 37.77 565 ARG A O 1
ATOM 3139 N N . MET A 1 421 ? 39.445 7.665 48.505 1.00 34.28 566 MET A N 1
ATOM 3140 C CA . MET A 1 421 ? 38.964 7.305 49.822 1.00 32.87 566 MET A CA 1
ATOM 3141 C C . MET A 1 421 ? 39.793 7.984 50.911 1.00 32.34 566 MET A C 1
ATOM 3142 O O . MET A 1 421 ? 39.305 8.192 52.021 1.00 31.32 566 MET A O 1
ATOM 3147 N N . GLU A 1 422 ? 41.040 8.334 50.591 1.00 30.57 567 GLU A N 1
ATOM 3148 C CA . GLU A 1 422 ? 41.901 9.032 51.546 1.00 31.40 567 GLU A CA 1
ATOM 3149 C C . GLU A 1 422 ? 41.165 10.303 51.975 1.00 31.52 567 GLU A C 1
ATOM 3150 O O . GLU A 1 422 ? 41.255 10.731 53.126 1.00 30.83 567 GLU A O 1
ATOM 3156 N N . GLU A 1 423 ? 40.441 10.898 51.030 1.00 30.01 568 GLU A N 1
ATOM 3157 C CA . GLU A 1 423 ? 39.693 12.120 51.290 1.00 30.14 568 GLU A CA 1
ATOM 3158 C C . GLU A 1 423 ? 38.500 11.865 52.194 1.00 26.78 568 GLU A C 1
ATOM 3159 O O . GLU A 1 423 ? 38.133 12.718 52.993 1.00 23.97 568 GLU A O 1
ATOM 3165 N N . ILE A 1 424 ? 37.883 10.698 52.053 1.00 24.88 569 ILE A N 1
ATOM 3166 C CA . ILE A 1 424 ? 36.733 10.364 52.885 1.00 23.16 569 ILE A CA 1
ATOM 3167 C C . ILE A 1 424 ? 37.225 10.125 54.311 1.00 22.52 569 ILE A C 1
ATOM 3168 O O . ILE A 1 424 ? 36.618 10.586 55.277 1.00 23.56 569 ILE A O 1
ATOM 3173 N N . VAL A 1 425 ? 38.334 9.405 54.433 1.00 21.38 570 VAL A N 1
ATOM 3174 C CA . VAL A 1 425 ? 38.921 9.121 55.735 1.00 21.84 570 VAL A CA 1
ATOM 3175 C C . VAL A 1 425 ? 39.237 10.440 56.430 1.00 21.72 570 VAL A C 1
ATOM 3176 O O . VAL A 1 425 ? 38.873 10.647 57.587 1.00 20.62 570 VAL A O 1
ATOM 3180 N N . GLU A 1 426 ? 39.908 11.333 55.711 1.00 21.60 571 GLU A N 1
ATOM 3181 C CA . GLU A 1 426 ? 40.271 12.630 56.263 1.00 24.53 571 GLU A CA 1
ATOM 3182 C C . GLU A 1 426 ? 39.035 13.447 56.620 1.00 22.84 571 GLU A C 1
ATOM 3183 O O . GLU A 1 426 ? 38.937 13.979 57.720 1.00 23.60 571 GLU A O 1
ATOM 3189 N N . GLY A 1 427 ? 38.094 13.541 55.687 1.00 21.71 572 GLY A N 1
ATOM 3190 C CA . GLY A 1 427 ? 36.885 14.313 55.931 1.00 21.62 572 GLY A CA 1
ATOM 3191 C C . GLY A 1 427 ? 36.018 13.856 57.096 1.00 21.45 572 GLY A C 1
ATOM 3192 O O . GLY A 1 427 ? 35.634 14.665 57.937 1.00 22.05 572 GLY A O 1
ATOM 3193 N N . CYS A 1 428 ? 35.689 12.568 57.145 1.00 21.79 573 CYS A N 1
ATOM 3194 C CA . CYS A 1 428 ? 34.866 12.047 58.230 1.00 19.52 573 CYS A CA 1
ATOM 3195 C C . CYS A 1 428 ? 35.585 12.192 59.567 1.00 19.58 573 CYS A C 1
ATOM 3196 O O . CYS A 1 428 ? 34.971 12.544 60.566 1.00 19.79 573 CYS A O 1
ATOM 3199 N N . THR A 1 429 ? 36.888 11.925 59.592 1.00 20.08 574 THR A N 1
ATOM 3200 C CA . THR A 1 429 ? 37.626 12.062 60.841 1.00 19.03 574 THR A CA 1
ATOM 3201 C C . THR A 1 429 ? 37.631 13.538 61.255 1.00 19.24 574 THR A C 1
ATOM 3202 O O . THR A 1 429 ? 37.586 13.854 62.443 1.00 16.59 574 THR A O 1
ATOM 3206 N N . GLY A 1 430 ? 37.682 14.429 60.267 1.00 16.84 575 GLY A N 1
ATOM 3207 C CA . GLY A 1 430 ? 37.681 15.852 60.545 1.00 17.58 575 GLY A CA 1
ATOM 3208 C C . GLY A 1 430 ? 36.359 16.319 61.128 1.00 18.59 575 GLY A C 1
ATOM 3209 O O . GLY A 1 430 ? 36.336 17.188 61.999 1.00 19.62 575 GLY A O 1
ATOM 3210 N N . ALA A 1 431 ? 35.253 15.755 60.647 1.00 18.69 576 ALA A N 1
ATOM 3211 C CA . ALA A 1 431 ? 33.943 16.126 61.164 1.00 19.36 576 ALA A CA 1
ATOM 3212 C C . ALA A 1 431 ? 33.795 15.578 62.584 1.00 18.63 576 ALA A C 1
ATOM 3213 O O . ALA A 1 431 ? 33.250 16.245 63.461 1.00 18.81 576 ALA A O 1
ATOM 3215 N N . LEU A 1 432 ? 34.277 14.357 62.805 1.00 17.53 577 LEU A N 1
ATOM 3216 C CA . LEU A 1 432 ? 34.195 13.750 64.125 1.00 18.01 577 LEU A CA 1
ATOM 3217 C C . LEU A 1 432 ? 35.036 14.555 65.111 1.00 16.56 577 LEU A C 1
ATOM 3218 O O . LEU A 1 432 ? 34.678 14.686 66.281 1.00 17.44 577 LEU A O 1
ATOM 3223 N N . HIS A 1 433 ? 36.150 15.097 64.625 1.00 17.70 578 HIS A N 1
ATOM 3224 C CA . HIS A 1 433 ? 37.048 15.914 65.444 1.00 17.26 578 HIS A CA 1
ATOM 3225 C C . HIS A 1 433 ? 36.291 17.118 66.018 1.00 17.35 578 HIS A C 1
ATOM 3226 O O . HIS A 1 433 ? 36.441 17.468 67.187 1.00 16.56 578 HIS A O 1
ATOM 3233 N N . ILE A 1 434 ? 35.480 17.756 65.182 1.00 17.60 579 ILE A N 1
ATOM 3234 C CA . ILE A 1 434 ? 34.716 18.916 65.617 1.00 16.61 579 ILE A CA 1
ATOM 3235 C C . ILE A 1 434 ? 33.537 18.489 66.488 1.00 16.26 579 ILE A C 1
ATOM 3236 O O . ILE A 1 434 ? 33.252 19.108 67.512 1.00 17.04 579 ILE A O 1
ATOM 3241 N N . LEU A 1 435 ? 32.861 17.417 66.086 1.00 15.81 580 LEU A N 1
ATOM 3242 C CA . LEU A 1 435 ? 31.724 16.920 66.841 1.00 15.79 580 LEU A CA 1
ATOM 3243 C C . LEU A 1 435 ? 32.138 16.492 68.234 1.00 15.74 580 LEU A C 1
ATOM 3244 O O . LEU A 1 435 ? 31.363 16.619 69.181 1.00 16.90 580 LEU A O 1
ATOM 3249 N N . ALA A 1 436 ? 33.368 16.002 68.359 1.00 17.24 581 ALA A N 1
ATOM 3250 C CA . ALA A 1 436 ? 33.902 15.557 69.648 1.00 16.42 581 ALA A CA 1
ATOM 3251 C C . ALA A 1 436 ? 34.051 16.698 70.662 1.00 16.12 581 ALA A C 1
ATOM 3252 O O . ALA A 1 436 ? 34.488 16.478 71.791 1.00 16.43 581 ALA A O 1
ATOM 3254 N N . ARG A 1 437 ? 33.700 17.919 70.266 1.00 17.34 582 ARG A N 1
ATOM 3255 C CA . ARG A 1 437 ? 33.785 19.047 71.193 1.00 17.25 582 ARG A CA 1
ATOM 3256 C C . ARG A 1 437 ? 32.684 18.940 72.244 1.00 19.14 582 ARG A C 1
ATOM 3257 O O . ARG A 1 437 ? 32.792 19.517 73.324 1.00 19.98 582 ARG A O 1
ATOM 3265 N N . ASP A 1 438 ? 31.634 18.187 71.921 1.00 19.81 583 ASP A N 1
ATOM 3266 C CA . ASP A 1 438 ? 30.492 18.005 72.810 1.00 20.32 583 ASP A CA 1
ATOM 3267 C C . ASP A 1 438 ? 30.615 16.709 73.598 1.00 20.63 583 ASP A C 1
ATOM 3268 O O . ASP A 1 438 ? 30.921 15.653 73.033 1.00 21.86 583 ASP A O 1
ATOM 3273 N N . VAL A 1 439 ? 30.359 16.788 74.902 1.00 19.87 584 VAL A N 1
ATOM 3274 C CA . VAL A 1 439 ? 30.490 15.627 75.777 1.00 20.51 584 VAL A CA 1
ATOM 3275 C C . VAL A 1 439 ? 29.629 14.437 75.378 1.00 20.28 584 VAL A C 1
ATOM 3276 O O . VAL A 1 439 ? 30.091 13.299 75.428 1.00 20.49 584 VAL A O 1
ATOM 3280 N N . HIS A 1 440 ? 28.385 14.689 74.984 1.00 20.51 585 HIS A N 1
ATOM 3281 C CA . HIS A 1 440 ? 27.510 13.597 74.584 1.00 21.88 585 HIS A CA 1
ATOM 3282 C C . HIS A 1 440 ? 27.957 12.977 73.269 1.00 21.37 585 HIS A C 1
ATOM 3283 O O . HIS A 1 440 ? 27.828 11.767 73.083 1.00 22.90 585 HIS A O 1
ATOM 3290 N N . ASN A 1 441 ? 28.488 13.788 72.360 1.00 19.46 586 ASN A N 1
ATOM 3291 C CA . ASN A 1 441 ? 28.963 13.238 71.095 1.00 19.53 586 ASN A CA 1
ATOM 3292 C C . ASN A 1 441 ? 30.178 12.354 71.367 1.00 19.35 586 ASN A C 1
ATOM 3293 O O . ASN A 1 441 ? 30.348 11.305 70.736 1.00 16.10 586 ASN A O 1
ATOM 3298 N N . ARG A 1 442 ? 31.013 12.770 72.320 1.00 18.31 587 ARG A N 1
ATOM 3299 C CA . ARG A 1 442 ? 32.195 11.987 72.657 1.00 19.71 587 ARG A CA 1
ATOM 3300 C C . ARG A 1 442 ? 31.791 10.603 73.157 1.00 20.38 587 ARG A C 1
ATOM 3301 O O . ARG A 1 442 ? 32.466 9.622 72.873 1.00 20.85 587 ARG A O 1
ATOM 3309 N N . ILE A 1 443 ? 30.688 10.534 73.899 1.00 20.78 588 ILE A N 1
ATOM 3310 C CA . ILE A 1 443 ? 30.195 9.263 74.421 1.00 21.62 588 ILE A CA 1
ATOM 3311 C C . ILE A 1 443 ? 29.761 8.367 73.258 1.00 20.70 588 ILE A C 1
ATOM 3312 O O . ILE A 1 443 ? 30.103 7.184 73.224 1.00 19.86 588 ILE A O 1
ATOM 3317 N N . VAL A 1 444 ? 29.011 8.927 72.309 1.00 19.61 589 VAL A N 1
ATOM 3318 C CA . VAL A 1 444 ? 28.574 8.159 71.144 1.00 19.14 589 VAL A CA 1
ATOM 3319 C C . VAL A 1 444 ? 29.796 7.664 70.361 1.00 21.15 589 VAL A C 1
ATOM 3320 O O . VAL A 1 444 ? 29.909 6.479 70.028 1.00 20.20 589 VAL A O 1
ATOM 3324 N N . ILE A 1 445 ? 30.703 8.590 70.068 1.00 18.66 590 ILE A N 1
ATOM 3325 C CA . ILE A 1 445 ? 31.918 8.286 69.324 1.00 20.11 590 ILE A CA 1
ATOM 3326 C C . ILE A 1 445 ? 32.711 7.153 69.965 1.00 21.90 590 ILE A C 1
ATOM 3327 O O . ILE A 1 445 ? 33.084 6.189 69.295 1.00 21.75 590 ILE A O 1
ATOM 3332 N N . ARG A 1 446 ? 32.963 7.255 71.264 1.00 23.11 591 ARG A N 1
ATOM 3333 C CA . ARG A 1 446 ? 33.720 6.212 71.943 1.00 23.14 591 ARG A CA 1
ATOM 3334 C C . ARG A 1 446 ? 32.954 4.884 71.963 1.00 21.53 591 ARG A C 1
ATOM 3335 O O . ARG A 1 446 ? 33.552 3.819 71.810 1.00 20.94 591 ARG A O 1
ATOM 3343 N N . GLY A 1 447 ? 31.636 4.962 72.138 1.00 19.89 592 GLY A N 1
ATOM 3344 C CA . GLY A 1 447 ? 30.799 3.773 72.176 1.00 19.00 592 GLY A CA 1
ATOM 3345 C C . GLY A 1 447 ? 30.762 2.996 70.869 1.00 19.30 592 GLY A C 1
ATOM 3346 O O . GLY A 1 447 ? 30.398 1.811 70.844 1.00 17.87 592 GLY A O 1
ATOM 3347 N N . LEU A 1 448 ? 31.123 3.665 69.778 1.00 18.94 593 LEU A N 1
ATOM 3348 C CA . LEU A 1 448 ? 31.163 3.027 68.467 1.00 19.46 593 LEU A CA 1
ATOM 3349 C C . LEU A 1 448 ? 32.488 2.295 68.305 1.00 21.18 593 LEU A C 1
ATOM 3350 O O . LEU A 1 448 ? 32.804 1.800 67.228 1.00 22.62 593 LEU A O 1
ATOM 3355 N N . ASN A 1 449 ? 33.258 2.225 69.387 1.00 21.63 594 ASN A N 1
ATOM 3356 C CA . ASN A 1 449 ? 34.546 1.538 69.370 1.00 24.62 594 ASN A CA 1
ATOM 3357 C C . ASN A 1 449 ? 35.446 2.076 68.258 1.00 24.84 594 ASN A C 1
ATOM 3358 O O . ASN A 1 449 ? 35.973 1.313 67.449 1.00 26.22 594 ASN A O 1
ATOM 3363 N N . THR A 1 450 ? 35.630 3.390 68.235 1.00 25.45 595 THR A N 1
ATOM 3364 C CA . THR A 1 450 ? 36.444 4.038 67.213 1.00 25.45 595 THR A CA 1
ATOM 3365 C C . THR A 1 450 ? 37.877 4.349 67.636 1.00 25.58 595 THR A C 1
ATOM 3366 O O . THR A 1 450 ? 38.735 4.576 66.781 1.00 26.68 595 THR A O 1
ATOM 3370 N N . ILE A 1 451 ? 38.143 4.363 68.940 1.00 24.64 596 ILE A N 1
ATOM 3371 C CA . ILE A 1 451 ? 39.483 4.682 69.428 1.00 24.78 596 ILE A CA 1
ATOM 3372 C C . ILE A 1 451 ? 40.593 3.846 68.790 1.00 24.70 596 ILE A C 1
ATOM 3373 O O . ILE A 1 451 ? 41.616 4.383 68.377 1.00 23.69 596 ILE A O 1
ATOM 3378 N N . PRO A 1 452 ? 40.410 2.518 68.703 1.00 26.45 597 PRO A N 1
ATOM 3379 C CA . PRO A 1 452 ? 41.461 1.700 68.089 1.00 25.66 597 PRO A CA 1
ATOM 3380 C C . PRO A 1 452 ? 41.785 2.159 66.667 1.00 25.41 597 PRO A C 1
ATOM 3381 O O . PRO A 1 452 ? 42.946 2.166 66.256 1.00 26.25 597 PRO A O 1
ATOM 3385 N N . LEU A 1 453 ? 40.748 2.548 65.932 1.00 25.23 598 LEU A N 1
ATOM 3386 C CA . LEU A 1 453 ? 40.889 3.017 64.554 1.00 25.75 598 LEU A CA 1
ATOM 3387 C C . LEU A 1 453 ? 41.645 4.350 64.510 1.00 25.93 598 LEU A C 1
ATOM 3388 O O . LEU A 1 453 ? 42.587 4.512 63.728 1.00 25.95 598 LEU A O 1
ATOM 3393 N N . PHE A 1 454 ? 41.223 5.309 65.335 1.00 23.54 599 PHE A N 1
ATOM 3394 C CA . PHE A 1 454 ? 41.892 6.607 65.367 1.00 22.66 599 PHE A CA 1
ATOM 3395 C C . PHE A 1 454 ? 43.375 6.412 65.663 1.00 22.00 599 PHE A C 1
ATOM 3396 O O . PHE A 1 454 ? 44.224 7.109 65.113 1.00 22.42 599 PHE A O 1
ATOM 3404 N N . VAL A 1 455 ? 43.687 5.459 66.532 1.00 22.04 600 VAL A N 1
ATOM 3405 C CA . VAL A 1 455 ? 45.076 5.203 66.866 1.00 23.10 600 VAL A CA 1
ATOM 3406 C C . VAL A 1 455 ? 45.836 4.724 65.636 1.00 24.20 600 VAL A C 1
ATOM 3407 O O . VAL A 1 455 ? 46.963 5.150 65.397 1.00 23.21 600 VAL A O 1
ATOM 3411 N N . GLN A 1 456 ? 45.217 3.849 64.850 1.00 26.09 601 GLN A N 1
ATOM 3412 C CA . GLN A 1 456 ? 45.859 3.343 63.641 1.00 27.07 601 GLN A CA 1
ATOM 3413 C C . GLN A 1 456 ? 46.034 4.447 62.604 1.00 25.74 601 GLN A C 1
ATOM 3414 O O . GLN A 1 456 ? 47.003 4.441 61.848 1.00 25.33 601 GLN A O 1
ATOM 3420 N N . LEU A 1 457 ? 45.094 5.388 62.564 1.00 24.85 602 LEU A N 1
ATOM 3421 C CA . LEU A 1 457 ? 45.167 6.489 61.610 1.00 24.59 602 LEU A CA 1
ATOM 3422 C C . LEU A 1 457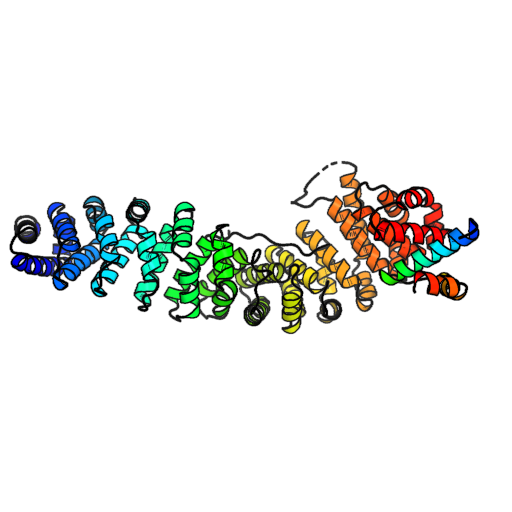 ? 46.364 7.369 61.923 1.00 25.04 602 LEU A C 1
ATOM 3423 O O . LEU A 1 457 ? 46.821 8.134 61.075 1.00 26.23 602 LEU A O 1
ATOM 3428 N N . LEU A 1 458 ? 46.864 7.254 63.149 1.00 25.58 603 LEU A N 1
ATOM 3429 C CA . LEU A 1 458 ? 48.024 8.016 63.593 1.00 25.22 603 LEU A CA 1
ATOM 3430 C C . LEU A 1 458 ? 49.265 7.603 62.785 1.00 26.80 603 LEU A C 1
ATOM 3431 O O . LEU A 1 458 ? 50.232 8.353 62.698 1.00 27.42 603 LEU A O 1
ATOM 3436 N N . TYR A 1 459 ? 49.232 6.407 62.202 1.00 26.61 604 TYR A N 1
ATOM 3437 C CA . TYR A 1 459 ? 50.351 5.901 61.404 1.00 28.75 604 TYR A CA 1
ATOM 3438 C C . TYR A 1 459 ? 50.177 6.224 59.924 1.00 29.47 604 TYR A C 1
ATOM 3439 O O . TYR A 1 459 ? 51.013 5.857 59.106 1.00 30.80 604 TYR A O 1
ATOM 3448 N N . SER A 1 460 ? 49.086 6.898 59.575 1.00 30.36 605 SER A N 1
ATOM 3449 C CA . SER A 1 460 ? 48.841 7.243 58.182 1.00 30.02 605 SER A CA 1
ATOM 3450 C C . SER A 1 460 ? 49.989 8.074 57.627 1.00 31.07 605 SER A C 1
ATOM 3451 O O . SER A 1 460 ? 50.510 8.961 58.298 1.00 30.46 605 SER A O 1
ATOM 3454 N N . PRO A 1 461 ? 50.406 7.784 56.392 1.00 31.18 606 PRO A N 1
ATOM 3455 C CA . PRO A 1 461 ? 51.500 8.529 55.767 1.00 30.74 606 PRO A CA 1
ATOM 3456 C C . PRO A 1 461 ? 51.032 9.910 55.322 1.00 31.51 606 PRO A C 1
ATOM 3457 O O . PRO A 1 461 ? 51.840 10.746 54.917 1.00 32.69 606 PRO A O 1
ATOM 3461 N N . ILE A 1 462 ? 49.724 10.147 55.396 1.00 29.88 607 ILE A N 1
ATOM 3462 C CA . ILE A 1 462 ? 49.166 11.434 55.007 1.00 27.52 607 ILE A CA 1
ATOM 3463 C C . ILE A 1 462 ? 48.997 12.364 56.210 1.00 29.31 607 ILE A C 1
ATOM 3464 O O . ILE A 1 462 ? 48.231 12.098 57.136 1.00 28.40 607 ILE A O 1
ATOM 3469 N N . GLU A 1 463 ? 49.735 13.464 56.166 1.00 28.66 608 GLU A N 1
ATOM 3470 C CA . GLU A 1 463 ? 49.752 14.479 57.206 1.00 30.50 608 GLU A CA 1
ATOM 3471 C C . GLU A 1 463 ? 48.386 15.003 57.651 1.00 28.84 608 GLU A C 1
ATOM 3472 O O . GLU A 1 463 ? 48.151 15.196 58.842 1.00 27.73 608 GLU A O 1
ATOM 3478 N N . ASN A 1 464 ? 47.488 15.240 56.704 1.00 27.48 609 ASN A N 1
ATOM 3479 C CA . ASN A 1 464 ? 46.168 15.750 57.053 1.00 27.63 609 ASN A CA 1
ATOM 3480 C C . ASN A 1 464 ? 45.346 14.749 57.841 1.00 25.18 609 ASN A C 1
ATOM 3481 O O . ASN A 1 464 ? 44.541 15.131 58.684 1.00 21.82 609 ASN A O 1
ATOM 3486 N N . ILE A 1 465 ? 45.550 13.468 57.562 1.00 23.67 610 ILE A N 1
ATOM 3487 C CA . ILE A 1 465 ? 44.831 12.421 58.271 1.00 22.53 610 ILE A CA 1
ATOM 3488 C C . ILE A 1 465 ? 45.405 12.328 59.685 1.00 21.78 610 ILE A C 1
ATOM 3489 O O . ILE A 1 465 ? 44.664 12.169 60.658 1.00 21.09 610 ILE A O 1
ATOM 3494 N N . GLN A 1 466 ? 46.727 12.443 59.787 1.00 18.86 611 GLN A N 1
ATOM 3495 C CA . GLN A 1 466 ? 47.404 12.411 61.072 1.00 19.75 611 GLN A CA 1
ATOM 3496 C C . GLN A 1 466 ? 46.846 13.510 61.962 1.00 18.91 611 GLN A C 1
ATOM 3497 O O . GLN A 1 466 ? 46.564 13.289 63.136 1.00 16.25 611 GLN A O 1
ATOM 3503 N N . ARG A 1 467 ? 46.703 14.700 61.388 1.00 18.79 612 ARG A N 1
ATOM 3504 C CA . ARG A 1 467 ? 46.191 15.851 62.119 1.00 21.35 612 ARG A CA 1
ATOM 3505 C C . ARG A 1 467 ? 44.791 15.634 62.708 1.00 19.40 612 ARG A C 1
ATOM 3506 O O . ARG A 1 467 ? 44.578 15.860 63.897 1.00 19.96 612 ARG A O 1
ATOM 3514 N N . VAL A 1 468 ? 43.836 15.196 61.893 1.00 19.97 613 VAL A N 1
ATOM 3515 C CA . VAL A 1 468 ? 42.484 14.995 62.412 1.00 18.98 613 VAL A CA 1
ATOM 3516 C C . VAL A 1 468 ? 42.382 13.802 63.357 1.00 20.38 613 VAL A C 1
ATOM 3517 O O . VAL A 1 468 ? 41.571 13.816 64.288 1.00 20.92 613 VAL A O 1
ATOM 3521 N N . ALA A 1 469 ? 43.203 12.779 63.127 1.00 18.71 614 ALA A N 1
ATOM 3522 C CA . ALA A 1 469 ? 43.209 11.606 63.990 1.00 18.74 614 ALA A CA 1
ATOM 3523 C C . ALA A 1 469 ? 43.743 12.034 65.361 1.00 18.70 614 ALA A C 1
ATOM 3524 O O . ALA A 1 469 ? 43.171 11.690 66.394 1.00 17.02 614 ALA A O 1
ATOM 3526 N N . ALA A 1 470 ? 44.843 12.782 65.367 1.00 17.58 615 ALA A N 1
ATOM 3527 C CA . ALA A 1 470 ? 45.407 13.266 66.629 1.00 18.04 615 ALA A CA 1
ATOM 3528 C C . ALA A 1 470 ? 44.385 14.227 67.238 1.00 16.87 615 ALA A C 1
ATOM 3529 O O . ALA A 1 470 ? 44.199 14.279 68.455 1.00 16.63 615 ALA A O 1
ATOM 3531 N N . GLY A 1 471 ? 43.718 14.980 66.368 1.00 17.50 616 GLY A N 1
ATOM 3532 C CA . GLY A 1 471 ? 42.724 15.936 66.811 1.00 16.43 616 GLY A CA 1
ATOM 3533 C C . GLY A 1 471 ? 41.560 15.331 67.572 1.00 17.59 616 GLY A C 1
ATOM 3534 O O . GLY A 1 471 ? 41.243 15.777 68.683 1.00 15.82 616 GLY A O 1
ATOM 3535 N N . VAL A 1 472 ? 40.917 14.317 66.995 1.00 17.96 617 VAL A N 1
ATOM 3536 C CA . VAL A 1 472 ? 39.771 13.696 67.661 1.00 18.00 617 VAL A CA 1
ATOM 3537 C C . VAL A 1 472 ? 40.176 12.977 68.950 1.00 18.41 617 VAL A C 1
ATOM 3538 O O . VAL A 1 472 ? 39.430 12.975 69.928 1.00 19.32 617 VAL A O 1
ATOM 3542 N N . LEU A 1 473 ? 41.362 12.380 68.966 1.00 19.33 618 LEU A N 1
ATOM 3543 C CA . LEU A 1 473 ? 41.834 11.710 70.173 1.00 18.88 618 LEU A CA 1
ATOM 3544 C C . LEU A 1 473 ? 42.080 12.758 71.259 1.00 19.07 618 LEU A C 1
ATOM 3545 O O . LEU A 1 473 ? 41.841 12.504 72.443 1.00 17.58 618 LEU A O 1
ATOM 3550 N N . CYS A 1 474 ? 42.547 13.939 70.845 1.00 19.00 619 CYS A N 1
ATOM 3551 C CA . CYS A 1 474 ? 42.809 15.037 71.772 1.00 16.65 619 CYS A CA 1
ATOM 3552 C C . CYS A 1 474 ? 41.512 15.472 72.448 1.00 17.11 619 CYS A C 1
ATOM 3553 O O . CYS A 1 474 ? 41.484 15.666 73.669 1.00 18.66 619 CYS A O 1
ATOM 3556 N N . GLU A 1 475 ? 40.442 15.625 71.664 1.00 15.41 620 GLU A N 1
ATOM 3557 C CA . GLU A 1 475 ? 39.140 16.020 72.216 1.00 16.36 620 GLU A CA 1
ATOM 3558 C C . GLU A 1 475 ? 38.617 14.928 73.144 1.00 16.86 620 GLU A C 1
ATOM 3559 O O . GLU A 1 475 ? 38.134 15.206 74.246 1.00 17.04 620 GLU A O 1
ATOM 3565 N N . LEU A 1 476 ? 38.701 13.684 72.681 1.00 15.84 621 LEU A N 1
ATOM 3566 C CA . LEU A 1 476 ? 38.236 12.551 73.465 1.00 16.04 621 LEU A CA 1
ATOM 3567 C C . LEU A 1 476 ? 39.005 12.442 74.773 1.00 15.96 621 LEU A C 1
ATOM 3568 O O . LEU A 1 476 ? 38.447 12.049 75.802 1.00 15.50 621 LEU A O 1
ATOM 3573 N N . ALA A 1 477 ? 40.285 12.801 74.728 1.00 15.24 622 ALA A N 1
ATOM 3574 C CA . ALA A 1 477 ? 41.139 12.723 75.906 1.00 16.58 622 ALA A CA 1
ATOM 3575 C C . ALA A 1 477 ? 40.819 13.751 76.982 1.00 17.32 622 ALA A C 1
ATOM 3576 O O . ALA A 1 477 ? 41.369 13.673 78.082 1.00 19.91 622 ALA A O 1
ATOM 3578 N N . GLN A 1 478 ? 39.944 14.712 76.695 1.00 18.99 623 GLN A N 1
ATOM 3579 C CA . GLN A 1 478 ? 39.626 15.710 77.721 1.00 19.76 623 GLN A CA 1
ATOM 3580 C C . GLN A 1 478 ? 38.822 15.089 78.855 1.00 19.08 623 GLN A C 1
ATOM 3581 O O . GLN A 1 478 ? 38.669 15.697 79.900 1.00 21.50 623 GLN A O 1
ATOM 3587 N N . ASP A 1 479 ? 38.297 13.887 78.638 1.00 20.05 624 ASP A N 1
ATOM 3588 C CA . ASP A 1 479 ? 37.561 13.174 79.678 1.00 22.80 624 ASP A CA 1
ATOM 3589 C C . ASP A 1 479 ? 38.553 12.133 80.217 1.00 24.63 624 ASP A C 1
ATOM 3590 O O . ASP A 1 479 ? 39.171 11.397 79.440 1.00 21.70 624 ASP A O 1
ATOM 3595 N N . LYS A 1 480 ? 38.699 12.078 81.538 1.00 27.33 625 LYS A N 1
ATOM 3596 C CA . LYS A 1 480 ? 39.623 11.151 82.191 1.00 31.07 625 LYS A CA 1
ATOM 3597 C C . LYS A 1 480 ? 39.523 9.707 81.724 1.00 29.95 625 LYS A C 1
ATOM 3598 O O . LYS A 1 480 ? 40.518 9.125 81.309 1.00 31.12 625 LYS A O 1
ATOM 3604 N N . GLU A 1 481 ? 38.332 9.123 81.801 1.00 30.87 626 GLU A N 1
ATOM 3605 C CA . GLU A 1 481 ? 38.146 7.736 81.380 1.00 31.77 626 GLU A CA 1
ATOM 3606 C C . GLU A 1 481 ? 38.595 7.478 79.953 1.00 30.27 626 GLU A C 1
ATOM 3607 O O . GLU A 1 481 ? 39.223 6.460 79.667 1.00 31.28 626 GLU A O 1
ATOM 3613 N N . ALA A 1 482 ? 38.253 8.390 79.052 1.00 27.81 627 ALA A N 1
ATOM 3614 C CA . ALA A 1 482 ? 38.623 8.229 77.654 1.00 26.48 627 ALA A CA 1
ATOM 3615 C C . ALA A 1 482 ? 40.138 8.291 77.463 1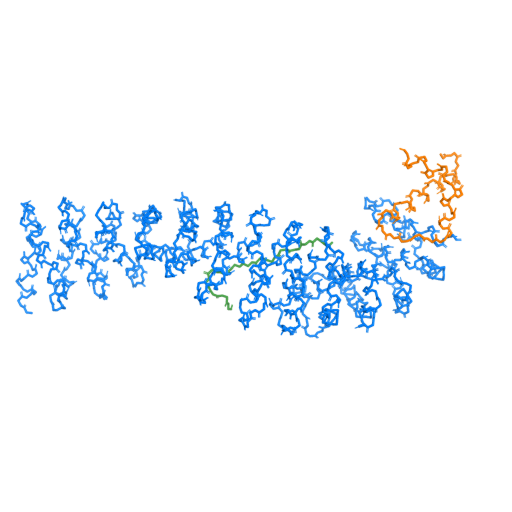.00 25.93 627 ALA A C 1
ATOM 3616 O O . ALA A 1 482 ? 40.698 7.545 76.661 1.00 27.52 627 ALA A O 1
ATOM 3618 N N . ALA A 1 483 ? 40.797 9.178 78.201 1.00 24.55 628 ALA A N 1
ATOM 3619 C CA . ALA A 1 483 ? 42.244 9.328 78.096 1.00 24.44 628 ALA A CA 1
ATOM 3620 C C . ALA A 1 483 ? 42.908 8.010 78.486 1.00 25.51 628 ALA A C 1
ATOM 3621 O O . ALA A 1 483 ? 43.870 7.572 77.854 1.00 24.15 628 ALA A O 1
ATOM 3623 N N . GLU A 1 484 ? 42.387 7.381 79.531 1.00 27.26 629 GLU A N 1
ATOM 3624 C CA . GLU A 1 484 ? 42.921 6.106 79.980 1.00 29.23 629 GLU A CA 1
ATOM 3625 C C . GLU A 1 484 ? 42.745 5.068 78.879 1.00 27.51 629 GLU A C 1
ATOM 3626 O O . GLU A 1 484 ? 43.670 4.320 78.566 1.00 29.81 629 GLU A O 1
ATOM 3632 N N . ALA A 1 485 ? 41.560 5.033 78.284 1.00 26.22 630 ALA A N 1
ATOM 3633 C CA . ALA A 1 485 ? 41.279 4.075 77.218 1.00 25.87 630 ALA A CA 1
ATOM 3634 C C . ALA A 1 485 ? 42.205 4.276 76.016 1.00 25.74 630 ALA A C 1
ATOM 3635 O O . ALA A 1 485 ? 42.631 3.306 75.379 1.00 23.70 630 ALA A O 1
ATOM 3637 N N . ILE A 1 486 ? 42.513 5.532 75.704 1.00 23.61 631 ILE A N 1
ATOM 3638 C CA . ILE A 1 486 ? 43.390 5.827 74.579 1.00 21.26 631 ILE A CA 1
ATOM 3639 C C . ILE A 1 486 ? 44.801 5.324 74.880 1.00 22.01 631 ILE A C 1
ATOM 3640 O O . ILE A 1 486 ? 45.479 4.789 74.003 1.00 21.23 631 ILE A O 1
ATOM 3645 N N . GLU A 1 487 ? 45.240 5.493 76.123 1.00 23.19 632 GLU A N 1
ATOM 3646 C CA . GLU A 1 487 ? 46.566 5.034 76.507 1.00 24.34 632 GLU A CA 1
ATOM 3647 C C . GLU A 1 487 ? 46.577 3.517 76.470 1.00 25.04 632 GLU A C 1
ATOM 3648 O O . GLU A 1 487 ? 47.558 2.907 76.054 1.00 23.78 632 GLU A O 1
ATOM 3654 N N . ALA A 1 488 ? 45.472 2.914 76.897 1.00 25.65 633 ALA A N 1
ATOM 3655 C CA . ALA A 1 488 ? 45.360 1.460 76.916 1.00 25.99 633 ALA A CA 1
ATOM 3656 C C . ALA A 1 488 ? 45.395 0.894 75.501 1.00 26.71 633 ALA A C 1
ATOM 3657 O O . ALA A 1 488 ? 45.616 -0.296 75.313 1.00 28.01 633 ALA A O 1
ATOM 3659 N N . GLU A 1 489 ? 45.180 1.750 74.507 1.00 28.29 634 GLU A N 1
ATOM 3660 C CA . GLU A 1 489 ? 45.196 1.311 73.116 1.00 29.12 634 GLU A CA 1
ATOM 3661 C C . GLU A 1 489 ? 46.573 1.445 72.479 1.00 27.22 634 GLU A C 1
ATOM 3662 O O . GLU A 1 489 ? 46.719 1.267 71.278 1.00 29.77 634 GLU A O 1
ATOM 3668 N N . GLY A 1 490 ? 47.577 1.774 73.280 1.00 27.73 635 GLY A N 1
ATOM 3669 C CA . GLY A 1 490 ? 48.926 1.910 72.760 1.00 26.90 635 GLY A CA 1
ATOM 3670 C C . GLY A 1 490 ? 49.142 3.134 71.888 1.00 28.37 635 GLY A C 1
ATOM 3671 O O . GLY A 1 490 ? 49.909 3.092 70.929 1.00 28.99 635 GLY A O 1
ATOM 3672 N N . ALA A 1 491 ? 48.485 4.236 72.228 1.00 27.09 636 ALA A N 1
ATOM 3673 C CA . ALA A 1 491 ? 48.604 5.462 71.447 1.00 26.41 636 ALA A CA 1
ATOM 3674 C C . ALA A 1 491 ? 49.913 6.195 71.672 1.00 23.85 636 ALA A C 1
ATOM 3675 O O . ALA A 1 491 ? 50.376 6.928 70.798 1.00 23.11 636 ALA A O 1
ATOM 3677 N N . THR A 1 492 ? 50.511 5.990 72.839 1.00 24.05 637 THR A N 1
ATOM 3678 C CA . THR A 1 492 ? 51.745 6.674 73.204 1.00 24.76 637 THR A CA 1
ATOM 3679 C C . THR A 1 492 ? 52.869 6.637 72.171 1.00 25.99 637 THR A C 1
ATOM 3680 O O . THR A 1 492 ? 53.447 7.677 71.842 1.00 26.26 637 THR A O 1
ATOM 3684 N N . ALA A 1 493 ? 53.173 5.453 71.648 1.00 25.76 638 ALA A N 1
ATOM 3685 C CA . ALA A 1 493 ? 54.252 5.324 70.678 1.00 25.62 638 ALA A CA 1
ATOM 3686 C C . ALA A 1 493 ? 53.993 6.126 69.413 1.00 25.27 638 ALA A C 1
ATOM 3687 O O . ALA A 1 493 ? 54.761 7.025 69.076 1.00 27.76 638 ALA A O 1
ATOM 3689 N N . PRO A 1 494 ? 52.895 5.832 68.702 1.00 25.36 639 PRO A N 1
ATOM 3690 C CA . PRO A 1 494 ? 52.650 6.603 67.481 1.00 24.64 639 PRO A CA 1
ATOM 3691 C C . PRO A 1 494 ? 52.527 8.121 67.693 1.00 24.10 639 PRO A C 1
ATOM 3692 O O . PRO A 1 494 ? 52.913 8.896 66.825 1.00 22.84 639 PRO A O 1
ATOM 3696 N N . LEU A 1 495 ? 52.005 8.545 68.842 1.00 23.79 640 LEU A N 1
ATOM 3697 C CA . LEU A 1 495 ? 51.873 9.977 69.130 1.00 23.83 640 LEU A CA 1
ATOM 3698 C C . LEU A 1 495 ? 53.260 10.614 69.280 1.00 24.42 640 LEU A C 1
ATOM 3699 O O . LEU A 1 495 ? 53.530 11.685 68.735 1.00 22.40 640 LEU A O 1
ATOM 3704 N N . THR A 1 496 ? 54.135 9.949 70.027 1.00 25.50 641 THR A N 1
ATOM 3705 C CA . THR A 1 496 ? 55.480 10.458 70.239 1.00 28.03 641 THR A CA 1
ATOM 3706 C C . THR A 1 496 ? 56.175 10.669 68.899 1.00 28.99 641 THR A C 1
ATOM 3707 O O . THR A 1 496 ? 56.892 11.647 68.717 1.00 30.47 641 THR A O 1
ATOM 3711 N N . GLU A 1 497 ? 55.941 9.762 67.957 1.00 29.22 642 GLU A N 1
ATOM 3712 C CA . GLU A 1 497 ? 56.553 9.864 66.639 1.00 31.73 642 GLU A CA 1
ATOM 3713 C C . GLU A 1 497 ? 56.060 11.088 65.880 1.00 30.98 642 GLU A C 1
ATOM 3714 O O . GLU A 1 497 ? 56.708 11.536 64.941 1.00 31.87 642 GLU A O 1
ATOM 3720 N N . LEU A 1 498 ? 54.913 11.629 66.279 1.00 28.98 643 LEU A N 1
ATOM 3721 C CA . LEU A 1 498 ? 54.353 12.794 65.591 1.00 27.73 643 LEU A CA 1
ATOM 3722 C C . LEU A 1 498 ? 54.781 14.124 66.194 1.00 26.35 643 LEU A C 1
ATOM 3723 O O . LEU A 1 498 ? 54.487 15.179 65.637 1.00 25.81 643 LEU A O 1
ATOM 3728 N N . LEU A 1 499 ? 55.474 14.072 67.328 1.00 26.61 644 LEU A N 1
ATOM 3729 C CA . LEU A 1 499 ? 55.908 15.281 68.014 1.00 25.82 644 LEU A CA 1
ATOM 3730 C C . LEU A 1 499 ? 56.806 16.196 67.193 1.00 25.88 644 LEU A C 1
ATOM 3731 O O . LEU A 1 499 ? 56.782 17.407 67.381 1.00 25.54 644 LEU A O 1
ATOM 3736 N N . HIS A 1 500 ? 57.583 15.639 66.273 1.00 25.75 645 HIS A N 1
ATOM 3737 C CA . HIS A 1 500 ? 58.471 16.477 65.469 1.00 28.17 645 HIS A CA 1
ATOM 3738 C C . HIS A 1 500 ? 57.915 16.890 64.108 1.00 27.30 645 HIS A C 1
ATOM 3739 O O . HIS A 1 500 ? 58.662 17.360 63.251 1.00 28.40 645 HIS A O 1
ATOM 3746 N N . SER A 1 501 ? 56.611 16.729 63.908 1.00 26.46 646 SER A N 1
ATOM 3747 C CA . SER A 1 501 ? 55.991 17.103 62.638 1.00 25.20 646 SER A CA 1
ATOM 3748 C C . SER A 1 501 ? 56.077 18.612 62.376 1.00 25.67 646 SER A C 1
ATOM 3749 O O . SER A 1 501 ? 56.023 19.415 63.308 1.00 26.39 646 SER A O 1
ATOM 3752 N N . ARG A 1 502 ? 56.222 18.988 61.106 1.00 26.30 647 ARG A N 1
ATOM 3753 C CA . ARG A 1 502 ? 56.298 20.399 60.704 1.00 28.85 647 ARG A CA 1
ATOM 3754 C C . ARG A 1 502 ? 54.906 21.033 60.815 1.00 29.36 647 ARG A C 1
ATOM 3755 O O . ARG A 1 502 ? 54.769 22.257 60.897 1.00 27.81 647 ARG A O 1
ATOM 3763 N N . ASN A 1 503 ? 53.881 20.182 60.796 1.00 29.01 648 ASN A N 1
ATOM 3764 C CA . ASN A 1 503 ? 52.489 20.609 60.902 1.00 27.63 648 ASN A CA 1
ATOM 3765 C C . ASN A 1 503 ? 52.166 20.927 62.367 1.00 27.59 648 ASN A C 1
ATOM 3766 O O . ASN A 1 503 ? 52.096 20.026 63.200 1.00 27.27 648 ASN A O 1
ATOM 3771 N N . GLU A 1 504 ? 51.976 22.206 62.676 1.00 27.60 649 GLU A N 1
ATOM 3772 C CA . GLU A 1 504 ? 51.675 22.628 64.040 1.00 29.74 649 GLU A CA 1
ATOM 3773 C C . GLU A 1 504 ? 50.512 21.895 64.678 1.00 28.31 649 GLU A C 1
ATOM 3774 O O . GLU A 1 504 ? 50.554 21.572 65.868 1.00 27.29 649 GLU A O 1
ATOM 3780 N N . GLY A 1 505 ? 49.463 21.667 63.897 1.00 26.26 650 GLY A N 1
ATOM 3781 C CA . GLY A 1 505 ? 48.309 20.959 64.412 1.00 25.75 650 GLY A CA 1
ATOM 3782 C C . GLY A 1 505 ? 48.690 19.559 64.859 1.00 25.73 650 GLY A C 1
ATOM 3783 O O . GLY A 1 505 ? 48.425 19.171 66.006 1.00 24.05 650 GLY A O 1
ATOM 3784 N N . VAL A 1 506 ? 49.322 18.796 63.968 1.00 23.12 651 VAL A N 1
ATOM 3785 C CA . VAL A 1 506 ? 49.723 17.439 64.314 1.00 24.61 651 VAL A CA 1
ATOM 3786 C C . VAL A 1 506 ? 50.592 17.424 65.574 1.00 24.67 651 VAL A C 1
ATOM 3787 O O . VAL A 1 506 ? 50.352 16.638 66.488 1.00 25.40 651 VAL A O 1
ATOM 3791 N N . ALA A 1 507 ? 51.589 18.301 65.624 1.00 21.21 652 ALA A N 1
ATOM 3792 C CA . ALA A 1 507 ? 52.491 18.370 66.770 1.00 21.01 652 ALA A CA 1
ATOM 3793 C C . ALA A 1 507 ? 51.791 18.761 68.065 1.00 20.89 652 ALA A C 1
ATOM 3794 O O . ALA A 1 507 ? 52.069 18.193 69.122 1.00 19.98 652 ALA A O 1
ATOM 3796 N N . THR A 1 508 ? 50.881 19.725 67.983 1.00 19.91 653 THR A N 1
ATOM 3797 C CA . THR A 1 508 ? 50.163 20.191 69.167 1.00 20.04 653 THR A CA 1
ATOM 3798 C C . THR A 1 508 ? 49.157 19.178 69.700 1.00 18.61 653 THR A C 1
ATOM 3799 O O . THR A 1 508 ? 49.122 18.906 70.897 1.00 19.89 653 THR A O 1
ATOM 3803 N N . TYR A 1 509 ? 48.330 18.631 68.816 1.00 18.94 654 TYR A N 1
ATOM 3804 C CA . TYR A 1 509 ? 47.340 17.650 69.239 1.00 19.71 654 TYR A CA 1
ATOM 3805 C C . TYR A 1 509 ? 48.009 16.410 69.811 1.00 19.82 654 TYR A C 1
ATOM 3806 O O . TYR A 1 509 ? 47.586 15.887 70.841 1.00 19.76 654 TYR A O 1
ATOM 3815 N N . ALA A 1 510 ? 49.054 15.940 69.141 1.00 19.50 655 ALA A N 1
ATOM 3816 C CA . ALA A 1 510 ? 49.775 14.765 69.609 1.00 18.96 655 ALA A CA 1
ATOM 3817 C C . ALA A 1 510 ? 50.359 15.028 70.999 1.00 17.86 655 ALA A C 1
ATOM 3818 O O . ALA A 1 510 ? 50.223 14.203 71.902 1.00 18.08 655 ALA A O 1
ATOM 3820 N N . ALA A 1 511 ? 50.998 16.181 71.182 1.00 17.48 656 ALA A N 1
ATOM 3821 C CA . ALA A 1 511 ? 51.576 16.512 72.485 1.00 17.11 656 ALA A CA 1
ATOM 3822 C C . ALA A 1 511 ? 50.468 16.572 73.540 1.00 20.14 656 ALA A C 1
ATOM 3823 O O . ALA A 1 511 ? 50.611 16.033 74.639 1.00 20.80 656 ALA A O 1
ATOM 3825 N N . ALA A 1 512 ? 49.354 17.211 73.191 1.00 19.28 657 ALA A N 1
ATOM 3826 C CA . ALA A 1 512 ? 48.234 17.333 74.118 1.00 20.65 657 ALA A CA 1
ATOM 3827 C C . ALA A 1 512 ? 47.699 15.973 74.574 1.00 20.16 657 ALA A C 1
ATOM 3828 O O . ALA A 1 512 ? 47.430 15.780 75.758 1.00 21.69 657 ALA A O 1
ATOM 3830 N N . VAL A 1 513 ? 47.535 15.029 73.655 1.00 19.42 658 VAL A N 1
ATOM 3831 C CA . VAL A 1 513 ? 47.032 13.713 74.061 1.00 19.00 658 VAL A CA 1
ATOM 3832 C C . VAL A 1 513 ? 47.991 13.079 75.081 1.00 18.61 658 VAL A C 1
ATOM 3833 O O . VAL A 1 513 ? 47.561 12.478 76.064 1.00 20.12 658 VAL A O 1
ATOM 3837 N N . LEU A 1 514 ? 49.289 13.215 74.837 1.00 18.81 659 LEU A N 1
ATOM 3838 C CA . LEU A 1 514 ? 50.294 12.664 75.735 1.00 22.42 659 LEU A CA 1
ATOM 3839 C C . LEU A 1 514 ? 50.213 13.307 77.125 1.00 23.62 659 LEU A C 1
ATOM 3840 O O . LEU A 1 514 ? 50.271 12.615 78.140 1.00 24.26 659 LEU A O 1
ATOM 3845 N N . PHE A 1 515 ? 50.071 14.628 77.174 1.00 24.78 660 PHE A N 1
ATOM 3846 C CA . PHE A 1 515 ? 49.955 15.320 78.458 1.00 25.61 660 PHE A CA 1
ATOM 3847 C C . PHE A 1 515 ? 48.673 14.888 79.169 1.00 24.78 660 PHE A C 1
ATOM 3848 O O . PHE A 1 515 ? 48.657 14.711 80.387 1.00 25.80 660 PHE A O 1
ATOM 3856 N N . ARG A 1 516 ? 47.600 14.711 78.405 1.00 23.42 661 ARG A N 1
ATOM 3857 C CA . ARG A 1 516 ? 46.323 14.302 78.984 1.00 24.84 661 ARG A CA 1
ATOM 3858 C C . ARG A 1 516 ? 46.300 12.841 79.430 1.00 26.05 661 ARG A C 1
ATOM 3859 O O . ARG A 1 516 ? 45.607 12.494 80.382 1.00 26.33 661 ARG A O 1
ATOM 3867 N N . MET A 1 517 ? 47.051 11.980 78.756 1.00 27.97 662 MET A N 1
ATOM 3868 C CA . MET A 1 517 ? 47.068 10.581 79.155 1.00 31.70 662 MET A CA 1
ATOM 3869 C C . MET A 1 517 ? 47.816 10.396 80.462 1.00 35.26 662 MET A C 1
ATOM 3870 O O . MET A 1 517 ? 47.410 9.604 81.303 1.00 36.78 662 MET A O 1
ATOM 3875 N N . SER A 1 518 ? 48.902 11.137 80.639 1.00 40.38 663 SER A N 1
ATOM 3876 C CA . SER A 1 518 ? 49.708 11.009 81.845 1.00 46.72 663 SER A CA 1
ATOM 3877 C C . SER A 1 518 ? 49.222 11.820 83.043 1.00 50.33 663 SER A C 1
ATOM 3878 O O . SER A 1 518 ? 49.442 11.426 84.188 1.00 52.37 663 SER A O 1
ATOM 3881 N N . GLU A 1 519 ? 48.560 12.943 82.797 1.00 54.39 664 GLU A N 1
ATOM 3882 C CA . GLU A 1 519 ? 48.082 13.768 83.900 1.00 59.04 664 GLU A CA 1
ATOM 3883 C C . GLU A 1 519 ? 47.055 13.053 84.777 1.00 61.52 664 GLU A C 1
ATOM 3884 O O . GLU A 1 519 ? 47.464 12.473 85.809 1.00 63.04 664 GLU A O 1
ATOM 3891 N N . GLY B 2 1 ? 64.807 26.678 81.102 1.00 46.39 8 GLY B N 1
ATOM 3892 C CA . GLY B 2 1 ? 64.722 25.223 81.452 1.00 45.76 8 GLY B CA 1
ATOM 3893 C C . GLY B 2 1 ? 66.055 24.664 81.921 1.00 45.02 8 GLY B C 1
ATOM 3894 O O . GLY B 2 1 ? 66.923 24.352 81.102 1.00 44.94 8 GLY B O 1
ATOM 3895 N N . LYS B 2 2 ? 66.214 24.527 83.236 1.00 43.37 9 LYS B N 1
ATOM 3896 C CA . LYS B 2 2 ? 67.456 24.018 83.813 1.00 42.14 9 LYS B CA 1
ATOM 3897 C C . LYS B 2 2 ? 67.355 22.586 84.320 1.00 40.04 9 LYS B C 1
ATOM 3898 O O . LYS B 2 2 ? 68.175 22.153 85.128 1.00 39.66 9 LYS B O 1
ATOM 3904 N N . SER B 2 3 ? 66.351 21.855 83.851 1.00 38.27 10 SER B N 1
ATOM 3905 C CA . SER B 2 3 ? 66.162 20.465 84.260 1.00 35.94 10 SER B CA 1
ATOM 3906 C C . SER B 2 3 ? 65.073 19.828 83.418 1.00 35.30 10 SER B C 1
ATOM 3907 O O . SER B 2 3 ? 64.291 20.522 82.776 1.00 34.52 10 SER B O 1
ATOM 3910 N N . PRO B 2 4 ? 65.014 18.490 83.404 1.00 34.85 11 PRO B N 1
ATOM 3911 C CA . PRO B 2 4 ? 63.984 17.804 82.620 1.00 34.69 11 PRO B CA 1
ATOM 3912 C C . PRO B 2 4 ? 62.595 18.257 83.089 1.00 35.41 11 PRO B C 1
ATOM 3913 O O . PRO B 2 4 ? 61.670 18.424 82.290 1.00 33.23 11 PRO B O 1
ATOM 3917 N N . GLU B 2 5 ? 62.467 18.459 84.396 1.00 36.05 12 GLU B N 1
ATOM 3918 C CA . GLU B 2 5 ? 61.207 18.891 84.992 1.00 37.68 12 GLU B CA 1
ATOM 3919 C C . GLU B 2 5 ? 60.779 20.274 84.504 1.00 36.71 12 GLU B C 1
ATOM 3920 O O . GLU B 2 5 ? 59.629 20.471 84.105 1.00 36.85 12 GLU B O 1
ATOM 3926 N N . GLU B 2 6 ? 61.698 21.230 84.533 1.00 36.11 13 GLU B N 1
ATOM 3927 C CA . GLU B 2 6 ? 61.381 22.575 84.076 1.00 37.16 13 GLU B CA 1
ATOM 3928 C C . GLU B 2 6 ? 61.124 22.592 82.572 1.00 37.02 13 GLU B C 1
ATOM 3929 O O . GLU B 2 6 ? 60.354 23.414 82.073 1.00 36.76 13 GLU B O 1
ATOM 3935 N N . MET B 2 7 ? 61.762 21.673 81.854 1.00 36.48 14 MET B N 1
ATOM 3936 C CA . MET B 2 7 ? 61.594 21.585 80.408 1.00 37.63 14 MET B CA 1
ATOM 3937 C C . MET B 2 7 ? 60.184 21.084 80.105 1.00 35.17 14 MET B C 1
ATOM 3938 O O . MET B 2 7 ? 59.497 21.612 79.233 1.00 34.32 14 MET B O 1
ATOM 3943 N N . TYR B 2 8 ? 59.766 20.061 80.840 1.00 34.61 15 TYR B N 1
ATOM 3944 C CA . TYR B 2 8 ? 58.438 19.473 80.693 1.00 33.99 15 TYR B CA 1
ATOM 3945 C C . TYR B 2 8 ? 57.385 20.569 80.885 1.00 33.72 15 TYR B C 1
ATOM 3946 O O . TYR B 2 8 ? 56.501 20.756 80.051 1.00 32.13 15 TYR B O 1
ATOM 3955 N N . ILE B 2 9 ? 57.503 21.290 81.994 1.00 31.93 16 ILE B N 1
ATOM 3956 C CA . ILE B 2 9 ? 56.580 22.363 82.338 1.00 32.18 16 ILE B CA 1
ATOM 3957 C C . ILE B 2 9 ? 56.490 23.461 81.285 1.00 31.58 16 ILE B C 1
ATOM 3958 O O . ILE B 2 9 ? 55.396 23.917 80.952 1.00 32.47 16 ILE B O 1
ATOM 3963 N N . GLN B 2 10 ? 57.632 23.882 80.758 1.00 31.31 17 GLN B N 1
ATOM 3964 C CA . GLN B 2 10 ? 57.654 24.942 79.752 1.00 32.12 17 GLN B CA 1
ATOM 3965 C C . GLN B 2 10 ? 56.976 24.529 78.444 1.00 31.28 17 GLN B C 1
ATOM 3966 O O . GLN B 2 10 ? 56.300 25.332 77.798 1.00 30.13 17 GLN B O 1
ATOM 3972 N N . GLN B 2 11 ? 57.163 23.278 78.049 1.00 31.02 18 GLN B N 1
ATOM 3973 C CA . GLN B 2 11 ? 56.574 22.792 76.809 1.00 32.20 18 GLN B CA 1
ATOM 3974 C C . GLN B 2 11 ? 55.089 22.524 76.976 1.00 29.97 18 GLN B C 1
ATOM 3975 O O . GLN B 2 11 ? 54.306 22.728 76.048 1.00 30.33 18 GLN B O 1
ATOM 3981 N N . LYS B 2 12 ? 54.700 22.075 78.163 1.00 27.98 19 LYS B N 1
ATOM 3982 C CA . LYS B 2 12 ? 53.299 21.802 78.435 1.00 27.74 19 LYS B CA 1
ATOM 3983 C C . LYS B 2 12 ? 52.513 23.112 78.364 1.00 26.69 19 LYS B C 1
ATOM 3984 O O . LYS B 2 12 ? 51.401 23.150 77.841 1.00 26.89 19 LYS B O 1
ATOM 3990 N N . VAL B 2 13 ? 53.095 24.183 78.892 1.00 25.08 20 VAL B N 1
ATOM 3991 C CA . VAL B 2 13 ? 52.439 25.485 78.857 1.00 24.95 20 VAL B CA 1
ATOM 3992 C C . VAL B 2 13 ? 52.273 25.890 77.402 1.00 23.99 20 VAL B C 1
ATOM 3993 O O . VAL B 2 13 ? 51.192 26.289 76.976 1.00 24.99 20 VAL B O 1
ATOM 3997 N N . ARG B 2 14 ? 53.349 25.765 76.636 1.00 24.07 21 ARG B N 1
ATOM 3998 C CA . ARG B 2 14 ? 53.322 26.124 75.223 1.00 25.22 21 ARG B CA 1
ATOM 3999 C C . ARG B 2 14 ? 52.262 25.336 74.435 1.00 24.40 21 ARG B C 1
ATOM 4000 O O . ARG B 2 14 ? 51.544 25.903 73.611 1.00 25.14 21 ARG B O 1
ATOM 4008 N N . VAL B 2 15 ? 52.165 24.034 74.692 1.00 23.02 22 VAL B N 1
ATOM 4009 C CA . VAL B 2 15 ? 51.191 23.188 74.008 1.00 21.27 22 VAL B CA 1
ATOM 4010 C C . VAL B 2 15 ? 49.750 23.567 74.383 1.00 23.64 22 VAL B C 1
ATOM 4011 O O . VAL B 2 15 ? 48.888 23.686 73.507 1.00 26.19 22 VAL B O 1
ATOM 4015 N N . LEU B 2 16 ? 49.494 23.776 75.673 1.00 22.43 23 LEU B N 1
ATOM 4016 C CA . LEU B 2 16 ? 48.158 24.148 76.133 1.00 24.79 23 LEU B CA 1
ATOM 4017 C C . LEU B 2 16 ? 47.702 25.490 75.560 1.00 27.29 23 LEU B C 1
ATOM 4018 O O . LEU B 2 16 ? 46.541 25.639 75.173 1.00 27.67 23 LEU B O 1
ATOM 4023 N N . LEU B 2 17 ? 48.606 26.467 75.512 1.00 27.71 24 LEU B N 1
ATOM 4024 C CA . LEU B 2 17 ? 48.263 27.777 74.969 1.00 27.55 24 LEU B CA 1
ATOM 4025 C C . LEU B 2 17 ? 47.946 27.669 73.485 1.00 27.42 24 LEU B C 1
ATOM 4026 O O . LEU B 2 17 ? 47.034 28.326 72.983 1.00 28.94 24 LEU B O 1
ATOM 4031 N N . MET B 2 18 ? 48.708 26.845 72.775 1.00 26.72 25 MET B N 1
ATOM 4032 C CA . MET B 2 18 ? 48.483 26.668 71.343 1.00 26.52 25 MET B CA 1
ATOM 4033 C C . MET B 2 18 ? 47.172 25.920 71.113 1.00 25.96 25 MET B C 1
ATOM 4034 O O . MET B 2 18 ? 46.446 26.202 70.162 1.00 25.08 25 MET B O 1
ATOM 4039 N N . LEU B 2 19 ? 46.887 24.965 71.998 1.00 26.21 26 LEU B N 1
ATOM 4040 C CA . LEU B 2 19 ? 45.675 24.155 71.928 1.00 25.46 26 LEU B CA 1
ATOM 4041 C C . LEU B 2 19 ? 44.449 25.057 72.034 1.00 25.90 26 LEU B C 1
ATOM 4042 O O . LEU B 2 19 ? 43.496 24.934 71.261 1.00 23.80 26 LEU B O 1
ATOM 4047 N N . ARG B 2 20 ? 44.477 25.956 73.012 1.00 26.21 27 ARG B N 1
ATOM 4048 C CA . ARG B 2 20 ? 43.380 26.887 73.215 1.00 28.29 27 ARG B CA 1
ATOM 4049 C C . ARG B 2 20 ? 43.285 27.836 72.019 1.00 29.10 27 ARG B C 1
ATOM 4050 O O . ARG B 2 20 ? 42.194 28.175 71.566 1.00 30.61 27 ARG B O 1
ATOM 4058 N N . LYS B 2 21 ? 44.434 28.256 71.503 1.00 28.30 28 LYS B N 1
ATOM 4059 C CA . LYS B 2 21 ? 44.460 29.159 70.359 1.00 28.68 28 LYS B CA 1
ATOM 4060 C C . LYS B 2 21 ? 43.838 28.484 69.139 1.00 29.17 28 LYS B C 1
ATOM 4061 O O . LYS B 2 21 ? 43.197 29.142 68.320 1.00 27.03 28 LYS B O 1
ATOM 4067 N N . MET B 2 22 ? 44.017 27.167 69.020 1.00 28.70 29 MET B N 1
ATOM 4068 C CA . MET B 2 22 ? 43.443 26.434 67.896 1.00 27.52 29 MET B CA 1
ATOM 4069 C C . MET B 2 22 ? 41.954 26.151 68.105 1.00 26.10 29 MET B C 1
ATOM 4070 O O . MET B 2 22 ? 41.325 25.483 67.291 1.00 25.71 29 MET B O 1
ATOM 4075 N N . GLY B 2 23 ? 41.395 26.641 69.208 1.00 26.12 30 GLY B N 1
ATOM 4076 C CA . GLY B 2 23 ? 39.971 26.453 69.448 1.00 26.50 30 GLY B CA 1
ATOM 4077 C C . GLY B 2 23 ? 39.458 25.254 70.234 1.00 26.65 30 GLY B C 1
ATOM 4078 O O . GLY B 2 23 ? 38.256 24.977 70.201 1.00 27.32 30 GLY B O 1
ATOM 4079 N N . SER B 2 24 ? 40.336 24.537 70.931 1.00 24.47 31 SER B N 1
ATOM 4080 C CA . SER B 2 24 ? 39.897 23.390 71.718 1.00 23.52 31 SER B CA 1
ATOM 4081 C C . SER B 2 24 ? 39.817 23.798 73.177 1.00 24.19 31 SER B C 1
ATOM 4082 O O . SER B 2 24 ? 40.573 24.656 73.627 1.00 21.92 31 SER B O 1
ATOM 4085 N N . ASN B 2 25 ? 38.897 23.183 73.911 1.00 23.17 32 ASN B N 1
ATOM 4086 C CA . ASN B 2 25 ? 38.743 23.476 75.325 1.00 24.00 32 ASN B CA 1
ATOM 4087 C C . ASN B 2 25 ? 39.829 22.782 76.127 1.00 24.85 32 ASN B C 1
ATOM 4088 O O . ASN B 2 25 ? 40.261 21.677 75.785 1.00 23.36 32 ASN B O 1
ATOM 4093 N N . LEU B 2 26 ? 40.268 23.439 77.194 1.00 23.28 33 LEU B N 1
ATOM 4094 C CA . LEU B 2 26 ? 41.268 22.866 78.078 1.00 23.97 33 LEU B CA 1
ATOM 4095 C C . LEU B 2 26 ? 40.506 22.239 79.246 1.00 24.17 33 LEU B C 1
ATOM 4096 O O . LEU B 2 26 ? 39.358 22.597 79.499 1.00 24.65 33 LEU B O 1
ATOM 4101 N N . THR B 2 27 ? 41.125 21.295 79.945 1.00 23.61 34 THR B N 1
ATOM 4102 C CA . THR B 2 27 ? 40.465 20.667 81.079 1.00 22.71 34 THR B CA 1
ATOM 4103 C C . THR B 2 27 ? 40.655 21.528 82.323 1.00 24.02 34 THR B C 1
ATOM 4104 O O . THR B 2 27 ? 41.433 22.480 82.317 1.00 22.89 34 THR B O 1
ATOM 4108 N N . ALA B 2 28 ? 39.933 21.200 83.386 1.00 24.96 35 ALA B N 1
ATOM 4109 C CA . ALA B 2 28 ? 40.044 21.948 84.634 1.00 27.14 35 ALA B CA 1
ATOM 4110 C C . ALA B 2 28 ? 41.480 21.854 85.164 1.00 27.31 35 ALA B C 1
ATOM 4111 O O . ALA B 2 28 ? 42.067 22.859 85.571 1.00 26.23 35 ALA B O 1
ATOM 4113 N N . SER B 2 29 ? 42.043 20.647 85.144 1.00 26.17 36 SER B N 1
ATOM 4114 C CA . SER B 2 29 ? 43.412 20.431 85.607 1.00 28.83 36 SER B CA 1
ATOM 4115 C C . SER B 2 29 ? 44.392 21.300 84.833 1.00 26.72 36 SER B C 1
ATOM 4116 O O . SER B 2 29 ? 45.312 21.876 85.404 1.00 25.34 36 SER B O 1
ATOM 4119 N N . GLU B 2 30 ? 44.194 21.376 83.522 1.00 27.75 37 GLU B N 1
ATOM 4120 C CA . GLU B 2 30 ? 45.068 22.165 82.671 1.00 27.56 37 GLU B CA 1
ATOM 4121 C C . GLU B 2 30 ? 44.893 23.638 82.998 1.00 28.62 37 GLU B C 1
ATOM 4122 O O . GLU B 2 30 ? 45.848 24.418 82.958 1.00 26.37 37 GLU B O 1
ATOM 4128 N N . GLU B 2 31 ? 43.664 24.007 83.333 1.00 29.95 38 GLU B N 1
ATOM 4129 C CA . GLU B 2 31 ? 43.335 25.384 83.682 1.00 32.99 38 GLU B CA 1
ATOM 4130 C C . GLU B 2 31 ? 44.102 25.764 84.945 1.00 32.13 38 GLU B C 1
ATOM 4131 O O . GLU B 2 31 ? 44.696 26.837 85.025 1.00 30.86 38 GLU B O 1
ATOM 4137 N N . GLU B 2 32 ? 44.080 24.867 85.926 1.00 32.01 39 GLU B N 1
ATOM 4138 C CA . GLU B 2 32 ? 44.777 25.087 87.184 1.00 34.79 39 GLU B CA 1
ATOM 4139 C C . GLU B 2 32 ? 46.279 25.116 86.935 1.00 35.14 39 GLU B C 1
ATOM 4140 O O . GLU B 2 32 ? 46.996 25.944 87.505 1.00 36.29 39 GLU B O 1
ATOM 4146 N N . PHE B 2 33 ? 46.748 24.209 86.080 1.00 34.29 40 PHE B N 1
ATOM 4147 C CA . PHE B 2 33 ? 48.167 24.128 85.738 1.00 32.98 40 PHE B CA 1
ATOM 4148 C C . PHE B 2 33 ? 48.670 25.456 85.178 1.00 31.46 40 PHE B C 1
ATOM 4149 O O . PHE B 2 33 ? 49.749 25.923 85.541 1.00 30.76 40 PHE B O 1
ATOM 4157 N N . LEU B 2 34 ? 47.884 26.057 84.292 1.00 31.32 41 LEU B N 1
ATOM 4158 C CA . LEU B 2 34 ? 48.249 27.331 83.681 1.00 31.57 41 LEU B CA 1
ATOM 4159 C C . LEU B 2 34 ? 48.326 28.456 84.720 1.00 33.41 41 LEU B C 1
ATOM 4160 O O . LEU B 2 34 ? 49.066 29.426 84.549 1.00 32.68 41 LEU B O 1
ATOM 4165 N N . ARG B 2 35 ? 47.557 28.322 85.798 1.00 35.21 42 ARG B N 1
ATOM 4166 C CA . ARG B 2 35 ? 47.560 29.325 86.859 1.00 35.28 42 ARG B CA 1
ATOM 4167 C C . ARG B 2 35 ? 48.810 29.109 87.689 1.00 35.04 42 ARG B C 1
ATOM 4168 O O . ARG B 2 35 ? 49.613 30.026 87.868 1.00 35.09 42 ARG B O 1
ATOM 4176 N N . THR B 2 36 ? 48.978 27.882 88.174 1.00 35.31 43 THR B N 1
ATOM 4177 C CA . THR B 2 36 ? 50.141 27.517 88.973 1.00 35.87 43 THR B CA 1
ATOM 4178 C C . THR B 2 36 ? 51.428 28.027 88.324 1.00 37.04 43 THR B C 1
ATOM 4179 O O . THR B 2 36 ? 52.350 28.458 89.012 1.00 37.85 43 THR B O 1
ATOM 4183 N N . TYR B 2 37 ? 51.490 27.968 86.997 1.00 36.24 44 TYR B N 1
ATOM 4184 C CA . TYR B 2 37 ? 52.672 28.423 86.278 1.00 37.10 44 TYR B CA 1
ATOM 4185 C C . TYR B 2 37 ? 52.383 29.646 85.428 1.00 37.57 44 TYR B C 1
ATOM 4186 O O . TYR B 2 37 ? 52.818 29.733 84.281 1.00 36.65 44 TYR B O 1
ATOM 4195 N N . ALA B 2 38 ? 51.649 30.591 86.006 1.00 39.39 45 ALA B N 1
ATOM 4196 C CA . ALA B 2 38 ? 51.303 31.825 85.315 1.00 40.99 45 ALA B CA 1
ATOM 4197 C C . ALA B 2 38 ? 52.589 32.517 84.880 1.00 42.07 45 ALA B C 1
ATOM 4198 O O . ALA B 2 38 ? 52.645 33.136 83.815 1.00 43.19 45 ALA B O 1
ATOM 4200 N N . GLY B 2 39 ? 53.620 32.408 85.714 1.00 42.98 46 GLY B N 1
ATOM 4201 C CA . GLY B 2 39 ? 54.898 33.016 85.390 1.00 44.39 46 GLY B CA 1
ATOM 4202 C C . GLY B 2 39 ? 55.368 32.567 84.020 1.00 44.98 46 GLY B C 1
ATOM 4203 O O . GLY B 2 39 ? 55.595 33.390 83.128 1.00 44.42 46 GLY B O 1
ATOM 4204 N N . VAL B 2 40 ? 55.506 31.254 83.852 1.00 46.10 47 VAL B N 1
ATOM 4205 C CA . VAL B 2 40 ? 55.940 30.678 82.584 1.00 46.53 47 VAL B CA 1
ATOM 4206 C C . VAL B 2 40 ? 55.020 31.157 81.473 1.00 47.62 47 VAL B C 1
ATOM 4207 O O . VAL B 2 40 ? 55.478 31.529 80.390 1.00 48.13 47 VAL B O 1
ATOM 4211 N N . VAL B 2 41 ? 53.717 31.137 81.748 1.00 48.81 48 VAL B N 1
ATOM 4212 C CA . VAL B 2 41 ? 52.722 31.573 80.776 1.00 50.60 48 VAL B CA 1
ATOM 4213 C C . VAL B 2 41 ? 53.095 32.954 80.278 1.00 53.16 48 VAL B C 1
ATOM 4214 O O . VAL B 2 41 ? 53.303 33.160 79.087 1.00 53.71 48 VAL B O 1
ATOM 4218 N N . ASN B 2 42 ? 53.192 33.893 81.210 1.00 56.92 49 ASN B N 1
ATOM 4219 C CA . ASN B 2 42 ? 53.541 35.268 80.895 1.00 60.39 49 ASN B CA 1
ATOM 4220 C C . ASN B 2 42 ? 54.865 35.406 80.144 1.00 61.94 49 ASN B C 1
ATOM 4221 O O . ASN B 2 42 ? 55.007 36.280 79.291 1.00 62.02 49 ASN B O 1
ATOM 4226 N N . SER B 2 43 ? 55.832 34.551 80.462 1.00 64.28 50 SER B N 1
ATOM 4227 C CA . SER B 2 43 ? 57.130 34.601 79.793 1.00 66.69 50 SER B CA 1
ATOM 4228 C C . SER B 2 43 ? 56.969 34.468 78.279 1.00 68.15 50 SER B C 1
ATOM 4229 O O . SER B 2 43 ? 57.057 35.452 77.543 1.00 68.23 50 SER B O 1
ATOM 4232 N N . GLN B 2 44 ? 56.725 33.244 77.823 1.00 69.88 51 GLN B N 1
ATOM 4233 C CA . GLN B 2 44 ? 56.561 32.972 76.401 1.00 71.26 51 GLN B CA 1
ATOM 4234 C C . GLN B 2 44 ? 55.366 33.695 75.779 1.00 73.06 51 GLN B C 1
ATOM 4235 O O . GLN B 2 44 ? 55.253 33.783 74.556 1.00 73.69 51 GLN B O 1
ATOM 4241 N N . LEU B 2 45 ? 54.483 34.222 76.621 1.00 75.00 52 LEU B N 1
ATOM 4242 C CA . LEU B 2 45 ? 53.308 34.940 76.139 1.00 76.93 52 LEU B CA 1
ATOM 4243 C C . LEU B 2 45 ? 53.639 36.420 75.951 1.00 77.86 52 LEU B C 1
ATOM 4244 O O . LEU B 2 45 ? 52.898 37.160 75.304 1.00 78.10 52 LEU B O 1
ATOM 4249 N N . SER B 2 46 ? 54.760 36.841 76.524 1.00 78.70 53 SER B N 1
ATOM 4250 C CA . SER B 2 46 ? 55.202 38.225 76.422 1.00 79.78 53 SER B CA 1
ATOM 4251 C C . SER B 2 46 ? 56.425 38.293 75.513 1.00 80.17 53 SER B C 1
ATOM 4252 O O . SER B 2 46 ? 56.374 39.028 74.502 1.00 80.21 53 SER B O 1
ATOM 4256 N N . ASP C 3 1 ? 40.503 21.491 54.294 1.00 59.69 1484 ASP C N 1
ATOM 4257 C CA . ASP C 3 1 ? 39.230 21.525 53.517 1.00 58.92 1484 ASP C CA 1
ATOM 4258 C C . ASP C 3 1 ? 38.985 22.926 52.952 1.00 57.46 1484 ASP C C 1
ATOM 4259 O O . ASP C 3 1 ? 38.147 23.675 53.457 1.00 57.70 1484 ASP C O 1
ATOM 4264 N N . ALA C 3 2 ? 39.723 23.282 51.906 1.00 55.26 1485 ALA C N 1
ATOM 4265 C CA . ALA C 3 2 ? 39.561 24.592 51.283 1.00 53.60 1485 ALA C CA 1
ATOM 4266 C C . ALA C 3 2 ? 38.349 24.557 50.359 1.00 51.54 1485 ALA C C 1
ATOM 4267 O O . ALA C 3 2 ? 37.821 23.483 50.064 1.00 51.39 1485 ALA C O 1
ATOM 4269 N N . ASP C 3 3 ? 37.906 25.726 49.907 1.00 49.26 1486 ASP C N 1
ATOM 4270 C CA . ASP C 3 3 ? 36.759 25.800 49.008 1.00 46.64 1486 ASP C CA 1
ATOM 4271 C C . ASP C 3 3 ? 37.160 25.276 47.631 1.00 45.87 1486 ASP C C 1
ATOM 4272 O O . ASP C 3 3 ? 38.278 25.514 47.172 1.00 46.19 1486 ASP C O 1
ATOM 4277 N N . THR C 3 4 ? 36.246 24.571 46.972 1.00 44.98 1487 THR C N 1
ATOM 4278 C CA . THR C 3 4 ? 36.529 23.995 45.661 1.00 44.23 1487 THR C CA 1
ATOM 4279 C C . THR C 3 4 ? 35.718 24.579 44.499 1.00 44.25 1487 THR C C 1
ATOM 4280 O O . THR C 3 4 ? 34.620 25.109 44.683 1.00 42.67 1487 THR C O 1
ATOM 4284 N N . LEU C 3 5 ? 36.280 24.459 43.299 1.00 43.84 1488 LEU C N 1
ATOM 4285 C CA . LEU C 3 5 ? 35.659 24.955 42.073 1.00 43.55 1488 LEU C CA 1
ATOM 4286 C C . LEU C 3 5 ? 35.014 23.846 41.248 1.00 43.97 1488 LEU C C 1
ATOM 4287 O O . LEU C 3 5 ? 35.481 22.705 41.244 1.00 43.12 1488 LEU C O 1
ATOM 4292 N N . LEU C 3 6 ? 33.935 24.194 40.552 1.00 43.83 1489 LEU C N 1
ATOM 4293 C CA . LEU C 3 6 ? 33.241 23.262 39.674 1.00 44.34 1489 LEU C CA 1
ATOM 4294 C C . LEU C 3 6 ? 33.498 23.802 38.270 1.00 44.58 1489 LEU C C 1
ATOM 4295 O O . LEU C 3 6 ? 33.234 24.972 37.987 1.00 44.76 1489 LEU C O 1
ATOM 4300 N N . HIS C 3 7 ? 34.027 22.952 37.398 1.00 44.99 1490 HIS C N 1
ATOM 4301 C CA . HIS C 3 7 ? 34.353 23.355 36.035 1.00 46.42 1490 HIS C CA 1
ATOM 4302 C C . HIS C 3 7 ? 33.273 22.984 35.034 1.00 46.68 1490 HIS C C 1
ATOM 4303 O O . HIS C 3 7 ? 32.979 21.808 34.815 1.00 47.77 1490 HIS C O 1
ATOM 4310 N N . PHE C 3 8 ? 32.681 24.008 34.431 1.00 46.46 1491 PHE C N 1
ATOM 4311 C CA . PHE C 3 8 ? 31.623 23.818 33.453 1.00 45.89 1491 PHE C CA 1
ATOM 4312 C C . PHE C 3 8 ? 32.062 24.337 32.094 1.00 45.35 1491 PHE C C 1
ATOM 4313 O O . PHE C 3 8 ? 32.852 25.277 31.999 1.00 44.06 1491 PHE C O 1
ATOM 4321 N N . ALA C 3 9 ? 31.551 23.708 31.043 1.00 45.66 1492 ALA C N 1
ATOM 4322 C CA . ALA C 3 9 ? 31.877 24.106 29.682 1.00 46.44 1492 ALA C CA 1
ATOM 4323 C C . ALA C 3 9 ? 30.717 23.767 28.760 1.00 46.84 1492 ALA C C 1
ATOM 4324 O O . ALA C 3 9 ? 30.767 22.793 28.010 1.00 48.83 1492 ALA C O 1
ATOM 4326 N N . THR C 3 10 ? 29.664 24.573 28.835 1.00 47.91 1493 THR C N 1
ATOM 4327 C CA . THR C 3 10 ? 28.481 24.389 28.000 1.00 47.50 1493 THR C CA 1
ATOM 4328 C C . THR C 3 10 ? 28.606 25.339 26.804 1.00 48.87 1493 THR C C 1
ATOM 4329 O O . THR C 3 10 ? 28.350 26.536 26.934 1.00 47.85 1493 THR C O 1
ATOM 4333 N N . GLU C 3 11 ? 29.017 24.810 25.650 1.00 51.18 1494 GLU C N 1
ATOM 4334 C CA . GLU C 3 11 ? 29.181 25.626 24.443 1.00 52.95 1494 GLU C CA 1
ATOM 4335 C C . GLU C 3 11 ? 27.892 25.716 23.630 1.00 56.11 1494 GLU C C 1
ATOM 4336 O O . GLU C 3 11 ? 27.706 26.641 22.833 1.00 54.92 1494 GLU C O 1
ATOM 4342 N N . SER C 3 12 ? 27.006 24.747 23.828 1.00 59.16 1495 SER C N 1
ATOM 4343 C CA . SER C 3 12 ? 25.733 24.738 23.126 1.00 63.84 1495 SER C CA 1
ATOM 4344 C C . SER C 3 12 ? 24.616 24.535 24.139 1.00 67.46 1495 SER C C 1
ATOM 4345 O O . SER C 3 12 ? 24.130 25.494 24.742 1.00 67.59 1495 SER C O 1
ATOM 4348 N N . THR C 3 13 ? 24.223 23.280 24.330 1.00 71.42 1496 THR C N 1
ATOM 4349 C CA . THR C 3 13 ? 23.166 22.938 25.270 1.00 75.30 1496 THR C CA 1
ATOM 4350 C C . THR C 3 13 ? 23.540 21.671 26.030 1.00 78.59 1496 THR C C 1
ATOM 4351 O O . THR C 3 13 ? 23.742 20.614 25.429 1.00 79.44 1496 THR C O 1
ATOM 4355 N N . PRO C 3 14 ? 23.630 21.759 27.368 1.00 81.25 1497 PRO C N 1
ATOM 4356 C CA . PRO C 3 14 ? 23.987 20.585 28.169 1.00 83.06 1497 PRO C CA 1
ATOM 4357 C C . PRO C 3 14 ? 23.005 19.442 27.934 1.00 85.06 1497 PRO C C 1
ATOM 4358 O O . PRO C 3 14 ? 21.793 19.657 27.845 1.00 85.77 1497 PRO C O 1
ATOM 4362 N N . ASP C 3 15 ? 23.534 18.229 27.824 1.00 86.58 1498 ASP C N 1
ATOM 4363 C CA . ASP C 3 15 ? 22.694 17.065 27.589 1.00 88.13 1498 ASP C CA 1
ATOM 4364 C C . ASP C 3 15 ? 23.535 15.797 27.713 1.00 88.71 1498 ASP C C 1
ATOM 4365 O O . ASP C 3 15 ? 24.773 15.926 27.837 1.00 89.06 1498 ASP C O 1
#

Radius of gyration: 34.81 Å; Cα contacts (8 Å, |Δi|>4): 883; chains: 3; bounding box: 58×59×113 Å

GO terms:
  GO:0005634 nucleus (C, IDA)
  GO:0005737 cytoplasm (C, IDA)
  GO:0005912 adherens junction (C, IDA)
  GO:0016328 lateral plasma membrane (C, IDA)
  GO:0007173 epidermal growth factor receptor signaling pathway (P, IDA)
  GO:0043066 negative regulation of apoptotic process (P, TAS)
  GO:0060070 canonical Wnt signaling pathway (P, TAS)
  GO:0060070 canonical Wnt signaling pathway (P, IGI)
  GO:0001649 osteoblast differentiation (P, IMP)
  GO:0060070 canonical Wnt signaling pathway (P, IMP)
  GO:0072497 mesenchymal stem cell differentiation (P, IMP)
  GO:0005102 signaling receptor binding (F, IPI)
  GO:0005515 protein binding (F, IPI)
  GO:0043525 positive regulation of neuron apoptotic process (P, IDA)
  GO:0045944 positive regulation of transcription by RNA polymerase II (P, TAS)
  GO:0050767 regulation of neurogenesis (P, TAS)
  GO:0003713 transcription coactivator activity (F, IMP)
  GO:0061629 RNA polymerase II-specific DNA-binding transcription factor binding (F, IPI)
  GO:1990907 beta-catenin-TCF complex (C, IPI)
  GO:0019899 enzyme binding (F, IPI)

InterPro domains:
  IPR000225 Armadillo [PF00514] (229-262)
  IPR000225 Armadillo [PF00514] (351-390)
  IPR000225 Armadillo [PF00514] (432-473)
  IPR000225 Armadillo [PF00514] (584-622)
  IPR000225 Armadillo [PS50176] (151-191)
  IPR000225 Armadillo [PS50176] (193-236)
  IPR000225 Armadillo [PS50176] (235-277)
  IPR000225 Armadillo [PS50176] (277-319)
  IPR000225 Armadillo [PS50176] (319-362)
  IPR000225 Armadillo [PS50176] (400-442)
  IPR000225 Armadillo [PS50176] (442-484)
  IPR000225 Armadillo [PS50176] (489-532)
  IPR000225 Armadillo [PS50176] (594-636)
  IPR000225 Armadillo [SM00185] (141-180)
  IPR000225 Armadillo [SM00185] (181-223)
  IPR000225 Armadillo [SM00185] (224-264)
  IPR000225 Armadillo [SM00185] (265-306)
  IPR000225 Armadillo [SM00185] (308-349)
  IPR000225 Armadillo [SM00185] (350-390)
  IPR000225 Armadillo [SM00185] (392-429)

CATH classification: 1.25.10.10

Nearest PDB structures (foldseek):
  1t08-assembly1_B  TM=1.022E+00  e=1.682E-06  Homo sapiens
  1m1e-assembly1_B  TM=1.018E+00  e=1.318E-05  Homo sapiens
  1luj-assembly1_B  TM=1.018E+00  e=6.840E-05  Mus musculus
  2yfc-assembly1_B  TM=3.852E-01  e=1.644E+00  Deinococcus radiodurans R1 = ATCC 13939 = DSM 20539
  5hzz-assembly2_D  TM=3.866E-01  e=2.019E+00  Deinococcus radiodurans R1 = ATCC 13939 = DSM 20539

B-factor: mean 32.65, std 13.96, range [11.4, 89.98]

Sequence (571 aa):
AELATRAIPELTKLLNDEDQVVVNKAAVMVHQLSKKEASRHAIMRSPQMVSAIVRTMQNTNDVETARCTAGTLHNLSHHREGLLAIFKSGGIPALVKMLGSPVDSVLFYAITTLHNLLLHQEGAKMAVRLAGGLQKMVALLNKTNVKFLAITTDCLQILAYGNQESKLIILASGGPQALVNIMRTYTYEKLLWTTSRVLKVLSVCSSNKPAIVEAGGMQALGLHLTDPSQRLVQNCLWTLRNLSDAATKQEGMEGLLGTLVQLLGSDDINVVTCAAGILSNLTCNNYKNKMMVCQVGGIEALVRTVLRAGDREDITEPAICALRHLTSRHQEAEMAQNAVRLHYGLPVVVKLLHPPSHWPLIKATVGLIRNLALCPANHAPLREQGAIPRLVQLLVRAHQDTQRQFVEGVRMEEIVEGCTGALHILARDVHNRIVIRGLNTIPLFVQLLYSPIENIQRVAAGVLCELAQDKEAAEAIEAEGATAPLTELLHSRNEGVATYAAAVLFRMSEGKSPEEMYIQQKVRVLLMLRKMGSNLTASEEEFLRTYAGVVNSQLSDADTLLHFATESTPD

Solvent-accessible surface area: 25100 Å² total; per-residue (Å²): 115,102,37,68,105,161,20,4,56,109,12,13,140,51,8,72,60,165,83,61,106,22,6,29,117,1,1,69,94,2,12,99,28,0,109,110,108,49,0,36,44,17,0,8,142,16,80,122,0,0,30,0,1,4,114,11,2,55,91,21,141,48,82,79,0,13,59,2,2,0,0,1,0,56,35,0,3,147,42,209,78,0,12,87,14,0,63,150,28,33,0,2,76,0,0,3,122,19,5,50,19,129,44,102,40,0,4,74,53,0,0,13,0,0,31,36,0,12,87,132,24,159,40,0,88,130,23,0,49,148,37,21,0,1,82,86,0,7,70,14,8,114,70,100,88,42,126,9,0,2,26,0,0,18,0,0,18,26,0,0,102,58,36,93,112,0,10,76,50,0,45,93,42,35,0,5,82,21,0,0,62,2,1,116,87,42,127,71,52,97,0,4,52,3,0,0,56,0,0,15,1,0,0,42,3,101,49,0,31,64,29,0,5,134,11,11,0,0,45,1,0,10,112,19,3,99,47,126,20,143,107,0,13,25,11,0,0,24,0,0,18,0,0,0,27,46,1,22,158,34,115,45,0,96,51,9,0,16,24,0,10,134,21,1,53,30,140,55,90,62,15,4,20,2,0,0,0,0,0,0,0,0,0,6,81,20,136,100,2,4,53,36,0,27,149,66,37,0,8,58,21,0,2,136,4,2,85,121,3,38,107,118,40,113,7,0,43,7,0,0,7,0,0,11,0,0,0,15,168,23,154,60,9,130,118,3,4,35,19,0,59,106,62,176,0,5,65,16,2,3,140,12,0,68,102,93,20,96,58,38,1,5,70,2,0,4,3,0,0,67,9,0,0,54,6,100,51,0,13,40,31,0,55,128,77,32,0,1,61,38,0,10,92,6,0,45,141,1,36,73,59,46,129,202,168,116,64,90,51,2,69,10,49,40,3,1,49,24,0,0,9,0,0,12,7,0,0,72,30,67,99,0,16,112,46,0,89,68,65,113,2,7,49,26,0,4,100,3,4,131,16,131,56,84,74,7,25,78,18,0,0,0,0,0,0,2,1,4,34,47,111,121,5,4,112,21,0,86,86,76,45,0,60,60,1,0,62,110,16,75,151,31,238,28,114,4,0,23,11,8,0,10,0,0,32,24,11,19,76,84,60,178,43,120,125,80,78,98,25,43,98,10,0,113,20,0,30,51,0,116,168,47,44,7,98,22,25,86,44,3,62,107,28,14,151,94,69,48,53,31,15,93,70,58,119,144,104,57,16,63,64,34,140,51,80,12,40,50,86,53,202

Secondary structure (DSSP, 8-state):
-HIIIIIHHHHHHHTT-SSHHHHHHHHHHHHHHHTSHHHHHHHHT-HHHHHHHHHHHTT---HHHHHHHHHHHHHHTTSHHHHHHHHHTTHHHHHHHGGG-S-HHHHHHHHHHHHHHHHH-TTHHHHHHHTTHHHHHHHHTT---HHHHHHHHHHHHHHHTT-HHHHHHHHHTTHHHHHHHHHHH---HHHHHHHHHHHHHHTTSTTHHHHHHHTTHHHHHHTTTT-S-HHHHHHHHHHHHHHHTT-TT----HHHHHHHHHHTT-S-HHHHHHHHHHHHHHTTT-HHHHHHHHHTTHHHHHHHHHHHHTT-HHHHHHHHHHHHHHTSSSTTHHHHHHHHHHTT-HHHHHHTTSTT--HHHHHHHHHHHHHHTTSGGGHHHHHHTTHHHHHHHHHHHHHHHHH---SSS--HHHHHHHHHHHHHHHTTSHHHHHHHHHTT-HHHHHHHTT-S-HHHHHHHHHHHHHHTTSHHHHHHHHHTT-HHHHHHHTT-SSHHHHHHHHHHHHHHH-/--SHHHHHHHHHHHHHHHHHHTTPPPPHHHHHHHHHTHHHHHHHH-/----------SS---

Organism: Homo sapiens (NCBI:txid9606)